Protein AF-A0AAQ0QHK1-F1 (afdb_monomer)

Structure (mmCIF, N/CA/C/O backbone):
data_AF-A0AAQ0QHK1-F1
#
_entry.id   AF-A0AAQ0QHK1-F1
#
loop_
_atom_site.group_PDB
_atom_site.id
_atom_site.type_symbol
_atom_site.label_atom_id
_atom_site.label_alt_id
_atom_site.label_comp_id
_atom_site.label_asym_id
_atom_site.label_entity_id
_atom_site.label_seq_id
_atom_site.pdbx_PDB_ins_code
_atom_site.Cartn_x
_atom_site.Cartn_y
_atom_site.Cartn_z
_atom_site.occupancy
_atom_site.B_iso_or_equiv
_atom_site.auth_seq_id
_atom_site.auth_comp_id
_atom_site.auth_asym_id
_atom_site.auth_atom_id
_atom_site.pdbx_PDB_model_num
ATOM 1 N N . MET A 1 1 ? 35.863 -13.975 -19.723 1.00 38.84 1 MET A N 1
ATOM 2 C CA . MET A 1 1 ? 37.020 -14.796 -20.160 1.00 38.84 1 MET A CA 1
ATOM 3 C C . MET A 1 1 ? 37.055 -15.022 -21.673 1.00 38.84 1 MET A C 1
ATOM 5 O O . MET A 1 1 ? 38.148 -14.988 -22.209 1.00 38.84 1 MET A O 1
ATOM 9 N N . ALA A 1 2 ? 35.921 -15.199 -22.371 1.00 39.34 2 ALA A N 1
ATOM 10 C CA . ALA A 1 2 ? 35.906 -15.368 -23.836 1.00 39.34 2 ALA A CA 1
ATOM 11 C C . ALA A 1 2 ? 36.211 -14.079 -24.643 1.00 39.34 2 ALA A C 1
ATOM 13 O O . ALA A 1 2 ? 36.795 -14.167 -25.718 1.00 39.34 2 ALA A O 1
ATOM 14 N N . ASP A 1 3 ? 35.877 -12.889 -24.120 1.00 51.59 3 ASP A N 1
ATOM 15 C CA . ASP A 1 3 ? 36.024 -11.614 -24.858 1.00 51.59 3 ASP A CA 1
ATOM 16 C C . ASP A 1 3 ? 37.481 -11.102 -24.911 1.00 51.59 3 ASP A C 1
ATOM 18 O O . ASP A 1 3 ? 37.922 -10.478 -25.876 1.00 51.59 3 ASP A O 1
ATOM 22 N N . ASN A 1 4 ? 38.292 -11.467 -23.910 1.00 51.12 4 ASN A N 1
ATOM 23 C CA . ASN A 1 4 ? 39.695 -11.045 -23.826 1.00 51.12 4 ASN A CA 1
ATOM 24 C C . ASN A 1 4 ? 40.574 -11.731 -24.891 1.00 51.12 4 ASN A C 1
ATOM 26 O O . ASN A 1 4 ? 41.578 -11.179 -25.333 1.00 51.12 4 ASN A O 1
ATOM 30 N N . THR A 1 5 ? 40.181 -12.928 -25.339 1.00 52.62 5 THR A N 1
ATOM 31 C CA . THR A 1 5 ? 40.875 -13.671 -26.397 1.00 52.62 5 THR A CA 1
ATOM 32 C C . THR A 1 5 ? 40.651 -13.029 -27.769 1.00 52.62 5 THR A C 1
ATOM 34 O O . THR A 1 5 ? 41.595 -12.932 -28.542 1.00 52.62 5 THR A O 1
ATOM 37 N N . GLN A 1 6 ? 39.447 -12.510 -28.053 1.00 55.03 6 GLN A N 1
ATOM 38 C CA . GLN A 1 6 ? 39.168 -11.765 -29.292 1.00 55.03 6 GLN A CA 1
ATOM 39 C C . GLN A 1 6 ? 39.887 -10.412 -29.337 1.00 55.03 6 GLN A C 1
ATOM 41 O O . GLN A 1 6 ? 40.418 -10.045 -30.385 1.00 55.03 6 GLN A O 1
ATOM 46 N N . ALA A 1 7 ? 39.950 -9.696 -28.210 1.00 54.56 7 ALA A N 1
ATOM 47 C CA . ALA A 1 7 ? 40.706 -8.448 -28.106 1.00 54.56 7 ALA A CA 1
ATOM 48 C C . ALA A 1 7 ? 42.202 -8.663 -28.403 1.00 54.56 7 ALA A C 1
ATOM 50 O O . ALA A 1 7 ? 42.782 -7.937 -29.211 1.00 54.56 7 ALA A O 1
ATOM 51 N N . LEU A 1 8 ? 42.806 -9.706 -27.822 1.00 57.12 8 LEU A N 1
ATOM 52 C CA . LEU A 1 8 ? 44.195 -10.088 -28.092 1.00 57.12 8 LEU A CA 1
ATOM 53 C C . LEU A 1 8 ? 44.434 -10.420 -29.572 1.00 57.12 8 LEU A C 1
ATOM 55 O O . LEU A 1 8 ? 45.445 -9.988 -30.112 1.00 57.12 8 LEU A O 1
ATOM 59 N N . THR A 1 9 ? 43.495 -11.101 -30.241 1.00 60.34 9 THR A N 1
ATOM 60 C CA . THR A 1 9 ? 43.597 -11.441 -31.672 1.00 60.34 9 THR A CA 1
ATOM 61 C C . THR A 1 9 ? 43.485 -10.219 -32.593 1.00 60.34 9 THR A C 1
ATOM 63 O O . THR A 1 9 ? 44.200 -10.123 -33.589 1.00 60.34 9 THR A O 1
ATOM 66 N N . ILE A 1 10 ? 42.628 -9.242 -32.282 1.00 60.84 10 ILE A N 1
ATOM 67 C CA . ILE A 1 10 ? 42.445 -8.036 -33.118 1.00 60.84 10 ILE A CA 1
ATOM 68 C C . ILE A 1 10 ? 43.677 -7.119 -33.062 1.00 60.84 10 ILE A C 1
ATOM 70 O O . ILE A 1 10 ? 44.071 -6.558 -34.085 1.00 60.84 10 ILE A O 1
ATOM 74 N N . PHE A 1 11 ? 44.316 -7.010 -31.894 1.00 64.31 11 PHE A N 1
ATOM 75 C CA . PHE A 1 11 ? 45.545 -6.233 -31.700 1.00 64.31 11 PHE A CA 1
ATOM 76 C C . PHE A 1 11 ? 46.833 -7.037 -31.936 1.00 64.31 11 PHE A C 1
ATOM 78 O O . PHE A 1 11 ? 47.924 -6.546 -31.638 1.00 64.31 11 PHE A O 1
ATOM 85 N N . GLU A 1 12 ? 46.745 -8.245 -32.505 1.00 67.31 12 GLU A N 1
ATOM 86 C CA . GLU A 1 12 ? 47.927 -8.962 -32.980 1.00 67.31 12 GLU A CA 1
ATOM 87 C C . GLU A 1 12 ? 48.730 -8.067 -33.927 1.00 67.31 12 GLU A C 1
ATOM 89 O O . GLU A 1 12 ? 48.191 -7.441 -34.846 1.00 67.31 12 GLU A O 1
ATOM 94 N N . GLN A 1 13 ? 50.047 -8.037 -33.724 1.00 61.75 13 GLN A N 1
ATOM 95 C CA . GLN A 1 13 ? 50.981 -7.183 -34.462 1.00 61.75 13 GLN A CA 1
ATOM 96 C C . GLN A 1 13 ? 50.796 -7.290 -35.987 1.00 61.75 13 GLN A C 1
ATOM 98 O O . GLN A 1 13 ? 50.900 -6.294 -36.700 1.00 61.75 13 GLN A O 1
ATOM 103 N N . LYS A 1 14 ? 50.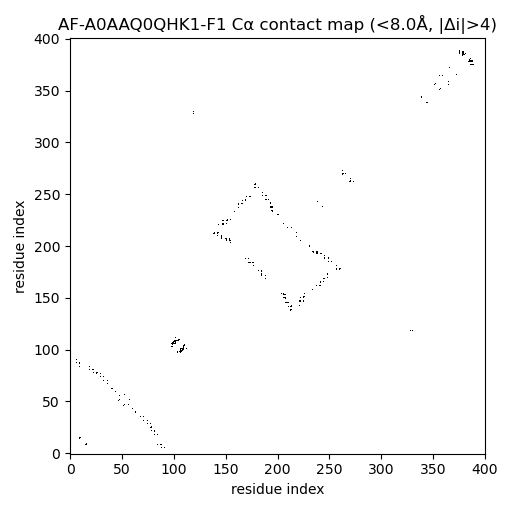421 -8.479 -36.474 1.00 68.19 14 LYS A N 1
ATOM 104 C CA . LYS A 1 14 ? 50.112 -8.767 -37.877 1.00 68.19 14 LYS A CA 1
ATOM 105 C C . LYS A 1 14 ? 48.880 -8.017 -38.406 1.00 68.19 14 LYS A C 1
ATOM 107 O O . LYS A 1 14 ? 48.914 -7.521 -39.531 1.00 68.19 14 LYS A O 1
ATOM 112 N N . ASN A 1 15 ? 47.807 -7.901 -37.623 1.00 69.38 15 ASN A N 1
ATOM 113 C CA . ASN A 1 15 ? 46.572 -7.218 -38.031 1.00 69.38 15 ASN A CA 1
ATOM 114 C C . ASN A 1 15 ? 46.758 -5.695 -38.045 1.00 69.38 15 ASN A C 1
ATOM 116 O O . ASN A 1 15 ? 46.316 -5.022 -38.976 1.00 69.38 15 ASN A O 1
ATOM 120 N N . VAL A 1 16 ? 47.503 -5.161 -37.075 1.00 72.81 16 VAL A N 1
ATOM 121 C CA . VAL A 1 16 ? 47.869 -3.736 -37.026 1.00 72.81 16 VAL A CA 1
ATOM 122 C C . VAL A 1 16 ? 48.817 -3.360 -38.173 1.00 72.81 16 VAL A C 1
ATOM 124 O O . VAL A 1 16 ? 48.623 -2.326 -38.810 1.00 72.81 16 VAL A O 1
ATOM 127 N N . GLN A 1 17 ? 49.793 -4.215 -38.499 1.00 75.06 17 GLN A N 1
ATOM 128 C CA . GLN A 1 17 ? 50.661 -4.038 -39.674 1.00 75.06 17 GLN A CA 1
ATOM 129 C C . GLN A 1 17 ? 49.862 -4.075 -40.982 1.00 75.06 17 GLN A C 1
ATOM 131 O O . GLN A 1 17 ? 49.996 -3.183 -41.816 1.00 75.06 17 GLN A O 1
ATOM 136 N N . THR A 1 18 ? 48.950 -5.040 -41.116 1.00 73.12 18 THR A N 1
ATOM 137 C CA . THR A 1 18 ? 48.061 -5.152 -42.282 1.00 73.12 18 THR A CA 1
ATOM 138 C C . THR A 1 18 ? 47.204 -3.891 -42.461 1.00 73.12 18 THR A C 1
ATOM 140 O O . THR A 1 18 ? 47.024 -3.420 -43.583 1.00 73.12 18 THR A O 1
ATOM 143 N N . LEU A 1 19 ? 46.710 -3.288 -41.372 1.00 76.94 19 LEU A N 1
ATOM 144 C CA . LEU A 1 19 ? 45.982 -2.016 -41.420 1.00 76.94 19 LEU A CA 1
ATOM 145 C C . LEU A 1 19 ? 46.871 -0.854 -41.882 1.00 76.94 19 LEU A C 1
ATOM 147 O O . LEU A 1 19 ? 46.455 -0.060 -42.728 1.00 76.94 19 LEU A O 1
ATOM 151 N N . ALA A 1 20 ? 48.083 -0.762 -41.331 1.00 78.81 20 ALA A N 1
ATOM 152 C CA . ALA A 1 20 ? 49.046 0.288 -41.650 1.00 78.81 20 ALA A CA 1
ATOM 153 C C . ALA A 1 20 ? 49.476 0.262 -43.127 1.00 78.81 20 ALA A C 1
ATOM 155 O O . ALA A 1 20 ? 49.743 1.314 -43.706 1.00 78.81 20 ALA A O 1
ATOM 156 N N . GLU A 1 21 ? 49.489 -0.917 -43.748 1.00 81.50 21 GLU A N 1
ATOM 157 C CA . GLU A 1 21 ? 49.835 -1.101 -45.159 1.00 81.50 21 GLU A CA 1
ATOM 158 C C . GLU A 1 21 ? 48.623 -0.943 -46.094 1.00 81.50 21 GLU A C 1
ATOM 160 O O . GLU A 1 21 ? 48.668 -0.169 -47.057 1.00 81.50 21 GLU A O 1
ATOM 165 N N . LEU A 1 22 ? 47.508 -1.627 -45.808 1.00 82.56 22 LEU A N 1
ATOM 166 C CA . LEU A 1 22 ? 46.345 -1.660 -46.702 1.00 82.56 22 LEU A CA 1
ATOM 167 C C . LEU A 1 22 ? 45.546 -0.357 -46.705 1.00 82.56 22 LEU A C 1
ATOM 169 O O . LEU A 1 22 ? 44.984 0.003 -47.743 1.00 82.56 22 LEU A O 1
ATOM 173 N N . ALA A 1 23 ? 45.462 0.362 -45.580 1.00 84.75 23 ALA A N 1
ATOM 174 C CA . ALA A 1 23 ? 44.633 1.565 -45.506 1.00 84.75 23 ALA A CA 1
ATOM 175 C C . ALA A 1 23 ? 45.156 2.706 -46.405 1.00 84.75 23 ALA A C 1
ATOM 177 O O . ALA A 1 23 ? 44.369 3.216 -47.214 1.00 84.75 23 ALA A O 1
ATOM 178 N N . PRO A 1 24 ? 46.456 3.077 -46.378 1.00 89.06 24 PRO A N 1
ATOM 179 C CA . PRO A 1 24 ? 46.993 4.088 -47.289 1.00 89.06 24 PRO A CA 1
ATOM 180 C C . PRO A 1 24 ? 46.920 3.663 -48.758 1.00 89.06 24 PRO A C 1
ATOM 182 O O . PRO A 1 24 ? 46.631 4.493 -49.623 1.00 89.06 24 PRO A O 1
ATOM 185 N N . GLN A 1 25 ? 47.156 2.380 -49.054 1.00 87.31 25 GLN A N 1
ATOM 186 C C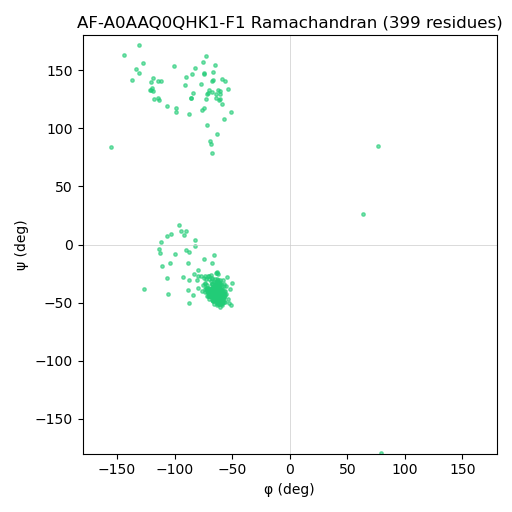A . GLN A 1 25 ? 47.085 1.864 -50.421 1.00 87.31 25 GLN A CA 1
ATOM 187 C C . GLN A 1 25 ? 45.654 1.932 -50.973 1.00 87.31 25 GLN A C 1
ATOM 189 O O . GLN A 1 25 ? 45.426 2.515 -52.035 1.00 87.31 25 GLN A O 1
ATOM 194 N N . SER A 1 26 ? 44.683 1.406 -50.223 1.00 88.75 26 SER A N 1
ATOM 195 C CA . SER A 1 26 ? 43.259 1.439 -50.574 1.00 88.75 26 SER A CA 1
ATOM 196 C C . SER A 1 26 ? 42.769 2.868 -50.812 1.00 88.75 26 SER A C 1
ATOM 198 O O . SER A 1 26 ? 42.101 3.142 -51.814 1.00 88.75 26 SER A O 1
ATOM 200 N N . TYR A 1 27 ? 43.169 3.806 -49.946 1.00 90.75 27 TYR A N 1
ATOM 201 C CA . TYR A 1 27 ? 42.839 5.220 -50.096 1.00 90.75 27 TYR A CA 1
ATOM 202 C C . TYR A 1 27 ? 43.404 5.816 -51.390 1.00 90.75 27 TYR A C 1
ATOM 204 O O . TYR A 1 27 ? 42.649 6.404 -52.163 1.00 90.75 27 TYR A O 1
ATOM 212 N N . ARG A 1 28 ? 44.702 5.631 -51.669 1.00 91.31 28 ARG A N 1
ATOM 213 C CA . ARG A 1 28 ? 45.348 6.173 -52.880 1.00 91.31 28 ARG A CA 1
ATOM 214 C C . ARG A 1 28 ? 44.710 5.637 -54.159 1.00 91.31 28 ARG A C 1
ATOM 216 O O . ARG A 1 28 ? 44.416 6.399 -55.079 1.00 91.31 28 ARG A O 1
ATOM 223 N N . GLU A 1 29 ? 44.459 4.332 -54.224 1.00 90.25 29 GLU A N 1
ATOM 224 C CA . GLU A 1 29 ? 43.844 3.714 -55.399 1.00 90.25 29 GLU A CA 1
ATOM 225 C C . GLU A 1 29 ? 42.392 4.173 -55.615 1.00 90.25 29 GLU A C 1
ATOM 227 O O . GLU A 1 29 ? 41.950 4.361 -56.757 1.00 90.25 29 GLU A O 1
ATOM 232 N N . ASN A 1 30 ? 41.645 4.367 -54.526 1.00 93.12 30 ASN A N 1
ATOM 233 C CA . ASN A 1 30 ? 40.295 4.919 -54.575 1.00 93.12 30 ASN A CA 1
ATOM 234 C C . ASN A 1 30 ? 40.300 6.390 -54.985 1.00 93.12 30 ASN A C 1
ATOM 236 O O . ASN A 1 30 ? 39.481 6.777 -55.815 1.00 93.12 30 ASN A O 1
ATOM 240 N N . GLN A 1 31 ? 41.238 7.187 -54.474 1.00 94.38 31 GLN A N 1
ATOM 241 C CA . GLN A 1 31 ? 41.403 8.591 -54.84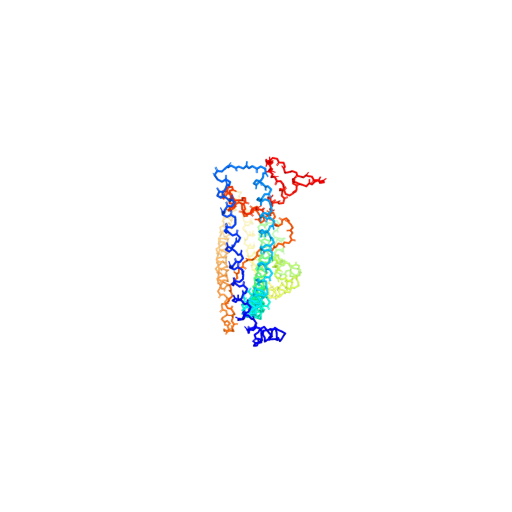1 1.00 94.38 31 GLN A CA 1
ATOM 242 C C . GLN A 1 31 ? 41.671 8.741 -56.343 1.00 94.38 31 GLN A C 1
ATOM 244 O O . GLN A 1 31 ? 41.008 9.531 -57.009 1.00 94.38 31 GLN A O 1
ATOM 249 N N . LEU A 1 32 ? 42.569 7.924 -56.903 1.00 93.50 32 LEU A N 1
ATOM 250 C CA . LEU A 1 32 ? 42.843 7.924 -58.341 1.00 93.50 32 LEU A CA 1
ATOM 251 C C . LEU A 1 32 ? 41.602 7.549 -59.169 1.00 93.50 32 LEU A C 1
ATOM 253 O O . LEU A 1 32 ? 41.300 8.196 -60.172 1.00 93.50 32 LEU A O 1
ATOM 257 N N . SER A 1 33 ? 40.878 6.505 -58.752 1.00 92.94 33 SER A N 1
ATOM 258 C CA . SER A 1 33 ? 39.662 6.046 -59.441 1.00 92.94 33 SER A CA 1
ATOM 259 C C . SER A 1 33 ? 38.550 7.101 -59.395 1.00 92.94 33 SER A C 1
ATOM 261 O O . SER A 1 33 ? 37.870 7.327 -60.394 1.00 92.94 33 SER A O 1
ATOM 263 N N . HIS A 1 34 ? 38.406 7.772 -58.251 1.00 93.94 34 HIS A N 1
ATOM 264 C CA . HIS A 1 34 ? 37.480 8.878 -58.038 1.00 93.94 34 HIS A CA 1
ATOM 265 C C . HIS A 1 34 ? 37.779 10.049 -58.979 1.00 93.94 34 HIS A C 1
ATOM 267 O O . HIS A 1 34 ? 36.900 10.455 -59.736 1.00 93.94 34 HIS A O 1
ATOM 273 N N . THR A 1 35 ? 39.022 10.542 -58.991 1.00 94.94 35 THR A N 1
ATOM 274 C CA . THR A 1 35 ? 39.421 11.684 -59.827 1.00 94.94 35 THR A CA 1
ATOM 275 C C . THR A 1 35 ? 39.158 11.414 -61.306 1.00 94.94 35 THR A C 1
ATOM 277 O O . THR A 1 35 ? 38.471 12.198 -61.955 1.00 94.94 35 THR A O 1
ATOM 280 N N . ARG A 1 36 ? 39.583 10.252 -61.821 1.00 93.69 36 ARG A N 1
ATOM 281 C CA . ARG A 1 36 ? 39.348 9.877 -63.228 1.00 93.69 36 ARG A CA 1
ATOM 282 C C . ARG A 1 36 ? 37.862 9.770 -63.575 1.00 93.69 36 ARG A C 1
ATOM 284 O O . ARG A 1 36 ? 37.448 10.157 -64.664 1.00 93.69 36 ARG A O 1
ATOM 291 N N . CYS A 1 37 ? 37.046 9.231 -62.667 1.00 94.31 37 CYS A N 1
ATOM 292 C CA . CYS A 1 37 ? 35.603 9.129 -62.879 1.00 94.31 37 CYS A CA 1
ATOM 293 C C . CYS A 1 37 ? 34.947 10.517 -62.955 1.00 94.31 37 CYS A C 1
ATOM 295 O O . CYS A 1 37 ? 34.075 10.733 -63.798 1.00 94.31 37 CYS A O 1
ATOM 297 N N . LEU A 1 38 ? 35.380 11.456 -62.107 1.00 94.69 38 LEU A N 1
ATOM 298 C CA . LEU A 1 38 ? 34.889 12.833 -62.120 1.00 94.69 38 LEU A CA 1
ATOM 299 C C . LEU A 1 38 ? 35.327 13.604 -63.363 1.00 94.69 38 LEU A C 1
ATOM 301 O O . LEU A 1 38 ? 34.518 14.352 -63.902 1.00 94.69 38 LEU A O 1
ATOM 305 N N . GLU A 1 39 ? 36.557 13.419 -63.841 1.00 94.25 39 GLU A N 1
ATOM 306 C CA . GLU A 1 39 ? 37.050 14.060 -65.069 1.00 94.25 39 GLU A CA 1
ATOM 307 C C . GLU A 1 39 ? 36.177 13.691 -66.277 1.00 94.25 39 GLU A C 1
ATOM 309 O O . GLU A 1 39 ? 35.669 14.570 -66.977 1.00 94.25 39 GLU A O 1
ATOM 314 N N . VAL A 1 40 ? 35.922 12.392 -66.474 1.00 93.44 40 VAL A N 1
ATOM 315 C CA . VAL A 1 40 ? 35.076 11.897 -67.573 1.00 93.44 40 VAL A CA 1
ATOM 316 C C . VAL A 1 40 ? 33.625 12.359 -67.409 1.00 93.44 40 VAL A C 1
ATOM 318 O O . VAL A 1 40 ? 33.017 12.834 -68.369 1.00 93.44 40 VAL A O 1
ATOM 321 N N . GLY A 1 41 ? 33.069 12.267 -66.197 1.00 93.31 41 GLY A N 1
ATOM 322 C CA . GLY A 1 41 ? 31.700 12.707 -65.919 1.00 93.31 41 GLY A CA 1
ATOM 323 C C . GLY A 1 41 ? 31.506 14.209 -66.125 1.00 93.31 41 GLY A C 1
ATOM 324 O O . GLY A 1 41 ? 30.499 14.632 -66.686 1.00 93.31 41 GLY A O 1
ATOM 325 N N . SER A 1 42 ? 32.493 15.019 -65.738 1.00 93.94 42 SER A N 1
ATOM 326 C CA . SER A 1 42 ? 32.465 16.474 -65.916 1.00 93.94 42 SER A CA 1
ATOM 327 C C . SER A 1 42 ? 32.535 16.862 -67.390 1.00 93.94 42 SER A C 1
ATOM 329 O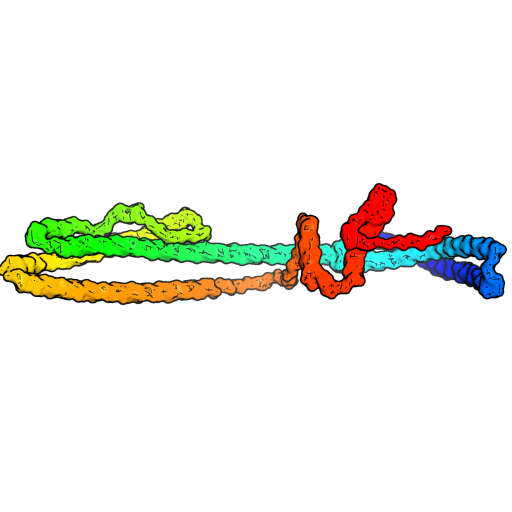 O . SER A 1 42 ? 31.824 17.774 -67.812 1.00 93.94 42 SER A O 1
ATOM 331 N N . ALA A 1 43 ? 33.333 16.149 -68.192 1.00 93.06 43 ALA A N 1
ATOM 332 C CA . ALA A 1 43 ? 33.381 16.347 -69.638 1.00 93.06 43 ALA A CA 1
ATOM 333 C C . ALA A 1 43 ? 32.032 16.020 -70.309 1.00 93.06 43 ALA A C 1
ATOM 335 O O . ALA A 1 43 ? 31.562 16.794 -71.144 1.00 93.06 43 ALA A O 1
ATOM 336 N N . LEU A 1 44 ? 31.373 14.925 -69.908 1.00 93.00 44 LEU A N 1
ATOM 337 C CA . LEU A 1 44 ? 30.031 14.568 -70.390 1.00 93.00 44 LEU A CA 1
ATOM 338 C C . LEU A 1 44 ? 28.979 15.599 -69.967 1.00 93.00 44 LEU A C 1
ATOM 340 O O . LEU A 1 44 ? 28.193 16.054 -70.793 1.00 93.00 44 LEU A O 1
ATOM 344 N N . LEU A 1 45 ? 29.006 16.036 -68.706 1.00 93.25 45 LEU A N 1
ATOM 345 C CA . LEU A 1 45 ? 28.092 17.055 -68.193 1.00 93.25 45 LEU A CA 1
ATOM 346 C C . LEU A 1 45 ? 28.264 18.399 -68.918 1.00 93.25 45 LEU A C 1
ATOM 348 O O . LEU A 1 45 ? 27.282 19.088 -69.191 1.00 93.25 45 LEU A O 1
ATOM 352 N N . LEU A 1 46 ? 29.503 18.778 -69.248 1.00 93.38 46 LEU A N 1
ATOM 353 C CA . LEU A 1 46 ? 29.788 19.984 -70.024 1.00 93.38 46 LEU A CA 1
ATOM 354 C C . LEU A 1 46 ? 29.220 19.890 -71.446 1.00 93.38 46 LEU A C 1
ATOM 356 O O . LEU A 1 46 ? 28.699 20.886 -71.944 1.00 93.38 46 LEU A O 1
ATOM 360 N N . ARG A 1 47 ? 29.282 18.711 -72.079 1.00 90.56 47 ARG A N 1
ATOM 361 C CA . ARG A 1 47 ? 28.678 18.465 -73.400 1.00 90.56 47 ARG A CA 1
ATOM 362 C C . ARG A 1 47 ? 27.155 18.576 -73.351 1.00 90.56 47 ARG A C 1
ATOM 364 O O . ARG A 1 47 ? 26.604 19.347 -74.127 1.00 90.56 47 ARG A O 1
ATOM 371 N N . VAL A 1 48 ? 26.495 17.949 -72.370 1.00 91.56 48 VAL A N 1
ATOM 372 C CA . VAL A 1 48 ? 25.034 18.082 -72.155 1.00 91.56 48 VAL A CA 1
ATOM 373 C C . VAL A 1 48 ? 24.619 19.546 -72.007 1.00 91.56 48 VAL A C 1
ATOM 375 O O . VAL A 1 48 ? 23.624 19.974 -72.583 1.00 91.56 48 VAL A O 1
ATOM 378 N N . LYS A 1 49 ? 25.397 20.342 -71.264 1.00 90.69 49 LYS A N 1
ATOM 379 C CA . LYS A 1 49 ? 25.113 21.772 -71.063 1.00 90.69 49 LYS A CA 1
ATOM 380 C C . LYS A 1 49 ? 25.314 22.629 -72.316 1.00 90.69 49 LYS A C 1
ATOM 382 O O . LYS A 1 49 ? 24.672 23.668 -72.418 1.00 90.69 49 LYS A O 1
ATOM 387 N N . LYS A 1 50 ? 26.221 22.248 -73.222 1.00 89.62 50 LYS A N 1
ATOM 388 C CA . LYS A 1 50 ? 26.537 23.015 -74.440 1.00 89.62 50 LYS A CA 1
ATOM 389 C C . LYS A 1 50 ? 25.650 22.647 -75.628 1.00 89.62 50 LYS A C 1
ATOM 391 O O . LYS A 1 50 ? 25.279 23.532 -76.388 1.00 89.62 50 LYS A O 1
ATOM 396 N N . GLU A 1 51 ? 25.347 21.364 -75.792 1.00 87.81 51 GLU A N 1
ATOM 397 C CA . GLU A 1 51 ? 24.724 20.809 -77.003 1.00 87.81 51 GLU A CA 1
ATOM 398 C C . GLU A 1 51 ? 23.291 20.293 -76.758 1.00 87.81 51 GLU A C 1
ATOM 400 O O . GLU A 1 51 ? 22.591 19.966 -77.713 1.00 87.81 51 GLU A O 1
ATOM 405 N N . GLY A 1 52 ? 22.823 20.252 -75.501 1.00 81.75 52 GLY A N 1
ATOM 406 C CA . GLY A 1 52 ? 21.540 19.650 -75.125 1.00 81.75 52 GLY A CA 1
ATOM 407 C C . GLY A 1 52 ? 21.608 18.122 -75.026 1.00 81.75 52 GLY A C 1
ATOM 408 O O . GLY A 1 52 ? 22.665 17.515 -75.202 1.00 81.75 52 GLY A O 1
ATOM 409 N N . MET A 1 53 ? 20.482 17.484 -74.699 1.00 85.75 53 MET A N 1
ATOM 410 C CA . MET A 1 53 ? 20.405 16.023 -74.625 1.00 85.75 53 MET A CA 1
ATOM 411 C C . MET A 1 53 ? 20.095 15.438 -76.008 1.00 85.75 53 MET A C 1
ATOM 413 O O . MET A 1 53 ? 19.115 15.833 -76.635 1.00 85.75 53 MET A O 1
ATOM 417 N N . THR A 1 54 ? 20.919 14.498 -76.471 1.00 84.94 54 THR A N 1
ATOM 418 C CA . THR A 1 54 ? 20.737 13.779 -77.743 1.00 84.94 54 THR A CA 1
ATOM 419 C C . THR A 1 54 ? 20.792 12.274 -77.506 1.00 84.94 54 THR A C 1
ATOM 421 O O . THR A 1 54 ? 21.438 11.834 -76.556 1.00 84.94 54 THR A O 1
ATOM 424 N N . ASP A 1 55 ? 20.185 11.471 -78.382 1.00 79.50 55 ASP A N 1
ATOM 425 C CA . ASP A 1 55 ? 20.180 10.002 -78.260 1.00 79.50 55 ASP A CA 1
ATOM 426 C C . ASP A 1 55 ? 21.603 9.408 -78.207 1.00 79.50 55 ASP A C 1
ATOM 428 O O . ASP A 1 55 ? 21.872 8.445 -77.490 1.00 79.50 55 ASP A O 1
ATOM 432 N N . ALA A 1 56 ? 22.559 10.015 -78.920 1.00 82.12 56 ALA A N 1
ATOM 433 C CA . ALA A 1 56 ? 23.965 9.614 -78.869 1.00 82.12 56 ALA A CA 1
ATOM 434 C C . ALA A 1 56 ? 24.610 9.924 -77.505 1.00 82.12 56 ALA A C 1
ATOM 436 O O . ALA A 1 56 ? 25.328 9.082 -76.956 1.00 82.12 56 ALA A O 1
ATOM 437 N N . LEU A 1 57 ? 24.328 11.104 -76.934 1.00 85.44 57 LEU A N 1
ATOM 438 C CA . LEU A 1 57 ? 24.778 11.463 -75.586 1.00 85.44 57 LEU A CA 1
ATOM 439 C C . LEU A 1 57 ? 24.098 10.606 -74.514 1.00 85.44 57 LEU A C 1
ATOM 441 O O . LEU A 1 57 ? 24.759 10.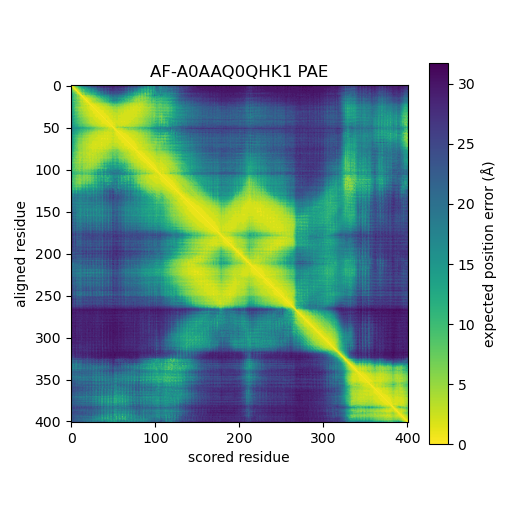257 -73.541 1.00 85.44 57 LEU A O 1
ATOM 445 N N . ASP A 1 58 ? 22.837 10.212 -74.701 1.00 83.31 58 ASP A N 1
ATOM 446 C CA . ASP A 1 58 ? 22.127 9.296 -73.801 1.00 83.31 58 ASP A CA 1
ATOM 447 C C . ASP A 1 58 ? 22.836 7.946 -73.707 1.00 83.31 58 ASP A C 1
ATOM 449 O O . ASP A 1 58 ? 23.193 7.501 -72.616 1.00 83.31 58 ASP A O 1
ATOM 453 N N . ILE A 1 59 ? 23.182 7.353 -74.851 1.00 85.75 59 ILE A N 1
ATOM 454 C CA . ILE A 1 59 ? 23.920 6.086 -74.905 1.00 85.75 59 ILE A CA 1
ATOM 455 C C . ILE A 1 59 ? 25.308 6.213 -74.253 1.00 85.75 59 ILE A C 1
ATOM 457 O O . ILE A 1 59 ? 25.757 5.300 -73.549 1.00 85.75 59 ILE A O 1
ATOM 461 N N . GLU A 1 60 ? 26.022 7.319 -74.482 1.00 83.88 60 GLU A N 1
ATOM 462 C CA . GLU A 1 60 ? 27.328 7.574 -73.858 1.00 83.88 60 GLU A CA 1
ATOM 463 C C . GLU A 1 60 ? 27.219 7.755 -72.338 1.00 83.88 60 GLU A C 1
ATOM 465 O O . GLU A 1 60 ? 28.019 7.183 -71.588 1.00 83.88 60 GLU A O 1
ATOM 470 N N . ILE A 1 61 ? 26.212 8.497 -71.876 1.00 89.75 61 ILE A N 1
ATOM 471 C CA . ILE A 1 61 ? 25.940 8.744 -70.459 1.00 89.75 61 ILE A CA 1
ATOM 472 C C . ILE A 1 61 ? 25.504 7.456 -69.770 1.00 89.75 61 ILE A C 1
ATOM 474 O O . ILE A 1 61 ? 26.047 7.134 -68.715 1.00 89.75 61 ILE A O 1
ATOM 478 N N . ALA A 1 62 ? 24.627 6.658 -70.377 1.00 87.62 62 ALA A N 1
ATOM 479 C CA . ALA A 1 62 ? 24.233 5.352 -69.863 1.00 87.62 62 ALA A CA 1
ATOM 480 C C . ALA A 1 62 ? 25.451 4.423 -69.691 1.00 87.62 62 ALA A C 1
ATOM 482 O O . ALA A 1 62 ? 25.652 3.838 -68.622 1.00 87.62 62 ALA A O 1
ATOM 483 N N . LYS A 1 63 ? 26.343 4.350 -70.693 1.00 91.38 63 LYS A N 1
ATOM 484 C CA . LYS A 1 63 ? 27.602 3.580 -70.603 1.00 91.38 63 LYS A CA 1
ATOM 485 C C . LYS A 1 63 ? 28.542 4.115 -69.522 1.00 91.38 63 LYS A C 1
ATOM 487 O O . LYS A 1 63 ? 29.206 3.330 -68.840 1.00 91.38 63 LYS A O 1
ATOM 492 N N . PHE A 1 64 ? 28.639 5.434 -69.374 1.00 94.69 64 PHE A N 1
ATOM 493 C CA . PHE A 1 64 ? 29.418 6.055 -68.307 1.00 94.69 64 PHE A CA 1
ATOM 494 C C . PHE A 1 64 ? 28.842 5.721 -66.928 1.00 94.69 64 PHE A C 1
ATOM 496 O O . PHE A 1 64 ? 29.603 5.321 -66.050 1.00 94.69 64 PHE A O 1
ATOM 503 N N . ILE A 1 65 ? 27.522 5.810 -66.750 1.00 91.81 65 ILE A N 1
ATOM 504 C CA . ILE A 1 65 ? 26.829 5.480 -65.501 1.00 91.81 65 ILE A CA 1
ATOM 505 C C . ILE A 1 65 ? 27.109 4.027 -65.104 1.00 91.81 65 ILE A C 1
ATOM 507 O O . ILE A 1 65 ? 27.462 3.772 -63.953 1.00 91.81 65 ILE A O 1
ATOM 511 N N . GLU A 1 66 ? 27.054 3.076 -66.039 1.00 93.81 66 GLU A N 1
ATOM 512 C CA . GLU A 1 66 ? 27.412 1.678 -65.754 1.00 93.81 66 GLU A CA 1
ATO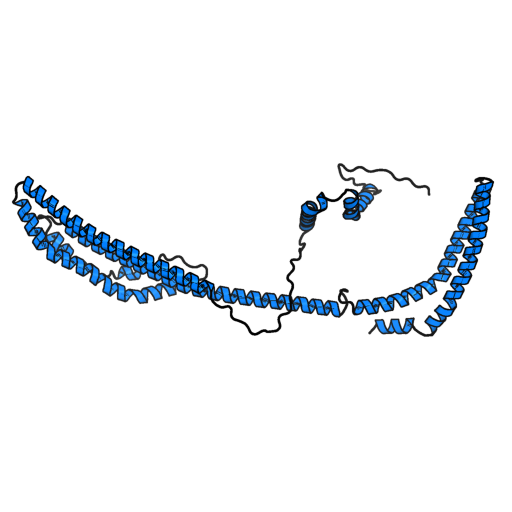M 513 C C . GLU A 1 66 ? 28.879 1.518 -65.323 1.00 93.81 66 GLU A C 1
ATOM 515 O O . GLU A 1 66 ? 29.186 0.837 -64.338 1.00 93.81 66 GLU A O 1
ATOM 520 N N . LYS A 1 67 ? 29.813 2.208 -65.988 1.00 92.19 67 LYS A N 1
ATOM 521 C CA . LYS A 1 67 ? 31.224 2.220 -65.565 1.00 92.19 67 LYS A CA 1
ATOM 522 C C . LYS A 1 67 ? 31.410 2.870 -64.192 1.00 92.19 67 LYS A C 1
ATOM 524 O O . LYS A 1 67 ? 32.203 2.371 -63.394 1.00 92.19 67 LYS A O 1
ATOM 529 N N . ALA A 1 68 ? 30.681 3.940 -63.890 1.00 93.31 68 ALA A N 1
ATOM 530 C CA . ALA A 1 68 ? 30.708 4.600 -62.590 1.00 93.31 68 ALA A CA 1
ATOM 531 C C . ALA A 1 68 ? 30.195 3.661 -61.484 1.00 93.31 68 ALA A C 1
ATOM 533 O O . ALA A 1 68 ? 30.856 3.519 -60.453 1.00 93.31 68 ALA A O 1
ATOM 534 N N . LYS A 1 69 ? 29.102 2.919 -61.727 1.00 93.44 69 LYS A N 1
ATOM 535 C CA . LYS A 1 69 ? 28.600 1.872 -60.816 1.00 93.44 69 LYS A CA 1
ATOM 536 C C . LYS A 1 69 ? 29.667 0.809 -60.529 1.00 93.44 69 LYS A C 1
ATOM 538 O O . LYS A 1 69 ? 29.894 0.452 -59.371 1.00 93.44 69 LYS A O 1
ATOM 543 N N . LEU A 1 70 ? 30.373 0.330 -61.558 1.00 93.75 70 LEU A N 1
ATOM 544 C CA . LEU A 1 70 ? 31.470 -0.634 -61.392 1.00 93.75 70 LEU A CA 1
ATOM 545 C C . LEU A 1 70 ? 32.656 -0.052 -60.612 1.00 93.75 70 LEU A C 1
ATOM 547 O O . LEU A 1 70 ? 33.239 -0.749 -59.777 1.00 93.75 70 LEU A O 1
ATOM 551 N N . THR A 1 71 ? 33.006 1.212 -60.853 1.00 92.19 71 THR A N 1
ATOM 552 C CA . THR A 1 71 ? 34.052 1.923 -60.103 1.00 92.19 71 THR A CA 1
ATOM 553 C C . THR A 1 71 ? 33.699 1.997 -58.621 1.00 92.19 71 THR A C 1
ATOM 555 O O . THR A 1 71 ? 34.507 1.588 -57.790 1.00 92.19 71 THR A O 1
ATOM 558 N N . VAL A 1 72 ? 32.468 2.391 -58.282 1.00 92.69 72 VAL A N 1
ATOM 559 C CA . VAL A 1 72 ? 31.976 2.405 -56.894 1.00 92.69 72 VAL A CA 1
ATOM 560 C C . VAL A 1 72 ? 32.037 1.009 -56.270 1.00 92.69 72 VAL A C 1
ATOM 562 O O . VAL A 1 72 ? 32.517 0.858 -55.146 1.00 92.69 72 VAL A O 1
ATOM 565 N N . LYS A 1 73 ? 31.631 -0.041 -56.998 1.00 94.19 73 LYS A N 1
ATOM 566 C CA . LYS A 1 73 ? 31.722 -1.432 -56.517 1.00 94.19 73 LYS A CA 1
ATOM 567 C C . LYS A 1 73 ? 33.162 -1.830 -56.174 1.00 94.19 73 LYS A C 1
ATOM 569 O O . LYS A 1 73 ? 33.397 -2.423 -55.123 1.00 94.19 73 LYS A O 1
ATOM 574 N N . LYS A 1 74 ? 34.133 -1.477 -57.024 1.00 92.75 74 LYS A N 1
ATOM 575 C CA . LYS A 1 74 ? 35.561 -1.737 -56.771 1.00 92.75 74 LYS A CA 1
ATOM 576 C C . LYS A 1 74 ? 36.091 -0.921 -55.592 1.00 92.75 74 LYS A C 1
ATOM 578 O O . LYS A 1 74 ? 36.799 -1.476 -54.756 1.00 92.75 74 LYS A O 1
ATOM 583 N N . MET A 1 75 ? 35.722 0.357 -55.494 1.00 91.19 75 MET A N 1
ATOM 584 C CA . MET A 1 75 ? 36.119 1.216 -54.373 1.00 91.19 75 MET A CA 1
ATOM 585 C C . MET A 1 75 ? 35.599 0.684 -53.035 1.00 91.19 75 MET A C 1
ATOM 587 O O . MET A 1 75 ? 36.335 0.659 -52.046 1.00 91.19 75 MET A O 1
ATOM 591 N N . ASN A 1 76 ? 34.358 0.190 -53.022 1.00 90.31 76 ASN A N 1
ATOM 592 C CA . ASN A 1 76 ? 33.776 -0.482 -51.866 1.00 90.31 76 ASN A CA 1
ATOM 593 C C . ASN A 1 76 ? 34.570 -1.738 -51.491 1.00 90.31 76 ASN A C 1
ATOM 595 O O . ASN A 1 76 ? 34.949 -1.880 -50.336 1.00 90.31 76 ASN A O 1
ATOM 599 N N . GLY A 1 77 ? 34.906 -2.595 -52.459 1.00 90.00 77 GLY A N 1
ATOM 600 C CA . GLY A 1 77 ? 35.722 -3.786 -52.197 1.00 90.00 77 GLY A CA 1
ATOM 601 C C . GLY A 1 77 ? 37.070 -3.464 -51.543 1.00 90.00 77 GLY A C 1
ATOM 602 O O . GLY A 1 77 ? 37.477 -4.151 -50.612 1.00 90.00 77 GLY A O 1
ATOM 603 N N . LYS A 1 78 ? 37.729 -2.378 -51.967 1.00 88.12 78 LYS A N 1
ATOM 604 C CA . LYS A 1 78 ? 39.019 -1.950 -51.403 1.00 88.12 78 LYS A CA 1
ATOM 605 C C . LYS A 1 78 ? 38.905 -1.377 -49.991 1.00 88.12 78 LYS A C 1
ATOM 607 O O . LYS A 1 78 ? 39.824 -1.553 -49.194 1.00 88.12 78 LYS A O 1
ATOM 612 N N . ARG A 1 79 ? 37.814 -0.674 -49.660 1.00 87.38 79 ARG A N 1
ATOM 613 C CA . ARG A 1 79 ? 37.636 -0.099 -48.311 1.00 87.38 79 ARG A CA 1
ATOM 614 C C . ARG A 1 79 ? 37.146 -1.129 -47.291 1.00 87.38 79 ARG A C 1
ATOM 616 O O . ARG A 1 79 ? 37.473 -1.002 -46.120 1.00 87.38 79 ARG A O 1
ATOM 623 N N . THR A 1 80 ? 36.378 -2.136 -47.721 1.00 87.75 80 THR A N 1
ATOM 624 C CA . THR A 1 80 ? 35.684 -3.074 -46.822 1.00 87.75 80 THR A CA 1
ATOM 625 C C . THR A 1 80 ? 36.599 -3.740 -45.785 1.00 87.75 80 THR A C 1
ATOM 627 O O . THR A 1 80 ? 36.251 -3.650 -44.610 1.00 87.75 80 THR A O 1
ATOM 630 N N . PRO A 1 81 ? 37.758 -4.338 -46.134 1.00 84.81 81 PRO A N 1
ATOM 631 C CA . PRO A 1 81 ? 38.630 -4.973 -45.139 1.00 84.81 81 PRO A CA 1
ATOM 632 C C . PRO A 1 81 ? 39.156 -3.990 -44.084 1.00 84.81 81 PRO A C 1
ATOM 634 O O . PRO A 1 81 ? 39.211 -4.307 -42.900 1.00 84.81 81 PRO A O 1
ATOM 637 N N . VAL A 1 82 ? 39.481 -2.764 -44.510 1.00 84.88 82 VAL A N 1
ATOM 638 C CA . VAL A 1 82 ? 39.955 -1.686 -43.631 1.00 84.88 82 VAL A CA 1
ATOM 639 C C . VAL A 1 82 ? 38.842 -1.253 -42.677 1.00 84.88 82 VAL A C 1
ATOM 641 O O . VAL A 1 82 ? 39.052 -1.174 -41.470 1.00 84.88 82 VAL A O 1
ATOM 644 N N . THR A 1 83 ? 37.636 -1.013 -43.200 1.00 86.00 83 THR A N 1
ATOM 645 C CA . THR A 1 83 ? 36.475 -0.619 -42.390 1.00 86.00 83 THR A CA 1
ATOM 646 C C . THR A 1 83 ? 36.077 -1.711 -41.399 1.00 86.00 83 THR A C 1
ATOM 648 O O . THR A 1 83 ? 35.842 -1.402 -40.237 1.00 86.00 83 THR A O 1
ATOM 651 N N . GLN A 1 84 ? 36.075 -2.982 -41.813 1.00 85.69 84 GLN A N 1
ATOM 652 C CA . GLN A 1 84 ? 35.762 -4.112 -40.933 1.00 85.69 84 GLN A CA 1
ATOM 653 C C . GLN A 1 84 ? 36.724 -4.206 -39.746 1.00 85.69 84 GLN A C 1
ATOM 655 O O . GLN A 1 84 ? 36.281 -4.445 -38.625 1.00 85.69 84 GLN A O 1
ATOM 660 N N . LEU A 1 85 ? 38.023 -3.985 -39.967 1.00 83.19 85 LEU A N 1
ATOM 661 C CA . LEU A 1 85 ? 39.009 -4.023 -38.890 1.00 83.19 85 LEU A CA 1
ATOM 662 C C . LEU A 1 85 ? 38.845 -2.840 -37.920 1.00 83.19 85 LEU A C 1
ATOM 664 O O . LEU A 1 85 ? 38.865 -3.038 -36.707 1.00 83.19 85 LEU A O 1
ATOM 668 N N . PHE A 1 86 ? 38.592 -1.627 -38.426 1.00 83.75 86 PHE A N 1
ATOM 669 C CA . PHE A 1 86 ? 38.253 -0.481 -37.569 1.00 83.75 86 PHE A CA 1
ATOM 670 C C . PHE A 1 86 ? 36.963 -0.707 -36.771 1.00 83.75 86 PHE A C 1
ATOM 672 O O . PHE A 1 86 ? 36.903 -0.366 -35.589 1.00 83.75 86 PHE A O 1
ATOM 679 N N . ASP A 1 87 ? 35.946 -1.309 -37.388 1.00 85.19 87 ASP A N 1
ATOM 680 C CA . ASP A 1 87 ? 34.692 -1.650 -36.720 1.00 85.19 87 ASP A CA 1
ATOM 681 C C . ASP A 1 87 ? 34.902 -2.670 -35.599 1.00 85.19 87 ASP A C 1
ATOM 683 O O . ASP A 1 87 ? 34.304 -2.531 -34.532 1.00 85.19 87 ASP A O 1
ATOM 687 N N . GLN A 1 88 ? 35.775 -3.659 -35.807 1.00 83.31 88 GLN A N 1
ATOM 688 C CA . GLN A 1 88 ? 36.150 -4.636 -34.785 1.00 83.31 88 GLN A CA 1
ATOM 689 C C . GLN A 1 88 ? 36.890 -3.988 -33.612 1.00 83.31 88 GLN A C 1
ATOM 691 O O . GLN A 1 88 ? 36.507 -4.215 -32.465 1.00 83.31 88 GLN A O 1
ATOM 696 N N . ILE A 1 89 ? 37.886 -3.137 -33.885 1.00 83.25 89 ILE A N 1
ATOM 697 C CA . ILE A 1 89 ? 38.612 -2.385 -32.847 1.00 83.25 89 ILE A CA 1
ATOM 698 C C . ILE A 1 89 ? 37.633 -1.541 -32.028 1.00 83.25 89 ILE A C 1
ATOM 700 O O . ILE A 1 89 ? 37.615 -1.618 -30.801 1.00 83.25 89 ILE A O 1
ATOM 704 N N . ARG A 1 90 ? 36.764 -0.779 -32.703 1.00 85.12 90 ARG A N 1
ATOM 705 C CA . ARG A 1 90 ? 35.720 0.024 -32.054 1.00 85.12 90 ARG A CA 1
ATOM 706 C C . ARG A 1 90 ? 34.809 -0.841 -31.184 1.00 85.12 90 ARG A C 1
ATOM 708 O O . ARG A 1 90 ? 34.525 -0.471 -30.050 1.00 85.12 90 ARG A O 1
ATOM 715 N N . LYS A 1 91 ? 34.373 -1.993 -31.699 1.00 86.06 91 LYS A N 1
ATOM 716 C CA . LYS A 1 91 ? 33.488 -2.912 -30.978 1.00 86.06 91 LYS A CA 1
ATOM 717 C C . LYS A 1 91 ? 34.122 -3.424 -29.686 1.00 86.06 91 LYS A C 1
ATOM 719 O O . LYS A 1 91 ? 33.406 -3.510 -28.698 1.00 86.06 91 LYS A O 1
ATOM 724 N N . VAL A 1 92 ? 35.423 -3.724 -29.676 1.00 84.38 92 VAL A N 1
ATOM 725 C CA . VAL A 1 92 ? 36.127 -4.175 -28.461 1.00 84.38 92 VAL A CA 1
ATOM 726 C C . VAL A 1 92 ? 36.052 -3.114 -27.365 1.00 84.38 92 VAL A C 1
ATOM 728 O O . VAL A 1 92 ? 35.615 -3.421 -26.259 1.00 84.38 92 VAL A O 1
ATOM 731 N N . TYR A 1 93 ? 36.392 -1.859 -27.677 1.00 83.38 93 TYR A N 1
ATOM 732 C CA . TYR A 1 93 ? 36.300 -0.764 -26.703 1.00 83.38 93 TYR A CA 1
ATOM 733 C C . TYR A 1 93 ? 34.870 -0.571 -26.192 1.00 83.38 93 TYR A C 1
ATOM 735 O O . TYR A 1 93 ? 34.648 -0.527 -24.985 1.00 83.38 93 TYR A O 1
ATOM 743 N N . THR A 1 94 ? 33.887 -0.548 -27.095 1.00 86.44 94 THR A N 1
ATOM 744 C CA . THR A 1 94 ? 32.478 -0.422 -26.706 1.00 86.44 94 THR A CA 1
ATOM 745 C C . THR A 1 94 ? 31.988 -1.621 -25.880 1.00 86.44 94 THR A C 1
ATOM 747 O O . THR A 1 94 ? 31.147 -1.444 -25.004 1.00 86.44 94 THR A O 1
ATOM 750 N N . SER A 1 95 ? 32.497 -2.836 -26.119 1.00 86.88 95 SER A N 1
ATOM 751 C CA . SER A 1 95 ? 32.178 -4.030 -25.314 1.00 86.88 95 SER A CA 1
ATOM 752 C C . SER A 1 95 ? 32.664 -3.857 -23.877 1.00 86.88 95 SER A C 1
ATOM 754 O O . SER A 1 95 ? 31.875 -3.955 -22.941 1.00 86.88 95 SER A O 1
ATOM 756 N N . MET A 1 96 ? 33.933 -3.472 -23.708 1.00 85.25 96 MET A N 1
ATOM 757 C CA . MET A 1 96 ? 34.527 -3.239 -22.390 1.00 85.25 96 MET A CA 1
ATOM 758 C C . MET A 1 96 ? 33.795 -2.147 -21.604 1.00 85.25 96 MET A C 1
ATOM 760 O O . MET A 1 96 ? 33.582 -2.295 -20.403 1.00 85.25 96 MET A O 1
ATOM 764 N N . GLU A 1 97 ? 33.397 -1.060 -22.272 1.00 86.75 97 GLU A N 1
ATOM 765 C CA . GLU A 1 97 ? 32.575 -0.008 -21.666 1.00 86.75 97 GLU A CA 1
ATOM 766 C C . GLU A 1 97 ? 31.218 -0.559 -21.210 1.00 86.75 97 GLU A C 1
ATOM 768 O O . GLU A 1 97 ? 30.808 -0.327 -20.073 1.00 86.75 97 GLU A O 1
ATOM 773 N N . ASN A 1 98 ? 30.541 -1.334 -22.062 1.00 89.56 98 ASN A N 1
ATOM 774 C CA . ASN A 1 98 ? 29.233 -1.907 -21.746 1.00 89.56 98 ASN A CA 1
ATOM 775 C C . ASN A 1 98 ? 29.285 -2.899 -20.573 1.00 89.56 98 ASN A C 1
ATOM 777 O O . ASN A 1 98 ? 28.354 -2.919 -19.769 1.00 89.56 98 ASN A O 1
ATOM 781 N N . ASP A 1 99 ? 30.355 -3.687 -20.449 1.00 85.88 99 ASP A N 1
ATOM 782 C CA . ASP A 1 99 ? 30.525 -4.694 -19.390 1.00 85.88 99 ASP A CA 1
ATOM 783 C C . ASP A 1 99 ? 30.567 -4.087 -17.977 1.00 85.88 99 ASP A C 1
ATOM 785 O O . ASP A 1 99 ? 30.219 -4.752 -16.993 1.00 85.88 99 ASP A O 1
ATOM 789 N N . VAL A 1 100 ? 30.974 -2.817 -17.865 1.00 87.69 100 VAL A N 1
ATOM 790 C CA . VAL A 1 100 ? 31.103 -2.089 -16.591 1.00 87.69 100 VAL A CA 1
ATOM 791 C C . VAL A 1 100 ? 30.121 -0.925 -16.446 1.00 87.69 100 VAL A C 1
ATOM 793 O O . VAL A 1 100 ? 30.063 -0.299 -15.387 1.00 87.69 100 VAL A O 1
ATOM 796 N N . ASP A 1 101 ? 29.329 -0.623 -17.471 1.00 83.81 101 ASP A N 1
ATOM 797 C CA . ASP A 1 101 ? 28.348 0.458 -17.438 1.00 83.81 101 ASP A CA 1
ATOM 798 C C . ASP A 1 101 ? 27.108 0.039 -16.618 1.00 83.81 101 ASP A C 1
ATOM 800 O O . ASP A 1 101 ? 26.366 -0.860 -17.028 1.00 83.81 101 ASP A O 1
ATOM 804 N N . PRO A 1 102 ? 26.802 0.696 -15.481 1.00 85.81 102 PRO A N 1
ATOM 805 C CA . PRO A 1 102 ? 25.662 0.347 -14.629 1.00 85.81 102 PRO A CA 1
ATOM 806 C C . PRO A 1 102 ? 24.293 0.575 -15.284 1.00 85.81 102 PRO A C 1
ATOM 808 O O . PRO A 1 102 ? 23.274 0.172 -14.720 1.00 85.81 102 PRO A O 1
ATOM 811 N N . THR A 1 103 ? 24.233 1.216 -16.451 1.00 88.19 103 THR A N 1
ATOM 812 C CA . THR A 1 103 ? 23.000 1.410 -17.223 1.00 88.19 103 THR A CA 1
ATOM 813 C C . THR A 1 103 ? 22.705 0.255 -18.182 1.00 88.19 103 THR A C 1
ATOM 815 O O . THR A 1 103 ? 21.566 0.117 -18.632 1.00 88.19 103 THR A O 1
ATOM 818 N N . LYS A 1 104 ? 23.688 -0.607 -18.471 1.00 88.19 104 LYS A N 1
ATOM 819 C CA . LYS A 1 104 ? 23.522 -1.768 -19.354 1.00 88.19 104 LYS A CA 1
ATOM 820 C C . LYS A 1 104 ? 23.001 -2.961 -18.576 1.00 88.19 104 LYS A C 1
ATOM 822 O O . LYS A 1 104 ? 23.597 -3.352 -17.585 1.00 88.19 104 LYS A O 1
ATOM 827 N N . ALA A 1 105 ? 21.904 -3.553 -19.043 1.00 81.56 105 ALA A N 1
ATOM 828 C CA . ALA A 1 105 ? 21.212 -4.630 -18.333 1.00 81.56 105 ALA A CA 1
ATOM 829 C C . ALA A 1 105 ? 22.114 -5.841 -18.030 1.00 81.56 105 ALA A C 1
ATOM 831 O O . ALA A 1 105 ? 22.005 -6.438 -16.962 1.00 81.56 105 ALA A O 1
ATOM 832 N N . ASP A 1 106 ? 23.028 -6.162 -18.945 1.00 85.19 106 ASP A N 1
ATOM 833 C CA . ASP A 1 106 ? 23.885 -7.343 -18.838 1.00 85.19 106 ASP A CA 1
ATOM 834 C C . ASP A 1 106 ? 25.174 -7.090 -18.038 1.00 85.19 106 ASP A C 1
ATOM 836 O O . ASP A 1 106 ? 25.898 -8.037 -17.732 1.00 85.19 106 ASP A O 1
ATOM 840 N N . SER A 1 107 ? 25.454 -5.843 -17.640 1.00 90.00 107 SER A N 1
ATOM 841 C CA . SER A 1 107 ? 26.671 -5.508 -16.899 1.00 90.00 107 SER A CA 1
ATOM 842 C C . SER A 1 107 ? 26.603 -5.979 -15.447 1.00 90.00 107 SER A C 1
ATOM 844 O O . SER A 1 107 ? 25.549 -5.965 -14.798 1.00 90.00 107 SER A O 1
ATOM 846 N N . ILE A 1 108 ? 27.759 -6.346 -14.888 1.00 89.94 108 ILE A N 1
ATOM 847 C CA . ILE A 1 108 ? 27.859 -6.739 -13.474 1.00 89.94 108 ILE A CA 1
ATOM 848 C C . ILE A 1 108 ? 27.357 -5.609 -12.550 1.00 89.94 108 ILE A C 1
ATOM 850 O O . ILE A 1 108 ? 26.578 -5.898 -11.634 1.00 89.94 108 ILE A O 1
ATOM 854 N N . PRO A 1 109 ? 27.715 -4.322 -12.762 1.00 90.94 109 PRO A N 1
ATOM 855 C CA . PRO A 1 109 ? 27.210 -3.237 -11.922 1.00 90.94 109 PRO A CA 1
ATOM 856 C C . PRO A 1 109 ? 25.686 -3.073 -11.963 1.00 90.94 109 PRO A C 1
ATOM 858 O O . PRO A 1 109 ? 25.088 -2.816 -10.914 1.00 90.94 109 PRO A O 1
ATOM 861 N N . ASN A 1 110 ? 25.035 -3.260 -13.119 1.00 92.25 110 ASN A N 1
ATOM 862 C CA . ASN A 1 110 ? 23.575 -3.196 -13.210 1.00 92.25 110 ASN A CA 1
ATOM 863 C C . ASN A 1 110 ? 22.909 -4.336 -12.434 1.00 92.25 110 ASN A C 1
ATOM 865 O O . ASN A 1 110 ? 22.007 -4.088 -11.630 1.00 92.25 110 ASN A O 1
ATOM 869 N N . GLN A 1 111 ? 23.406 -5.564 -12.600 1.00 88.12 111 GLN A N 1
ATOM 870 C CA . GLN A 1 111 ? 22.909 -6.733 -11.872 1.00 88.12 111 GLN A CA 1
ATOM 871 C C . GLN A 1 111 ? 23.050 -6.543 -10.353 1.00 88.12 111 GLN A C 1
ATOM 873 O O . GLN A 1 111 ? 22.093 -6.743 -9.599 1.00 88.12 111 GLN A O 1
ATOM 878 N N . LEU A 1 112 ? 24.204 -6.057 -9.881 1.00 87.81 112 LEU A N 1
ATOM 879 C CA . LEU A 1 112 ? 24.406 -5.724 -8.468 1.00 87.81 112 LEU A CA 1
ATOM 880 C C . LEU A 1 112 ? 23.456 -4.617 -7.993 1.00 87.81 112 LEU A C 1
ATOM 882 O O . LEU A 1 112 ? 22.893 -4.717 -6.900 1.00 87.81 112 LEU A O 1
ATOM 886 N N . GLN A 1 113 ? 23.223 -3.579 -8.801 1.00 83.69 113 GLN A N 1
ATOM 887 C CA . GLN A 1 113 ? 22.262 -2.529 -8.468 1.00 83.69 113 GLN A CA 1
ATOM 888 C C . GLN A 1 113 ? 20.828 -3.076 -8.392 1.00 83.69 113 GLN A C 1
ATOM 890 O O . GLN A 1 113 ? 20.078 -2.686 -7.494 1.00 83.69 113 GLN A O 1
ATOM 895 N N . ALA A 1 114 ? 20.451 -4.021 -9.256 1.00 81.81 114 ALA A N 1
ATOM 896 C CA . ALA A 1 114 ? 19.166 -4.711 -9.183 1.00 81.81 114 ALA A CA 1
ATOM 897 C C . ALA A 1 114 ? 19.020 -5.501 -7.869 1.00 81.81 114 ALA A C 1
ATOM 899 O O . ALA A 1 114 ? 17.993 -5.379 -7.195 1.00 81.81 114 ALA A O 1
ATOM 900 N N . HIS A 1 115 ? 20.064 -6.216 -7.433 1.00 85.75 115 HIS A N 1
ATOM 901 C CA . HIS A 1 115 ? 20.081 -6.882 -6.124 1.00 85.75 115 HIS A CA 1
ATOM 902 C C . HIS A 1 115 ? 19.970 -5.891 -4.956 1.00 85.75 115 HIS A C 1
ATOM 904 O O . HIS A 1 115 ? 19.213 -6.138 -4.014 1.00 85.75 115 HIS A O 1
ATOM 910 N N . ARG A 1 116 ? 20.654 -4.738 -5.021 1.00 85.75 116 ARG A N 1
ATOM 911 C CA . ARG A 1 116 ? 20.518 -3.667 -4.014 1.00 85.75 116 ARG A CA 1
ATOM 912 C C . ARG A 1 116 ? 19.093 -3.122 -3.957 1.00 85.75 116 ARG A C 1
ATOM 914 O O . ARG A 1 116 ? 18.555 -2.958 -2.864 1.00 85.75 116 ARG A O 1
ATOM 921 N N . ASN A 1 117 ? 18.468 -2.889 -5.111 1.00 82.94 117 ASN A N 1
ATOM 922 C CA . ASN A 1 117 ? 17.084 -2.421 -5.202 1.00 82.94 117 ASN A CA 1
ATOM 923 C C . ASN A 1 117 ? 16.106 -3.453 -4.614 1.00 82.94 117 ASN A C 1
ATOM 925 O O . ASN A 1 117 ? 15.206 -3.088 -3.858 1.00 82.94 117 ASN A O 1
ATOM 929 N N . ALA A 1 118 ? 16.305 -4.742 -4.907 1.00 77.56 118 ALA A N 1
ATOM 930 C CA . ALA A 1 118 ? 15.491 -5.827 -4.362 1.00 77.56 118 ALA A CA 1
ATOM 931 C C . ALA A 1 118 ? 15.640 -5.959 -2.837 1.00 77.56 118 ALA A C 1
ATOM 933 O O . ALA A 1 118 ? 14.642 -6.110 -2.131 1.00 77.56 118 ALA A O 1
ATOM 934 N N . TYR A 1 119 ? 16.863 -5.850 -2.310 1.00 78.88 119 TYR A N 1
ATOM 935 C CA . TYR A 1 119 ? 17.107 -5.869 -0.866 1.00 78.88 119 TYR A CA 1
ATOM 936 C C . TYR A 1 119 ? 16.465 -4.670 -0.161 1.00 78.88 119 TYR A C 1
ATOM 938 O O . TYR A 1 119 ? 15.811 -4.834 0.867 1.00 78.88 119 TYR A O 1
ATOM 946 N N . ALA A 1 120 ? 16.596 -3.474 -0.739 1.00 75.06 120 ALA A N 1
ATOM 947 C CA . ALA A 1 120 ? 15.973 -2.267 -0.213 1.00 75.06 120 ALA A CA 1
ATOM 948 C C . ALA A 1 120 ? 14.437 -2.379 -0.184 1.00 75.06 120 ALA A C 1
ATOM 950 O O . ALA A 1 120 ? 13.817 -2.038 0.821 1.00 75.06 120 ALA A O 1
ATOM 951 N N . LYS A 1 121 ? 13.833 -2.948 -1.239 1.00 75.94 121 LYS A N 1
ATOM 952 C CA . LYS A 1 121 ? 12.399 -3.273 -1.277 1.00 75.94 121 LYS A CA 1
ATOM 953 C C . LYS A 1 121 ? 12.013 -4.251 -0.163 1.00 75.94 121 LYS A C 1
ATOM 955 O O . LYS A 1 121 ? 11.091 -3.969 0.595 1.00 75.94 121 LYS A O 1
ATOM 960 N N . LYS A 1 122 ? 12.752 -5.356 -0.011 1.00 76.88 122 LYS A N 1
ATOM 961 C CA . LYS A 1 122 ? 12.496 -6.358 1.037 1.00 76.88 122 LYS A CA 1
ATOM 962 C C . LYS A 1 122 ? 12.585 -5.757 2.444 1.00 76.88 122 LYS A C 1
ATOM 964 O O . LYS A 1 122 ? 11.769 -6.086 3.298 1.00 76.88 122 LYS A O 1
ATOM 969 N N . LYS A 1 123 ? 13.560 -4.874 2.691 1.00 75.56 123 LYS A N 1
ATOM 970 C CA . LYS A 1 123 ? 13.713 -4.199 3.988 1.00 75.56 123 LYS A CA 1
ATOM 971 C C . LYS A 1 123 ? 12.563 -3.248 4.296 1.00 75.56 123 LYS A C 1
ATOM 973 O O . LYS A 1 123 ? 12.053 -3.273 5.411 1.00 75.56 123 LYS A O 1
ATOM 978 N N . HIS A 1 124 ? 12.119 -2.484 3.304 1.00 69.31 124 HIS A N 1
ATOM 979 C CA . HIS A 1 124 ? 10.942 -1.630 3.435 1.00 69.31 124 HIS A CA 1
ATOM 980 C C . HIS A 1 124 ? 9.678 -2.448 3.749 1.00 69.31 124 HIS A C 1
ATOM 982 O O . HIS A 1 124 ? 8.930 -2.111 4.660 1.00 69.31 124 HIS A O 1
ATOM 988 N N . GLU A 1 125 ? 9.460 -3.561 3.043 1.00 74.75 125 GLU A N 1
ATOM 989 C CA . GLU A 1 125 ? 8.315 -4.451 3.276 1.00 74.75 125 GLU A CA 1
ATOM 990 C C . GLU A 1 125 ? 8.340 -5.100 4.670 1.00 74.75 125 GLU A C 1
ATOM 992 O O . GLU A 1 125 ? 7.294 -5.232 5.308 1.00 74.75 125 GLU A O 1
ATOM 997 N N . GLU A 1 126 ? 9.520 -5.494 5.160 1.00 77.25 126 GLU A N 1
ATOM 998 C CA . GLU A 1 126 ? 9.709 -6.053 6.503 1.00 77.25 126 GLU A CA 1
ATOM 999 C C . GLU A 1 126 ? 9.400 -5.024 7.599 1.00 77.25 126 GLU A C 1
ATOM 1001 O O . GLU A 1 126 ? 8.708 -5.343 8.568 1.00 77.25 126 GLU A O 1
ATOM 1006 N N . GLU A 1 127 ? 9.865 -3.786 7.435 1.00 71.31 127 GLU A N 1
ATOM 1007 C CA . GLU A 1 127 ? 9.605 -2.715 8.393 1.00 71.31 127 GLU A CA 1
ATOM 1008 C C . GLU A 1 127 ? 8.127 -2.303 8.405 1.00 71.31 127 GLU A C 1
ATOM 1010 O O . GLU A 1 127 ? 7.534 -2.190 9.478 1.00 71.31 127 GLU A O 1
ATOM 1015 N N . ASP A 1 128 ? 7.498 -2.167 7.236 1.00 69.88 128 ASP A N 1
ATOM 1016 C CA . ASP A 1 128 ? 6.061 -1.894 7.127 1.00 69.88 128 ASP A CA 1
ATOM 1017 C C . ASP A 1 128 ? 5.209 -3.032 7.692 1.00 69.88 128 ASP A C 1
ATOM 1019 O O . ASP A 1 128 ? 4.139 -2.792 8.258 1.00 69.88 128 ASP A O 1
ATOM 1023 N N . ARG A 1 129 ? 5.648 -4.287 7.539 1.00 76.69 129 ARG A N 1
ATOM 1024 C CA . ARG A 1 129 ? 4.990 -5.431 8.177 1.00 76.69 129 ARG A CA 1
ATOM 1025 C C . ARG A 1 129 ? 5.105 -5.333 9.697 1.00 76.69 129 ARG A C 1
ATOM 1027 O O . ARG A 1 129 ? 4.081 -5.428 10.363 1.00 76.69 129 ARG A O 1
ATOM 1034 N N . ARG A 1 130 ? 6.300 -5.054 10.232 1.00 77.31 130 ARG A N 1
ATOM 1035 C CA . ARG A 1 130 ? 6.513 -4.881 11.679 1.00 77.31 130 ARG A CA 1
ATOM 1036 C C . ARG A 1 130 ? 5.644 -3.757 12.249 1.00 77.31 130 ARG A C 1
ATOM 1038 O O . ARG A 1 130 ? 4.957 -3.966 13.240 1.00 77.31 130 ARG A O 1
ATOM 1045 N N . ARG A 1 131 ? 5.594 -2.594 11.585 1.00 74.44 131 ARG A N 1
ATOM 1046 C CA . ARG A 1 131 ? 4.731 -1.470 11.996 1.00 74.44 131 ARG A CA 1
ATOM 1047 C C . ARG A 1 131 ? 3.248 -1.852 12.006 1.00 74.44 131 ARG A C 1
ATOM 1049 O O . ARG A 1 131 ? 2.539 -1.485 12.936 1.00 74.44 131 ARG A O 1
ATOM 1056 N N . ARG A 1 132 ? 2.775 -2.596 10.998 1.00 76.25 132 ARG A N 1
ATOM 1057 C CA . ARG A 1 132 ? 1.383 -3.077 10.941 1.00 76.25 132 ARG A CA 1
ATOM 1058 C C . ARG A 1 132 ? 1.069 -4.096 12.035 1.00 76.25 132 ARG A C 1
ATOM 1060 O O . ARG A 1 132 ? -0.005 -4.023 12.620 1.00 76.25 132 ARG A O 1
ATOM 1067 N N . GLU A 1 133 ? 1.985 -5.018 12.322 1.00 82.62 133 GLU A N 1
ATOM 1068 C CA . GLU A 1 133 ? 1.832 -6.008 13.396 1.00 82.62 133 GLU A CA 1
ATOM 1069 C C . GLU A 1 133 ? 1.795 -5.348 14.782 1.00 82.62 133 GLU A C 1
ATOM 1071 O O . GLU A 1 133 ? 0.929 -5.677 15.594 1.00 82.62 133 GLU A O 1
ATOM 1076 N N . ASP A 1 134 ? 2.681 -4.383 15.043 1.00 79.88 134 ASP A N 1
ATOM 1077 C CA . ASP A 1 134 ? 2.705 -3.646 16.310 1.00 79.88 134 ASP A CA 1
ATOM 1078 C C . ASP A 1 134 ? 1.453 -2.770 16.479 1.00 79.88 134 ASP A C 1
ATOM 1080 O O . ASP A 1 134 ? 0.835 -2.792 17.546 1.00 79.88 134 ASP A O 1
ATOM 1084 N N . ALA A 1 135 ? 1.011 -2.084 15.418 1.00 81.56 135 ALA A N 1
ATOM 1085 C CA . ALA A 1 135 ? -0.235 -1.318 15.427 1.00 81.56 135 ALA A CA 1
ATOM 1086 C C . ALA A 1 135 ? -1.467 -2.214 15.647 1.00 81.56 135 ALA A C 1
ATOM 1088 O O . ALA A 1 135 ? -2.348 -1.866 16.429 1.00 81.56 135 ALA A O 1
ATOM 1089 N N . ALA A 1 136 ? -1.520 -3.395 15.019 1.00 83.19 136 ALA A N 1
ATOM 1090 C CA . ALA A 1 136 ? -2.605 -4.355 15.223 1.00 83.19 136 ALA A CA 1
ATOM 1091 C C . ALA A 1 136 ? -2.624 -4.905 16.659 1.00 83.19 136 ALA A C 1
ATOM 1093 O O . ALA A 1 136 ? -3.695 -5.056 17.249 1.00 83.19 136 ALA A O 1
ATOM 1094 N N . ARG A 1 137 ? -1.449 -5.163 17.253 1.00 86.25 137 ARG A N 1
ATOM 1095 C CA . ARG A 1 137 ? -1.338 -5.584 18.657 1.00 86.25 137 ARG A CA 1
ATOM 1096 C C . ARG A 1 137 ? -1.846 -4.495 19.601 1.00 86.25 137 ARG A C 1
ATOM 1098 O O . ARG A 1 137 ? -2.645 -4.794 20.484 1.00 86.25 137 ARG A O 1
ATOM 1105 N N . GLN A 1 138 ? -1.422 -3.247 19.398 1.00 86.00 138 GLN A N 1
ATOM 1106 C CA . GLN A 1 138 ? -1.883 -2.106 20.194 1.00 86.00 138 GLN A CA 1
ATOM 1107 C C . GLN A 1 138 ? -3.391 -1.878 20.043 1.00 86.00 138 GLN A C 1
ATOM 1109 O O . GLN A 1 138 ? -4.084 -1.726 21.046 1.00 86.00 138 GLN A O 1
ATOM 1114 N N . ALA A 1 139 ? -3.919 -1.928 18.817 1.00 85.94 139 ALA A N 1
ATOM 1115 C CA . ALA A 1 139 ? -5.353 -1.813 18.561 1.00 85.94 139 ALA A CA 1
ATOM 1116 C C . ALA A 1 139 ? -6.146 -2.907 19.289 1.00 85.94 139 ALA A C 1
ATOM 1118 O O . ALA A 1 139 ? -7.148 -2.607 19.936 1.00 85.94 139 ALA A O 1
ATOM 1119 N N . LYS A 1 140 ? -5.663 -4.158 19.262 1.00 89.69 140 LYS A N 1
ATOM 1120 C CA . LYS A 1 140 ? -6.308 -5.271 19.967 1.00 89.69 140 LYS A CA 1
ATOM 1121 C C . LYS A 1 140 ? -6.302 -5.081 21.486 1.00 89.69 140 LYS A C 1
ATOM 1123 O O . LYS A 1 140 ? -7.331 -5.298 22.120 1.00 89.69 140 LYS A O 1
ATOM 1128 N N . GLU A 1 141 ? -5.183 -4.672 22.082 1.00 89.38 141 GLU A N 1
ATOM 1129 C CA . GLU A 1 141 ? -5.124 -4.423 23.531 1.00 89.38 141 GLU A CA 1
ATOM 1130 C C . GLU A 1 141 ? -6.004 -3.235 23.949 1.00 89.38 141 GLU A C 1
ATOM 1132 O O . GLU A 1 141 ? -6.768 -3.346 24.910 1.00 89.38 141 GLU A O 1
ATOM 1137 N N . ASN A 1 142 ? -6.011 -2.147 23.177 1.00 88.31 142 ASN A N 1
ATOM 1138 C CA . ASN A 1 142 ? -6.907 -1.013 23.416 1.00 88.31 142 ASN A CA 1
ATOM 1139 C C . ASN A 1 142 ? -8.384 -1.417 23.290 1.00 88.31 142 ASN A C 1
ATOM 1141 O O . ASN A 1 142 ? -9.205 -1.020 24.120 1.00 88.31 142 ASN A O 1
ATOM 1145 N N . ALA A 1 143 ? -8.726 -2.260 22.310 1.00 91.44 143 ALA A N 1
ATOM 1146 C CA . ALA A 1 143 ? -10.073 -2.801 22.153 1.00 91.44 143 ALA A CA 1
ATOM 1147 C C . ALA A 1 143 ? -10.500 -3.641 23.368 1.00 91.44 143 ALA A C 1
ATOM 1149 O O . ALA A 1 143 ? -11.639 -3.514 23.812 1.00 91.44 143 ALA A O 1
ATOM 1150 N N . LYS A 1 144 ? -9.599 -4.444 23.961 1.00 92.44 144 LYS A N 1
ATOM 1151 C CA . LYS A 1 144 ? -9.892 -5.183 25.207 1.00 92.44 144 LYS A CA 1
ATOM 1152 C C . LYS A 1 144 ? -10.186 -4.245 26.373 1.00 92.44 144 LYS A C 1
ATOM 1154 O O . LYS A 1 144 ? -11.139 -4.488 27.110 1.00 92.44 144 LYS A O 1
ATOM 1159 N N . ILE A 1 145 ? -9.370 -3.204 26.552 1.00 91.00 145 ILE A N 1
ATOM 1160 C CA . ILE A 1 145 ? -9.531 -2.231 27.643 1.00 91.00 145 ILE A CA 1
ATOM 1161 C C . ILE A 1 145 ? -10.872 -1.512 27.507 1.00 91.00 145 ILE A C 1
ATOM 1163 O O . ILE A 1 145 ? -11.657 -1.494 28.455 1.00 91.00 145 ILE A O 1
ATOM 1167 N N . ARG A 1 146 ? -11.156 -0.980 26.315 1.00 92.12 146 ARG A N 1
ATOM 1168 C CA . ARG A 1 146 ? -12.404 -0.270 26.035 1.00 92.12 146 ARG A CA 1
ATOM 1169 C C . ARG A 1 146 ? -13.618 -1.177 26.201 1.00 92.12 146 ARG A C 1
ATOM 1171 O O . ARG A 1 146 ? -14.534 -0.831 26.932 1.00 92.12 146 ARG A O 1
ATOM 1178 N N . TYR A 1 147 ? -13.588 -2.371 25.610 1.00 95.31 147 TYR A N 1
ATOM 1179 C CA . TYR A 1 147 ? -14.700 -3.313 25.717 1.00 95.31 147 TYR A CA 1
ATOM 1180 C C . TYR A 1 147 ? -14.972 -3.733 27.163 1.00 95.31 147 TYR A C 1
ATOM 1182 O O . TYR A 1 147 ? -16.124 -3.847 27.566 1.00 95.31 147 TYR A O 1
ATOM 1190 N N . ARG A 1 148 ? -13.925 -3.922 27.977 1.00 95.06 148 ARG A N 1
ATOM 1191 C CA . ARG A 1 148 ? -14.083 -4.192 29.411 1.00 95.06 148 ARG A CA 1
ATOM 1192 C C . ARG A 1 148 ? -14.799 -3.043 30.130 1.00 95.06 148 ARG A C 1
ATOM 1194 O O . ARG A 1 148 ? -15.653 -3.321 30.967 1.00 95.06 148 ARG A O 1
ATOM 1201 N N . ALA A 1 149 ? -14.453 -1.792 29.823 1.00 91.94 149 ALA A N 1
ATOM 1202 C CA . ALA A 1 149 ? -15.107 -0.620 30.402 1.00 91.94 149 ALA A CA 1
ATOM 1203 C C . ALA A 1 149 ? -16.576 -0.515 29.961 1.00 91.94 149 ALA A C 1
ATOM 1205 O O . ALA A 1 149 ? -17.449 -0.370 30.812 1.00 91.94 149 ALA A O 1
ATOM 1206 N N . ASP A 1 150 ? -16.854 -0.693 28.667 1.00 93.38 150 ASP A N 1
ATOM 1207 C CA . ASP A 1 150 ? -18.213 -0.638 28.115 1.00 93.38 150 ASP A CA 1
ATOM 1208 C C . ASP A 1 150 ? -19.118 -1.718 28.736 1.00 93.38 150 ASP A C 1
ATOM 1210 O O . ASP A 1 150 ? -20.244 -1.439 29.142 1.00 93.38 150 ASP A O 1
ATOM 1214 N N . VAL A 1 151 ? -18.610 -2.948 28.873 1.00 95.69 151 VAL A N 1
ATOM 1215 C CA . VAL A 1 151 ? -19.323 -4.053 29.537 1.00 95.69 151 VAL A CA 1
ATOM 1216 C C . VAL A 1 151 ? -19.582 -3.751 31.015 1.00 95.69 151 VAL A C 1
ATOM 1218 O O . VAL A 1 151 ? -20.658 -4.054 31.527 1.00 95.69 151 VAL A O 1
ATOM 1221 N N . ASN A 1 152 ? -18.604 -3.173 31.717 1.00 94.62 152 ASN A N 1
ATOM 1222 C CA . ASN A 1 152 ? -18.761 -2.788 33.118 1.00 94.62 152 ASN A CA 1
ATOM 1223 C C . ASN A 1 152 ? -19.866 -1.741 33.287 1.00 94.62 152 ASN A C 1
ATOM 1225 O O . ASN A 1 152 ? -20.749 -1.909 34.125 1.00 94.62 152 ASN A O 1
ATOM 1229 N N . ASP A 1 153 ? -19.825 -0.687 32.477 1.00 93.50 153 ASP A N 1
ATOM 1230 C CA . ASP A 1 153 ? -20.798 0.401 32.521 1.00 93.50 153 ASP A CA 1
ATOM 1231 C C . ASP A 1 153 ? -22.214 -0.078 32.199 1.00 93.50 153 ASP A C 1
ATOM 1233 O O . ASP A 1 153 ? -23.168 0.310 32.874 1.00 93.50 153 ASP A O 1
ATOM 1237 N N . ASP A 1 154 ? -22.347 -0.965 31.217 1.00 94.81 154 ASP A N 1
ATOM 1238 C CA . ASP A 1 154 ? -23.620 -1.571 30.850 1.00 94.81 154 ASP A CA 1
ATOM 1239 C C . ASP A 1 154 ? -24.196 -2.435 31.987 1.00 94.81 154 ASP A C 1
ATOM 1241 O O . ASP A 1 154 ? -25.356 -2.262 32.360 1.00 94.81 154 ASP A O 1
ATOM 1245 N N . TYR A 1 155 ? -23.390 -3.287 32.634 1.00 95.06 155 TYR A N 1
ATOM 1246 C CA . TYR A 1 155 ? -23.866 -4.052 33.793 1.00 95.06 155 TYR A CA 1
ATOM 1247 C C . TYR A 1 155 ? -24.277 -3.165 34.971 1.00 95.06 155 TYR A C 1
ATOM 1249 O O . TYR A 1 155 ? -25.293 -3.440 35.610 1.00 95.06 155 TYR A O 1
ATOM 1257 N N . VAL A 1 156 ? -23.527 -2.096 35.254 1.00 93.94 156 VAL A N 1
ATOM 1258 C CA . VAL A 1 156 ? -23.890 -1.122 36.297 1.00 93.94 156 VAL A CA 1
ATOM 1259 C C . VAL A 1 156 ? -25.197 -0.408 35.946 1.00 93.94 156 VAL A C 1
ATOM 1261 O O . VAL A 1 156 ? -26.060 -0.250 36.808 1.00 93.94 156 VAL A O 1
ATOM 1264 N N . SER A 1 157 ? -25.388 -0.025 34.683 1.00 93.00 157 SER A N 1
ATOM 1265 C CA . SER A 1 157 ? -26.630 0.598 34.217 1.00 93.00 157 SER A CA 1
ATOM 1266 C C . SER A 1 157 ? -27.831 -0.341 34.370 1.00 93.00 157 SER A C 1
ATOM 1268 O O . SER A 1 157 ? -28.848 0.049 34.948 1.00 93.00 157 SER A O 1
ATOM 1270 N N . GLN A 1 158 ? -27.698 -1.599 33.941 1.00 93.62 158 GLN A N 1
ATOM 1271 C CA . GLN A 1 158 ? -28.749 -2.609 34.079 1.00 93.62 158 GLN A CA 1
ATOM 1272 C C . GLN A 1 158 ? -29.075 -2.912 35.551 1.00 93.62 158 GLN A C 1
ATOM 1274 O O . GLN A 1 158 ? -30.245 -3.075 35.903 1.00 93.62 158 GLN A O 1
ATOM 1279 N N . PHE A 1 159 ? -28.064 -2.947 36.425 1.00 94.75 159 PHE A N 1
ATOM 1280 C CA . PHE A 1 159 ? -28.256 -3.099 37.867 1.00 94.75 159 PHE A CA 1
ATOM 1281 C C . PHE A 1 159 ? -29.038 -1.923 38.464 1.00 94.75 159 PHE A C 1
ATOM 1283 O O . PHE A 1 159 ? -30.043 -2.125 39.145 1.00 94.75 159 PHE A O 1
ATOM 1290 N N . ASN A 1 160 ? -28.638 -0.688 38.154 1.00 92.75 160 ASN A N 1
ATOM 1291 C CA . ASN A 1 160 ? -29.328 0.510 38.631 1.00 92.75 160 ASN A CA 1
ATOM 1292 C C . ASN A 1 160 ? -30.777 0.570 38.124 1.00 92.75 160 ASN A C 1
ATOM 1294 O O . ASN A 1 160 ? -31.671 1.016 38.844 1.00 92.75 160 ASN A O 1
ATOM 1298 N N . ALA A 1 161 ? -31.044 0.102 36.902 1.00 93.12 161 ALA A N 1
ATOM 1299 C CA . ALA A 1 161 ? -32.405 -0.015 36.384 1.00 93.12 161 ALA A CA 1
ATOM 1300 C C . ALA A 1 161 ? -33.251 -1.004 37.208 1.00 93.12 161 ALA A C 1
ATOM 1302 O O . ALA A 1 161 ? -34.410 -0.716 37.505 1.00 93.12 161 ALA A O 1
ATOM 1303 N N . LEU A 1 162 ? -32.672 -2.135 37.631 1.00 93.69 162 LEU A N 1
ATOM 1304 C CA . LEU A 1 162 ? -33.342 -3.110 38.498 1.00 93.69 162 LEU A CA 1
ATOM 1305 C C . LEU A 1 162 ? -33.632 -2.542 39.897 1.00 93.69 162 LEU A C 1
ATOM 1307 O O . LEU A 1 162 ? -34.737 -2.721 40.416 1.00 93.69 162 LEU A O 1
ATOM 1311 N N . VAL A 1 163 ? -32.664 -1.842 40.496 1.00 92.94 163 VAL A N 1
ATOM 1312 C CA . VAL A 1 163 ? -32.843 -1.167 41.792 1.00 92.94 163 VAL A CA 1
ATOM 1313 C C . VAL A 1 163 ? -33.977 -0.147 41.702 1.00 92.94 163 VAL A C 1
ATOM 1315 O O . VAL A 1 163 ? -34.932 -0.216 42.472 1.00 92.94 163 VAL A O 1
ATOM 1318 N N . ASN A 1 164 ? -33.932 0.744 40.706 1.00 92.56 164 ASN A N 1
ATOM 1319 C CA . ASN A 1 164 ? -34.972 1.752 40.505 1.00 92.56 164 ASN A CA 1
ATOM 1320 C C . ASN A 1 164 ? -36.348 1.127 40.261 1.00 92.56 164 ASN A C 1
ATOM 1322 O O . ASN A 1 164 ? -37.338 1.627 40.786 1.00 92.56 164 ASN A O 1
ATOM 1326 N N . LYS A 1 165 ? -36.425 0.023 39.509 1.00 93.81 165 LYS A N 1
ATOM 1327 C CA . LYS A 1 165 ? -37.680 -0.708 39.313 1.00 93.81 165 LYS A CA 1
ATOM 1328 C C . LYS A 1 165 ? -38.259 -1.192 40.647 1.00 93.81 165 LYS A C 1
ATOM 1330 O O . LYS A 1 165 ? -39.429 -0.946 40.913 1.00 93.81 165 LYS A O 1
ATOM 1335 N N . SER A 1 166 ? -37.434 -1.803 41.493 1.00 93.62 166 SER A N 1
ATOM 1336 C CA . SER A 1 166 ? -37.858 -2.329 42.801 1.00 93.62 166 SER A CA 1
ATOM 1337 C C . SER A 1 166 ? -38.296 -1.208 43.753 1.00 93.62 166 SER A C 1
ATOM 1339 O O . SER A 1 166 ? -39.312 -1.316 44.435 1.00 93.62 166 SER A O 1
ATOM 1341 N N . ILE A 1 167 ? -37.568 -0.086 43.751 1.00 91.94 167 ILE A N 1
ATOM 1342 C CA . ILE A 1 167 ? -37.927 1.119 44.513 1.00 91.94 167 ILE A CA 1
ATOM 1343 C C . ILE A 1 167 ? -39.253 1.710 44.020 1.00 91.94 167 ILE A C 1
ATOM 1345 O O . ILE A 1 167 ? -40.084 2.111 44.836 1.00 91.94 167 ILE A O 1
ATOM 1349 N N . ASN A 1 168 ? -39.471 1.765 42.704 1.00 92.75 168 ASN A N 1
ATOM 1350 C CA . ASN A 1 168 ? -40.711 2.280 42.131 1.00 92.75 168 ASN A CA 1
ATOM 1351 C C . ASN A 1 168 ? -41.902 1.382 42.483 1.00 92.75 168 ASN A C 1
ATOM 1353 O O . ASN A 1 168 ? -42.939 1.908 42.865 1.00 92.75 168 ASN A O 1
ATOM 1357 N N . GLU A 1 169 ? -41.742 0.055 42.451 1.00 93.62 169 GLU A N 1
ATOM 1358 C CA . GLU A 1 169 ? -42.781 -0.889 42.887 1.00 93.62 169 GLU A CA 1
ATOM 1359 C C . GLU A 1 169 ? -43.175 -0.662 44.358 1.00 93.62 169 GLU A C 1
ATOM 1361 O O . GLU A 1 169 ? -44.362 -0.541 44.662 1.00 93.62 169 GLU A O 1
ATOM 1366 N N . LEU A 1 170 ? -42.196 -0.516 45.262 1.00 92.12 170 LEU A N 1
ATOM 1367 C CA . LEU A 1 170 ? -42.435 -0.164 46.672 1.00 92.12 170 LEU A CA 1
ATOM 1368 C C . LEU A 1 170 ? -43.144 1.186 46.829 1.00 92.12 170 LEU A C 1
ATOM 1370 O O . LEU A 1 170 ? -44.100 1.314 47.593 1.00 92.12 170 LEU A O 1
ATOM 1374 N N . THR A 1 171 ? -42.691 2.190 46.084 1.00 90.38 171 THR A N 1
ATOM 1375 C CA . THR A 1 171 ? -43.247 3.546 46.135 1.00 90.38 171 THR A CA 1
ATOM 1376 C C . THR A 1 171 ? -44.679 3.586 45.596 1.00 90.38 171 THR A C 1
ATOM 1378 O O . THR A 1 171 ? -45.524 4.309 46.118 1.00 90.38 171 THR A O 1
ATOM 1381 N N . ASP A 1 172 ? -44.983 2.812 44.558 1.00 92.00 172 ASP A N 1
ATOM 1382 C CA . ASP A 1 172 ? -46.325 2.745 43.988 1.00 92.00 172 ASP A CA 1
ATOM 1383 C C . ASP A 1 172 ? -47.285 1.969 44.896 1.00 92.00 172 ASP A C 1
ATOM 1385 O O . ASP A 1 172 ? -48.440 2.378 45.027 1.00 92.00 172 ASP A O 1
ATOM 1389 N N . MET A 1 173 ? -46.806 0.937 45.604 1.00 90.06 173 MET A N 1
ATOM 1390 C CA . MET A 1 173 ? -47.568 0.319 46.694 1.00 90.06 173 MET A CA 1
ATOM 1391 C C . MET A 1 173 ? -47.888 1.338 47.802 1.00 90.06 173 MET A C 1
ATOM 1393 O O . MET A 1 173 ? -49.039 1.425 48.225 1.00 90.06 173 MET A O 1
ATOM 1397 N N . ASP A 1 174 ? -46.927 2.176 48.216 1.00 89.31 174 ASP A N 1
ATOM 1398 C CA . ASP A 1 174 ? -47.162 3.228 49.222 1.00 89.31 174 ASP A CA 1
ATOM 1399 C C . ASP A 1 174 ? -48.198 4.278 48.775 1.00 89.31 174 ASP A C 1
ATOM 1401 O O . ASP A 1 174 ? -49.033 4.734 49.564 1.00 89.31 174 ASP A O 1
ATOM 1405 N N . LYS A 1 175 ? -48.199 4.661 47.495 1.00 88.38 175 LYS A N 1
ATOM 1406 C CA . LYS A 1 175 ? -49.190 5.606 46.947 1.00 88.38 175 LYS A CA 1
ATOM 1407 C C . LYS A 1 175 ? -50.606 5.035 46.906 1.00 88.38 175 LYS A C 1
ATOM 1409 O O . LYS A 1 175 ? -51.567 5.798 46.961 1.00 88.38 175 LYS A O 1
ATOM 1414 N N . GLN A 1 176 ? -50.745 3.717 46.779 1.00 87.50 176 GLN A N 1
ATOM 1415 C CA . GLN A 1 176 ? -52.044 3.049 46.674 1.00 87.50 176 GLN A CA 1
ATOM 1416 C C . GLN A 1 176 ? -52.718 2.805 48.032 1.00 87.50 176 GLN A C 1
ATOM 1418 O O . GLN A 1 176 ? -53.840 2.296 48.057 1.00 87.50 176 GLN A O 1
ATOM 1423 N N . ILE A 1 177 ? -52.077 3.175 49.146 1.00 89.31 177 ILE A N 1
ATOM 1424 C CA . ILE A 1 177 ? -52.636 3.000 50.490 1.00 89.31 177 ILE A CA 1
ATOM 1425 C C . ILE A 1 177 ? -53.949 3.777 50.637 1.00 89.31 177 ILE A C 1
ATOM 1427 O O . ILE A 1 177 ? -54.013 4.997 50.483 1.00 89.31 177 ILE A O 1
ATOM 1431 N N . SER A 1 178 ? -54.988 3.053 51.026 1.00 87.88 178 SER A N 1
ATOM 1432 C CA . SER A 1 178 ? -56.289 3.548 51.448 1.00 87.88 178 SER A CA 1
ATOM 1433 C C . SER A 1 178 ? -56.684 2.889 52.772 1.00 87.88 178 SER A C 1
ATOM 1435 O O . SER A 1 178 ? -56.027 1.961 53.246 1.00 87.88 178 SER A O 1
ATOM 1437 N N . LEU A 1 179 ? -57.768 3.357 53.395 1.00 84.88 179 LEU A N 1
ATOM 1438 C CA . LEU A 1 179 ? -58.274 2.736 54.625 1.00 84.88 179 LEU A CA 1
ATOM 1439 C C . LEU A 1 179 ? -58.715 1.282 54.404 1.00 84.88 179 LEU A C 1
ATOM 1441 O O . LEU A 1 179 ? -58.536 0.455 55.294 1.00 84.88 179 LEU A O 1
ATOM 1445 N N . ASP A 1 180 ? -59.229 0.969 53.214 1.00 86.44 180 ASP A N 1
ATOM 1446 C CA . ASP A 1 180 ? -59.804 -0.341 52.896 1.00 86.44 180 ASP A CA 1
ATOM 1447 C C . ASP A 1 180 ? -58.738 -1.399 52.583 1.00 86.44 180 ASP A C 1
ATOM 1449 O O . ASP A 1 180 ? -58.971 -2.591 52.779 1.00 86.44 180 ASP A O 1
ATOM 1453 N N . ASN A 1 181 ? -57.566 -0.981 52.092 1.00 89.69 181 ASN A N 1
ATOM 1454 C CA . ASN A 1 181 ? -56.494 -1.889 51.671 1.00 89.69 181 ASN A CA 1
ATOM 1455 C C . ASN A 1 181 ? -55.241 -1.835 52.563 1.00 89.69 181 ASN A C 1
ATOM 1457 O O . ASN A 1 181 ? -54.282 -2.552 52.281 1.00 89.69 181 ASN A O 1
ATOM 1461 N N . TYR A 1 182 ? -55.249 -1.030 53.633 1.00 89.62 182 TYR A N 1
ATOM 1462 C CA . TYR A 1 182 ? -54.070 -0.757 54.461 1.00 89.62 182 TYR A CA 1
ATOM 1463 C C . TYR A 1 182 ? -53.343 -2.028 54.918 1.00 89.62 182 TYR A C 1
ATOM 1465 O O . TYR A 1 182 ? -52.142 -2.151 54.709 1.00 89.62 182 TYR A O 1
ATOM 1473 N N . GLU A 1 183 ? -54.060 -2.984 55.518 1.00 88.94 183 GLU A N 1
ATOM 1474 C CA . GLU A 1 183 ? -53.441 -4.203 56.065 1.00 88.94 183 GLU A CA 1
ATOM 1475 C C . GLU A 1 183 ? -52.833 -5.077 54.952 1.00 88.94 183 GLU A C 1
ATOM 1477 O O . GLU A 1 183 ? -51.748 -5.627 55.118 1.00 88.94 183 GLU A O 1
ATOM 1482 N N . ILE A 1 184 ? -53.483 -5.136 53.781 1.00 90.75 184 ILE A N 1
ATOM 1483 C CA . ILE A 1 184 ? -52.996 -5.888 52.613 1.00 90.75 184 ILE A CA 1
ATOM 1484 C C . ILE A 1 184 ? -51.709 -5.258 52.073 1.00 90.75 184 ILE A C 1
ATOM 1486 O O . ILE A 1 184 ? -50.740 -5.962 51.791 1.00 90.75 184 ILE A O 1
ATOM 1490 N N . VAL A 1 185 ? -51.689 -3.931 51.925 1.00 89.75 185 VAL A N 1
ATOM 1491 C CA . VAL A 1 185 ? -50.531 -3.197 51.400 1.00 89.75 185 VAL A CA 1
ATOM 1492 C C . VAL A 1 185 ? -49.371 -3.209 52.402 1.00 89.75 185 VAL A C 1
ATOM 1494 O O . VAL A 1 185 ? -48.222 -3.382 51.997 1.00 89.75 185 VAL A O 1
ATOM 1497 N N . TYR A 1 186 ? -49.658 -3.105 53.704 1.00 91.56 186 TYR A N 1
ATOM 1498 C CA . TYR A 1 186 ? -48.660 -3.229 54.768 1.00 91.56 186 TYR A CA 1
ATOM 1499 C C . TYR A 1 186 ? -47.984 -4.604 54.745 1.00 91.56 186 TYR A C 1
ATOM 1501 O O . TYR A 1 186 ? -46.755 -4.675 54.703 1.00 91.56 186 TYR A O 1
ATOM 1509 N N . ASP A 1 187 ? -48.760 -5.693 54.702 1.00 90.19 187 ASP A N 1
ATOM 1510 C CA . ASP A 1 187 ? -48.204 -7.047 54.604 1.00 90.19 187 ASP A CA 1
ATOM 1511 C C . ASP A 1 187 ? -47.460 -7.270 53.280 1.00 90.19 187 ASP A C 1
ATOM 1513 O O . ASP A 1 187 ? -46.424 -7.940 53.263 1.00 90.19 187 ASP A O 1
ATOM 1517 N N . GLY A 1 188 ? -47.936 -6.681 52.179 1.00 91.31 188 GLY A N 1
ATOM 1518 C CA . GLY A 1 188 ? -47.259 -6.718 50.882 1.00 91.31 188 GLY A CA 1
ATOM 1519 C C . GLY A 1 188 ? -45.878 -6.059 50.915 1.00 91.31 188 GLY A C 1
ATOM 1520 O O . GLY A 1 188 ? -44.898 -6.658 50.476 1.00 91.31 188 GLY A O 1
ATOM 1521 N N . ILE A 1 189 ? -45.776 -4.860 51.495 1.00 92.19 189 ILE A N 1
ATOM 1522 C CA . ILE A 1 189 ? -44.505 -4.133 51.621 1.00 92.19 189 ILE A CA 1
ATOM 1523 C C . ILE A 1 189 ? -43.584 -4.806 52.639 1.00 92.19 189 ILE A C 1
ATOM 1525 O O . ILE A 1 189 ? -42.392 -4.959 52.379 1.00 92.19 189 ILE A O 1
ATOM 1529 N N . LYS A 1 190 ? -44.118 -5.279 53.770 1.00 91.62 190 LYS A N 1
ATOM 1530 C CA . LYS A 1 190 ? -43.345 -5.989 54.798 1.00 91.62 190 LYS A CA 1
ATOM 1531 C C . LYS A 1 190 ? -42.695 -7.265 54.264 1.00 91.62 190 LYS A C 1
ATOM 1533 O O . LYS A 1 190 ? -41.547 -7.549 54.600 1.00 91.62 190 LYS A O 1
ATOM 1538 N N . ASN A 1 191 ? -43.413 -8.013 53.428 1.00 92.75 191 ASN A N 1
ATOM 1539 C CA . ASN A 1 191 ? -42.929 -9.258 52.832 1.00 92.75 191 ASN A CA 1
ATOM 1540 C C . ASN A 1 191 ? -42.252 -9.058 51.464 1.00 92.75 191 ASN A C 1
ATOM 1542 O O . ASN A 1 191 ? -41.926 -10.041 50.796 1.00 92.75 191 ASN A O 1
ATOM 1546 N N . PHE A 1 192 ? -42.027 -7.812 51.034 1.00 92.25 192 PHE A N 1
ATOM 1547 C CA . PHE A 1 192 ? -41.341 -7.530 49.779 1.00 92.25 192 PHE A CA 1
ATOM 1548 C C . PHE A 1 192 ? -39.903 -8.063 49.816 1.00 92.25 192 PHE A C 1
ATOM 1550 O O . PHE A 1 192 ? -39.160 -7.841 50.779 1.00 92.25 192 PHE A O 1
ATOM 1557 N N . SER A 1 193 ? -39.500 -8.767 48.755 1.00 89.69 193 SER A N 1
ATOM 1558 C CA . SER A 1 193 ? -38.148 -9.31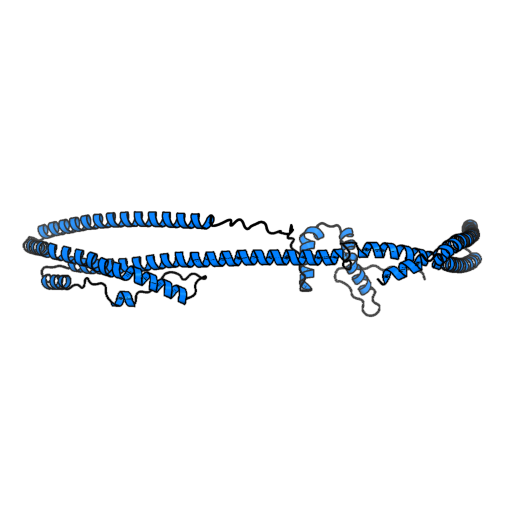3 48.651 1.00 89.69 193 SER A CA 1
ATOM 1559 C C . SER A 1 193 ? -37.154 -8.197 48.354 1.00 89.69 193 SER A C 1
ATOM 1561 O O . SER A 1 193 ? -37.207 -7.561 47.305 1.00 89.69 193 SER A O 1
ATOM 1563 N N . CYS A 1 194 ? -36.220 -7.979 49.273 1.00 90.62 194 CYS A N 1
ATOM 1564 C CA . CYS A 1 194 ? -35.137 -7.019 49.087 1.00 90.62 194 CYS A CA 1
ATOM 1565 C C . CYS A 1 194 ? -33.804 -7.694 48.741 1.00 90.62 194 CYS A C 1
ATOM 1567 O O . CYS A 1 194 ? -32.766 -7.043 48.756 1.00 90.62 194 CYS A O 1
ATOM 1569 N N . GLU A 1 195 ? -33.800 -8.998 48.474 1.00 90.88 195 GLU A N 1
ATOM 1570 C CA . GLU A 1 195 ? -32.597 -9.692 48.023 1.00 90.88 195 GLU A CA 1
ATOM 1571 C C . GLU A 1 195 ? -32.440 -9.558 46.510 1.00 90.88 195 GLU A C 1
ATOM 1573 O O . GLU A 1 195 ? -33.422 -9.537 45.767 1.00 90.88 195 GLU A O 1
ATOM 1578 N N . LEU A 1 196 ? -31.191 -9.494 46.039 1.00 89.81 196 LEU A N 1
ATOM 1579 C CA . LEU A 1 196 ? -30.920 -9.492 44.607 1.00 89.81 196 LEU A CA 1
ATOM 1580 C C . LEU A 1 196 ? -31.438 -10.806 43.992 1.00 89.81 196 LEU A C 1
ATOM 1582 O O . LEU A 1 196 ? -30.990 -11.878 44.416 1.00 89.81 196 LEU A O 1
ATOM 1586 N N . PRO A 1 197 ? -32.313 -10.769 42.969 1.00 89.19 197 PRO A N 1
ATOM 1587 C CA . PRO A 1 197 ? -32.840 -11.986 42.368 1.00 89.19 197 PRO A CA 1
ATOM 1588 C C . PRO A 1 197 ? -31.716 -12.864 41.812 1.00 89.19 197 PRO A C 1
ATOM 1590 O O . PRO A 1 197 ? -30.974 -12.455 40.918 1.00 89.19 197 PRO A O 1
ATOM 1593 N N . ALA A 1 198 ? -31.607 -14.103 42.301 1.00 82.94 198 ALA A N 1
ATOM 1594 C CA . ALA A 1 198 ? -30.561 -15.036 41.871 1.00 82.94 198 ALA A CA 1
ATOM 1595 C C . ALA A 1 198 ? -30.590 -15.307 40.355 1.00 82.94 198 ALA A C 1
ATOM 1597 O O . ALA A 1 198 ? -29.550 -15.529 39.735 1.00 82.94 198 ALA A O 1
ATOM 1598 N N . THR A 1 199 ? -31.782 -15.247 39.757 1.00 86.25 199 THR A N 1
ATOM 1599 C CA . THR A 1 199 ? -31.999 -15.389 38.314 1.00 86.25 199 THR A CA 1
ATOM 1600 C C . THR A 1 199 ? -31.411 -14.227 37.522 1.00 86.25 199 THR A C 1
ATOM 1602 O O . THR A 1 199 ? -30.881 -14.455 36.440 1.00 86.25 199 THR A O 1
ATOM 1605 N N . TRP A 1 200 ? -31.417 -13.003 38.063 1.00 89.19 200 TRP A N 1
ATOM 1606 C CA . TRP A 1 200 ? -30.918 -11.825 37.353 1.00 89.19 200 TRP A CA 1
ATOM 1607 C C . TRP A 1 200 ? -29.432 -11.967 37.014 1.00 89.19 200 TRP A C 1
ATOM 1609 O O . TRP A 1 200 ? -29.050 -11.802 35.859 1.00 89.19 200 TRP A O 1
ATOM 1619 N N . CYS A 1 201 ? -28.604 -12.395 37.974 1.00 79.88 201 CYS A N 1
ATOM 1620 C CA . CYS A 1 201 ? -27.177 -12.633 37.735 1.00 79.88 201 CYS A CA 1
ATOM 1621 C C . CYS A 1 201 ? -26.898 -13.743 36.706 1.00 79.88 201 CYS A C 1
ATOM 1623 O O . CYS A 1 201 ? -25.818 -13.767 36.124 1.00 79.88 201 CYS A O 1
ATOM 1625 N N . GLN A 1 202 ? -27.834 -14.676 36.503 1.00 82.25 202 GLN A N 1
ATOM 1626 C CA . GLN A 1 202 ? -27.681 -15.791 35.561 1.00 82.25 202 GLN A CA 1
ATOM 1627 C C . GLN A 1 202 ? -28.124 -15.423 34.143 1.00 82.25 202 GLN A C 1
ATOM 1629 O O . GLN A 1 202 ? -27.596 -15.969 33.177 1.00 82.25 202 GLN A O 1
ATOM 1634 N N . THR A 1 203 ? -29.100 -14.522 34.014 1.00 86.44 203 THR A N 1
ATOM 1635 C CA . THR A 1 203 ? -29.715 -14.176 32.727 1.00 86.44 203 THR A CA 1
ATOM 1636 C C . THR A 1 203 ? -29.249 -12.844 32.160 1.00 86.44 203 THR A C 1
ATOM 1638 O O . THR A 1 203 ? -29.509 -12.571 30.991 1.00 86.44 203 THR A O 1
ATOM 1641 N N . VAL A 1 204 ? -28.620 -11.989 32.969 1.00 87.62 204 VAL A N 1
ATOM 1642 C CA . VAL A 1 204 ? -28.138 -10.686 32.510 1.00 87.62 204 VAL A CA 1
ATOM 1643 C C . VAL A 1 204 ? -27.055 -10.878 31.446 1.00 87.62 204 VAL A C 1
ATOM 1645 O O . VAL A 1 204 ? -26.069 -11.589 31.642 1.00 87.62 204 VAL A O 1
ATOM 1648 N N . ILE A 1 205 ? -27.255 -10.252 30.290 1.00 86.62 205 ILE A N 1
ATOM 1649 C CA . ILE A 1 205 ? -26.322 -10.284 29.165 1.00 86.62 205 ILE A CA 1
ATOM 1650 C C . ILE A 1 205 ? -25.935 -8.845 28.874 1.00 86.62 205 ILE A C 1
ATOM 1652 O O . ILE A 1 205 ? -26.796 -7.969 28.782 1.00 86.62 205 ILE A O 1
ATOM 1656 N N . SER A 1 206 ? -24.635 -8.602 28.718 1.00 90.19 206 SER A N 1
ATOM 1657 C CA . SER A 1 206 ? -24.191 -7.269 28.345 1.00 90.19 206 SER A CA 1
ATOM 1658 C C . SER A 1 206 ? -24.563 -6.944 26.894 1.00 90.19 206 SER A C 1
ATOM 1660 O O . SER A 1 206 ? -24.265 -7.718 25.980 1.00 90.19 206 SER A O 1
ATOM 1662 N N . GLY A 1 207 ? -25.171 -5.775 26.692 1.00 89.38 207 GLY A N 1
ATOM 1663 C CA . GLY A 1 207 ? -25.485 -5.181 25.393 1.00 89.38 207 GLY A CA 1
ATOM 1664 C C . GLY A 1 207 ? -24.315 -4.429 24.748 1.00 89.38 207 GLY A C 1
ATOM 1665 O O . GLY A 1 207 ? -24.493 -3.826 23.690 1.00 89.38 207 GLY A O 1
ATOM 1666 N N . ALA A 1 208 ? -23.121 -4.445 25.354 1.00 90.69 208 ALA A N 1
ATOM 1667 C CA . ALA A 1 208 ? -21.952 -3.743 24.833 1.00 90.69 208 ALA A CA 1
ATOM 1668 C C . ALA A 1 208 ? -21.554 -4.239 23.428 1.00 90.69 208 ALA A C 1
ATOM 1670 O O . ALA A 1 208 ? -21.413 -5.443 23.181 1.00 90.69 208 ALA A O 1
ATOM 1671 N N . HIS A 1 209 ? -21.324 -3.294 22.509 1.00 89.31 209 HIS A N 1
ATOM 1672 C CA . HIS A 1 209 ? -20.981 -3.593 21.120 1.00 89.31 209 HIS A CA 1
ATOM 1673 C C . HIS A 1 209 ? -19.633 -4.317 21.021 1.00 89.31 209 HIS A C 1
ATOM 1675 O O . HIS A 1 209 ? -18.618 -3.862 21.548 1.00 89.31 209 HIS A O 1
ATOM 1681 N N . ARG A 1 210 ? -19.606 -5.440 20.297 1.00 89.00 210 ARG A N 1
ATOM 1682 C CA . ARG A 1 210 ? -18.398 -6.252 20.131 1.00 89.00 210 ARG A CA 1
ATOM 1683 C C . ARG A 1 210 ? -17.386 -5.562 19.197 1.00 89.00 210 ARG A C 1
ATOM 1685 O O . ARG A 1 210 ? -17.743 -5.275 18.055 1.00 89.00 210 ARG A O 1
ATOM 1692 N N . PRO A 1 211 ? -16.127 -5.345 19.620 1.00 90.31 211 PRO A N 1
ATOM 1693 C CA . PRO A 1 211 ? -15.073 -4.859 18.730 1.00 90.31 211 PRO A CA 1
ATOM 1694 C C . PRO A 1 211 ? -14.719 -5.886 17.649 1.00 90.31 211 PRO A C 1
ATOM 1696 O O . PRO A 1 211 ? -14.762 -7.091 17.899 1.00 90.31 211 PRO A O 1
ATOM 1699 N N . VAL A 1 212 ? -14.319 -5.415 16.466 1.00 90.00 212 VAL A N 1
ATOM 1700 C CA . VAL A 1 212 ? -13.946 -6.274 15.323 1.00 90.00 212 VAL A CA 1
ATOM 1701 C C . VAL A 1 212 ? -12.628 -7.014 15.588 1.00 90.00 212 VAL A C 1
ATOM 1703 O O . VAL A 1 212 ? -12.404 -8.111 15.085 1.00 90.00 212 VAL A O 1
ATOM 1706 N N . GLU A 1 213 ? -11.765 -6.433 16.417 1.00 90.00 213 GLU A N 1
ATOM 1707 C CA . GLU A 1 213 ? -10.440 -6.937 16.777 1.00 90.00 213 GLU A CA 1
ATOM 1708 C C . GLU A 1 213 ? -10.484 -8.127 17.754 1.00 90.00 213 GLU A C 1
ATOM 1710 O O . GLU A 1 213 ? -9.457 -8.781 17.975 1.00 90.00 213 GLU A O 1
ATOM 1715 N N . LEU A 1 214 ? -11.645 -8.403 18.363 1.00 91.94 214 LEU A N 1
ATOM 1716 C CA . LEU A 1 214 ? -11.823 -9.437 19.383 1.00 91.94 214 LEU A CA 1
ATOM 1717 C C . LEU A 1 214 ? -12.692 -10.589 18.888 1.00 91.94 214 LEU A C 1
ATOM 1719 O O . LEU A 1 214 ? -13.719 -10.416 18.233 1.00 91.94 214 LEU A O 1
ATOM 1723 N N . THR A 1 215 ? -12.295 -11.797 19.271 1.00 92.44 215 THR A N 1
ATOM 1724 C CA . THR A 1 215 ? -13.069 -13.005 18.993 1.00 92.44 215 THR A CA 1
ATOM 1725 C C . THR A 1 215 ? -14.289 -13.118 19.920 1.00 92.44 215 THR A C 1
ATOM 1727 O O . THR A 1 215 ? -14.292 -12.574 21.030 1.00 92.44 215 THR A O 1
ATOM 1730 N N . PRO A 1 216 ? -15.331 -13.874 19.522 1.00 91.81 216 PRO A N 1
ATOM 1731 C CA . PRO A 1 216 ? -16.499 -14.109 20.370 1.00 91.81 216 PRO A CA 1
ATOM 1732 C C . PRO A 1 216 ? -16.169 -14.701 21.747 1.00 91.81 216 PRO A C 1
ATOM 1734 O O . PRO A 1 216 ? -16.822 -14.354 22.731 1.00 91.81 216 PRO A O 1
ATOM 1737 N N . ASP A 1 217 ? -15.166 -15.579 21.817 1.00 93.19 217 ASP A N 1
ATOM 1738 C CA . ASP A 1 217 ? -14.746 -16.231 23.060 1.00 93.19 217 ASP A CA 1
ATOM 1739 C C . ASP A 1 217 ? -13.996 -15.265 23.984 1.00 93.19 217 ASP A C 1
ATOM 1741 O O . ASP A 1 217 ? -14.272 -15.235 25.183 1.00 93.19 217 ASP A O 1
ATOM 1745 N N . GLU A 1 218 ? -13.121 -14.411 23.434 1.00 92.69 218 GLU A N 1
ATOM 1746 C CA . GLU A 1 218 ? -12.468 -13.336 24.195 1.00 92.69 218 GLU A CA 1
ATOM 1747 C C . GLU A 1 218 ? -13.508 -12.386 24.801 1.00 92.69 218 GLU A C 1
ATOM 1749 O O . GLU A 1 218 ? -13.413 -12.033 25.976 1.00 92.69 218 GLU A O 1
ATOM 1754 N N . CYS A 1 219 ? -14.541 -12.021 24.037 1.00 93.19 219 CYS A N 1
ATOM 1755 C CA . CYS A 1 219 ? -15.618 -11.175 24.543 1.00 93.19 219 CYS A CA 1
ATOM 1756 C C . CYS A 1 219 ? -16.406 -11.842 25.675 1.00 93.19 219 CYS A C 1
ATOM 1758 O O . CYS A 1 219 ? -16.625 -11.210 26.707 1.00 93.19 219 CYS A O 1
ATOM 1760 N N . ARG A 1 220 ? -16.782 -13.120 25.522 1.00 92.50 220 ARG A N 1
ATOM 1761 C CA . ARG A 1 220 ? -17.469 -13.883 26.578 1.00 92.50 220 ARG A CA 1
ATOM 1762 C C . ARG A 1 220 ? -16.620 -13.987 27.847 1.00 92.50 220 ARG A C 1
ATOM 1764 O O . ARG A 1 220 ? -17.137 -13.800 28.945 1.00 92.50 220 ARG A O 1
ATOM 1771 N N . ALA A 1 221 ? -15.315 -14.217 27.707 1.00 94.25 221 ALA A N 1
ATOM 1772 C CA . ALA A 1 221 ? -14.394 -14.254 28.838 1.00 94.25 221 ALA A CA 1
ATOM 1773 C C . ALA A 1 221 ? -14.283 -12.891 29.543 1.00 94.25 221 ALA A C 1
ATOM 1775 O O . ALA A 1 221 ? -14.258 -12.835 30.772 1.00 94.25 221 ALA A O 1
ATOM 1776 N N . ILE A 1 222 ? -14.240 -11.781 28.795 1.00 94.50 222 ILE A N 1
ATOM 1777 C CA . ILE A 1 222 ? -14.245 -10.430 29.379 1.00 94.50 222 ILE A CA 1
ATOM 1778 C C . ILE A 1 222 ? -15.551 -10.188 30.143 1.00 94.50 222 ILE A C 1
ATOM 1780 O O . ILE A 1 222 ? -15.496 -9.775 31.299 1.00 94.50 222 ILE A O 1
ATOM 1784 N N . GLN A 1 223 ? -16.700 -10.510 29.546 1.00 93.56 223 GLN A N 1
ATOM 1785 C CA . GLN A 1 223 ? -18.012 -10.366 30.183 1.00 93.56 223 GLN A CA 1
ATOM 1786 C C . GLN A 1 223 ? -18.123 -11.149 31.494 1.00 93.56 223 GLN A C 1
ATOM 1788 O O . GLN A 1 223 ? -18.545 -10.582 32.502 1.00 93.56 223 GLN A O 1
ATOM 1793 N N . ALA A 1 224 ? -17.696 -12.414 31.502 1.00 92.31 224 ALA A N 1
ATOM 1794 C CA . ALA A 1 224 ? -17.707 -13.248 32.701 1.00 92.31 224 ALA A CA 1
ATOM 1795 C C . ALA A 1 224 ? -16.801 -12.681 33.807 1.00 92.31 224 ALA A C 1
ATOM 1797 O O . ALA A 1 224 ? -17.214 -12.601 34.962 1.00 92.31 224 ALA A O 1
ATOM 1798 N N . ASN A 1 225 ? -15.592 -12.232 33.453 1.00 94.12 225 ASN A N 1
ATOM 1799 C CA . ASN A 1 225 ? -14.654 -11.646 34.413 1.00 94.12 225 ASN A CA 1
ATOM 1800 C C . ASN A 1 225 ? -15.172 -10.334 35.018 1.00 94.12 225 ASN A C 1
ATOM 1802 O O . ASN A 1 225 ? -15.009 -10.109 36.214 1.00 94.12 225 ASN A O 1
ATOM 1806 N N . VAL A 1 226 ? -15.791 -9.467 34.210 1.00 94.62 226 VAL A N 1
ATOM 1807 C CA . VAL A 1 226 ? -16.380 -8.213 34.706 1.00 94.62 226 VAL A CA 1
ATOM 1808 C C . VAL A 1 226 ? -17.542 -8.507 35.653 1.00 94.62 226 VAL A C 1
ATOM 1810 O O . VAL A 1 226 ? -17.569 -7.976 36.760 1.00 94.62 226 VAL A O 1
ATOM 1813 N N . MET A 1 227 ? -18.458 -9.403 35.269 1.00 92.44 227 MET A N 1
ATOM 1814 C CA . MET A 1 227 ? -19.581 -9.794 36.127 1.00 92.44 227 MET A CA 1
ATOM 1815 C C . MET A 1 227 ? -19.103 -10.402 37.453 1.00 92.44 227 MET A C 1
ATOM 1817 O O . MET A 1 227 ? -19.605 -10.035 38.513 1.00 92.44 227 MET A O 1
ATOM 1821 N N . ALA A 1 228 ? -18.088 -11.270 37.424 1.00 91.94 228 ALA A N 1
ATOM 1822 C CA . ALA A 1 228 ? -17.506 -11.853 38.633 1.00 91.94 228 ALA A CA 1
ATOM 1823 C C . ALA A 1 228 ? -16.923 -10.793 39.588 1.00 91.94 228 ALA A C 1
ATOM 1825 O O . ALA A 1 228 ? -17.001 -10.961 40.803 1.00 91.94 228 ALA A O 1
ATOM 1826 N N . GLY A 1 229 ? -16.378 -9.692 39.056 1.00 91.94 229 GLY A N 1
ATOM 1827 C CA . GLY A 1 229 ? -15.897 -8.565 39.859 1.00 91.94 229 GLY A CA 1
ATOM 1828 C C . GLY A 1 229 ? -17.013 -7.695 40.451 1.00 91.94 229 GLY A C 1
ATOM 1829 O O . GLY A 1 229 ? -16.828 -7.113 41.518 1.00 91.94 229 GLY A O 1
ATOM 1830 N N . LEU A 1 230 ? -18.174 -7.615 39.793 1.00 92.81 230 LEU A N 1
ATOM 1831 C CA . LEU A 1 230 ? -19.295 -6.762 40.209 1.00 92.81 230 LEU A CA 1
ATOM 1832 C C . LEU A 1 230 ? -20.319 -7.473 41.102 1.00 92.81 230 LEU A C 1
ATOM 1834 O O . LEU A 1 230 ? -20.963 -6.826 41.925 1.00 92.81 230 LEU A O 1
ATOM 1838 N N . VAL A 1 231 ? -20.471 -8.794 40.972 1.00 91.00 231 VAL A N 1
ATOM 1839 C CA . VAL A 1 231 ? -21.585 -9.542 41.580 1.00 91.00 231 VAL A CA 1
ATOM 1840 C C . VAL A 1 231 ? -21.679 -9.382 43.099 1.00 91.00 231 VAL A C 1
ATOM 1842 O O . VAL A 1 231 ? -22.780 -9.242 43.624 1.00 91.00 231 VAL A O 1
ATOM 1845 N N . ASN A 1 232 ? -20.552 -9.364 43.817 1.00 91.25 232 ASN A N 1
ATOM 1846 C CA . ASN A 1 232 ? -20.561 -9.215 45.276 1.00 91.25 232 ASN A CA 1
ATOM 1847 C C . ASN A 1 232 ? -21.011 -7.811 45.686 1.00 91.25 232 ASN A C 1
ATOM 1849 O O . ASN A 1 232 ? -21.891 -7.678 46.531 1.00 91.25 232 ASN A O 1
ATOM 1853 N N . ARG A 1 233 ? -20.499 -6.778 45.004 1.00 93.19 233 ARG A N 1
ATOM 1854 C CA . ARG A 1 233 ? -20.940 -5.395 45.210 1.00 93.19 233 ARG A CA 1
ATOM 1855 C C . ARG A 1 233 ? -22.441 -5.254 44.958 1.00 93.19 233 ARG A C 1
ATOM 1857 O O . ARG A 1 233 ? -23.132 -4.631 45.752 1.00 93.19 233 ARG A O 1
ATOM 1864 N N . PHE A 1 234 ? -22.961 -5.846 43.883 1.00 93.94 234 PHE A N 1
ATOM 1865 C CA . PHE A 1 234 ? -24.394 -5.807 43.577 1.00 93.94 234 PHE A CA 1
ATOM 1866 C C . PHE A 1 234 ? -25.245 -6.524 44.629 1.00 93.94 234 PHE A C 1
ATOM 1868 O O . PHE A 1 234 ? -26.309 -6.025 44.994 1.00 93.94 234 PHE A O 1
ATOM 1875 N N . LYS A 1 235 ? -24.770 -7.658 45.155 1.00 91.44 235 LYS A N 1
ATOM 1876 C CA . LYS A 1 235 ? -25.441 -8.391 46.239 1.00 91.44 235 LYS A CA 1
ATOM 1877 C C . LYS A 1 235 ? -25.496 -7.614 47.552 1.00 91.44 235 LYS A C 1
ATOM 1879 O O . LYS A 1 235 ? -26.435 -7.819 48.306 1.00 91.44 235 LYS A O 1
ATOM 1884 N N . GLU A 1 236 ? -24.524 -6.749 47.822 1.00 92.44 236 GLU A N 1
ATOM 1885 C CA . GLU A 1 236 ? -24.514 -5.889 49.013 1.00 92.44 236 GLU A CA 1
ATOM 1886 C C . GLU A 1 236 ? -25.341 -4.613 48.804 1.00 92.44 236 GLU A C 1
ATOM 1888 O O . GLU A 1 236 ? -26.122 -4.220 49.669 1.00 92.44 236 GLU A O 1
ATOM 1893 N N . GLN A 1 237 ? -25.203 -3.980 47.637 1.00 92.56 237 GLN A N 1
ATOM 1894 C CA . GLN A 1 237 ? -25.830 -2.693 47.339 1.00 92.56 237 GLN A CA 1
ATOM 1895 C C . GLN A 1 237 ? -27.348 -2.808 47.140 1.00 92.56 237 GLN A C 1
ATOM 1897 O O . GLN A 1 237 ? -28.089 -1.932 47.582 1.00 92.56 237 GLN A O 1
ATOM 1902 N N . PHE A 1 238 ? -27.832 -3.883 46.508 1.00 94.12 238 PHE A N 1
ATOM 1903 C CA . PHE A 1 238 ? -29.261 -4.032 46.218 1.00 94.12 238 PHE A CA 1
ATOM 1904 C C . PHE A 1 238 ? -30.120 -4.110 47.491 1.00 94.12 238 PHE A C 1
ATOM 1906 O O . PHE A 1 238 ? -31.044 -3.302 47.616 1.00 94.12 238 PHE A O 1
ATOM 1913 N N . PRO A 1 239 ? -29.818 -4.989 48.472 1.00 92.81 239 PRO A N 1
ATOM 1914 C CA . PRO A 1 239 ? -30.553 -5.001 49.729 1.00 92.81 239 PRO A CA 1
ATOM 1915 C C . PRO A 1 239 ? -30.423 -3.688 50.481 1.00 92.81 239 PRO A C 1
ATOM 1917 O O . PRO A 1 239 ? -31.422 -3.209 50.993 1.00 92.81 239 PRO A O 1
ATOM 1920 N N . PHE A 1 240 ? -29.240 -3.071 50.500 1.00 91.88 240 PHE A N 1
ATOM 1921 C CA . PHE A 1 240 ? -29.050 -1.795 51.184 1.00 91.88 240 PHE A CA 1
ATOM 1922 C C . PHE A 1 240 ? -30.012 -0.710 50.671 1.00 91.88 240 PHE A C 1
ATOM 1924 O O . PHE A 1 240 ? -30.708 -0.079 51.465 1.00 91.88 240 PHE A O 1
ATOM 1931 N N . GLU A 1 241 ? -30.110 -0.522 49.352 1.00 91.38 241 GLU A N 1
ATOM 1932 C CA . GLU A 1 241 ? -30.987 0.504 48.774 1.00 91.38 241 GLU A CA 1
ATOM 1933 C C . GLU A 1 241 ? -32.476 0.145 48.896 1.00 91.38 241 GLU A C 1
ATOM 1935 O O . GLU A 1 241 ? -33.289 0.986 49.284 1.00 91.38 241 GLU A O 1
ATOM 1940 N N . VAL A 1 242 ? -32.853 -1.103 48.600 1.00 92.62 242 VAL A N 1
ATOM 1941 C CA . VAL A 1 242 ? -34.266 -1.518 48.578 1.00 92.62 242 VAL A CA 1
ATOM 1942 C C . VAL A 1 242 ? -34.830 -1.698 49.993 1.00 92.62 242 VAL A C 1
ATOM 1944 O O . VAL A 1 242 ? -35.959 -1.277 50.246 1.00 92.62 242 VAL A O 1
ATOM 1947 N N . GLN A 1 243 ? -34.062 -2.268 50.933 1.00 92.25 243 GLN A N 1
ATOM 1948 C CA . GLN A 1 243 ? -34.486 -2.392 52.338 1.00 92.25 243 GLN A CA 1
ATOM 1949 C C . GLN A 1 243 ? -34.637 -1.020 52.982 1.00 92.25 243 GLN A C 1
ATOM 1951 O O . GLN A 1 243 ? -35.646 -0.790 53.637 1.00 92.25 243 GLN A O 1
ATOM 1956 N N . SER A 1 244 ? -33.706 -0.089 52.737 1.00 91.88 244 SER A N 1
ATOM 1957 C CA . SER A 1 244 ? -33.806 1.267 53.289 1.00 91.88 244 SER A CA 1
ATOM 1958 C C . SER A 1 244 ? -35.113 1.951 52.885 1.00 91.88 244 SER A C 1
ATOM 1960 O O . SER A 1 244 ? -35.765 2.553 53.730 1.00 91.88 244 SER A O 1
ATOM 1962 N N . ILE A 1 245 ? -35.527 1.839 51.618 1.00 91.44 245 ILE A N 1
ATOM 1963 C CA . ILE A 1 245 ? -36.792 2.426 51.155 1.00 91.44 245 ILE A CA 1
ATOM 1964 C C . ILE A 1 245 ? -38.006 1.695 51.735 1.00 91.44 245 ILE A C 1
ATOM 1966 O O . ILE A 1 245 ? -38.975 2.340 52.131 1.00 91.44 245 ILE A O 1
ATOM 1970 N N . ARG A 1 246 ? -37.972 0.359 51.796 1.00 94.19 246 ARG A N 1
ATOM 1971 C CA . ARG A 1 246 ? -39.054 -0.433 52.396 1.00 94.19 246 ARG A CA 1
ATOM 1972 C C . ARG A 1 246 ? -39.268 -0.044 53.859 1.00 94.19 246 ARG A C 1
ATOM 1974 O O . ARG A 1 246 ? -40.402 0.201 54.263 1.00 94.19 246 ARG A O 1
ATOM 1981 N N . ASP A 1 247 ? -38.189 0.015 54.629 1.00 93.31 247 ASP A N 1
ATOM 1982 C CA . ASP A 1 247 ? -38.230 0.304 56.060 1.00 93.31 247 ASP A CA 1
ATOM 1983 C C . ASP A 1 247 ? -38.686 1.758 56.298 1.00 93.31 247 ASP A C 1
ATOM 1985 O O . ASP A 1 247 ? -39.575 1.988 57.117 1.00 93.31 247 ASP A O 1
ATOM 1989 N N . ASP A 1 248 ? -38.216 2.716 55.483 1.00 92.44 248 ASP A N 1
ATOM 1990 C CA . ASP A 1 248 ? -38.704 4.105 55.485 1.00 92.44 248 ASP A CA 1
ATOM 1991 C C . ASP A 1 248 ? -40.223 4.202 55.242 1.00 92.44 248 ASP A C 1
ATOM 1993 O O . ASP A 1 248 ? -40.909 5.014 55.873 1.00 92.44 248 ASP A O 1
ATOM 1997 N N . ILE A 1 249 ? -40.762 3.409 54.308 1.00 91.19 249 ILE A N 1
ATOM 1998 C CA . ILE A 1 249 ? -42.203 3.372 54.020 1.00 91.19 249 ILE A CA 1
ATOM 1999 C C . ILE A 1 249 ? -42.963 2.783 55.213 1.00 91.19 249 ILE A C 1
ATOM 2001 O O . ILE A 1 249 ? -43.941 3.381 55.670 1.00 91.19 249 ILE A O 1
ATOM 2005 N N . LEU A 1 250 ? -42.507 1.646 55.750 1.00 92.12 250 LEU A N 1
ATOM 2006 C CA . LEU A 1 250 ? -43.143 0.973 56.888 1.00 92.12 250 LEU A CA 1
ATOM 2007 C C . LEU A 1 250 ? -43.188 1.861 58.137 1.00 92.12 250 LEU A C 1
ATOM 2009 O O . LEU A 1 250 ? -44.211 1.878 58.822 1.00 92.12 250 LEU A O 1
ATOM 2013 N N . ASP A 1 251 ? -42.140 2.643 58.397 1.00 93.19 251 ASP A N 1
ATOM 2014 C CA . ASP A 1 251 ? -42.091 3.585 59.519 1.00 93.19 251 ASP A CA 1
ATOM 2015 C C . ASP A 1 251 ? -43.085 4.750 59.357 1.00 93.19 251 ASP A C 1
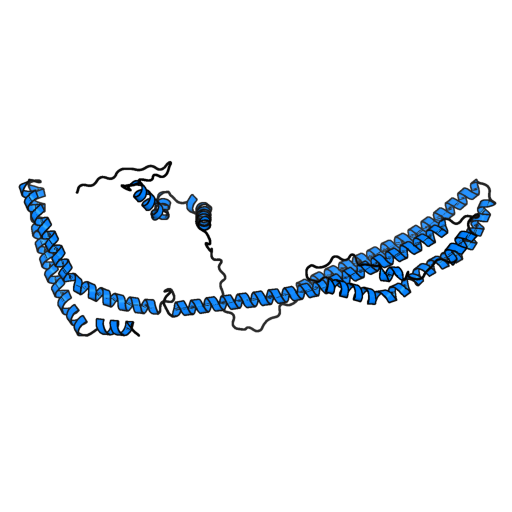ATOM 2017 O O . ASP A 1 251 ? -43.672 5.231 60.335 1.00 93.19 251 ASP A O 1
ATOM 2021 N N . ARG A 1 252 ? -43.327 5.208 58.121 1.00 91.69 252 ARG A N 1
ATOM 2022 C CA . ARG A 1 252 ? -44.258 6.316 57.823 1.00 91.69 252 ARG A CA 1
ATOM 2023 C C . ARG A 1 252 ? -45.719 5.866 57.739 1.00 91.69 252 ARG A C 1
ATOM 2025 O O . ARG A 1 252 ? -46.619 6.672 58.006 1.00 91.69 252 ARG A O 1
ATOM 2032 N N . MET A 1 253 ? -45.976 4.597 57.420 1.00 89.88 253 MET A N 1
ATOM 2033 C CA . MET A 1 253 ? -47.325 4.057 57.215 1.00 89.88 253 MET A CA 1
ATOM 2034 C C . MET A 1 253 ? -48.308 4.289 58.377 1.00 89.88 253 MET A C 1
ATOM 2036 O O . MET A 1 253 ? -49.420 4.753 58.106 1.00 89.88 253 MET A O 1
ATOM 2040 N N . PRO A 1 254 ? -47.960 4.052 59.662 1.00 89.44 254 PRO A N 1
ATOM 2041 C CA . PRO A 1 254 ? -48.893 4.274 60.768 1.00 89.44 254 PRO A CA 1
ATOM 2042 C C . PRO A 1 254 ? -49.355 5.732 60.871 1.00 89.44 254 PRO A C 1
ATOM 2044 O O . PRO A 1 254 ? -50.505 6.008 61.219 1.00 89.44 254 PRO A O 1
ATOM 2047 N N . SER A 1 255 ? -48.465 6.675 60.550 1.00 87.25 255 SER A N 1
ATOM 2048 C CA . SER A 1 255 ? -48.788 8.103 60.506 1.00 87.25 255 SER A CA 1
ATOM 2049 C C . SER A 1 255 ? -49.731 8.417 59.343 1.00 87.25 255 SER A C 1
ATOM 2051 O O . SER A 1 255 ? -50.721 9.123 59.536 1.00 87.25 255 SER A O 1
ATOM 2053 N N . LYS A 1 256 ? -49.488 7.823 58.168 1.00 85.31 256 LYS A N 1
ATOM 2054 C CA . LYS A 1 256 ? -50.355 7.939 56.984 1.00 85.31 256 LYS A CA 1
ATOM 2055 C C . LYS A 1 256 ? -51.758 7.370 57.247 1.00 85.31 256 LYS A C 1
ATOM 2057 O O . LYS A 1 256 ? -52.743 8.020 56.910 1.00 85.31 256 LYS A O 1
ATOM 2062 N N . LYS A 1 257 ? -51.875 6.232 57.952 1.00 87.00 257 LYS A N 1
ATOM 2063 C CA . LYS A 1 257 ? -53.162 5.647 58.388 1.00 87.00 257 LYS A CA 1
ATOM 2064 C C . LYS A 1 257 ? -53.961 6.602 59.270 1.00 87.00 257 LYS A C 1
ATOM 2066 O O . LYS A 1 257 ? -55.125 6.868 58.987 1.00 87.00 257 LYS A O 1
ATOM 2071 N N . LYS A 1 258 ? -53.326 7.157 60.310 1.00 86.12 258 LYS A N 1
ATOM 2072 C CA . LYS A 1 258 ? -53.970 8.125 61.217 1.00 86.12 258 LYS A CA 1
ATOM 2073 C C . LYS A 1 258 ? -54.480 9.358 60.473 1.00 86.12 258 LYS A C 1
ATOM 2075 O O . LYS A 1 258 ? -55.536 9.882 60.822 1.00 86.12 258 LYS A O 1
ATOM 2080 N N . GLU A 1 259 ? -53.740 9.821 59.469 1.00 82.62 259 GLU A N 1
ATOM 2081 C CA . GLU A 1 259 ? -54.153 10.962 58.655 1.00 82.62 259 GLU A CA 1
ATOM 2082 C C . GLU A 1 259 ? -55.340 10.617 57.746 1.00 82.62 259 GLU A C 1
ATOM 2084 O O . GLU A 1 259 ? -56.327 11.349 57.726 1.00 82.62 259 GLU A O 1
ATOM 2089 N N . LEU A 1 260 ? -55.318 9.458 57.079 1.00 83.38 260 LEU A N 1
ATOM 2090 C CA . LEU A 1 260 ? -56.450 8.967 56.284 1.00 83.38 260 LEU A CA 1
ATOM 2091 C C . LEU A 1 260 ? -57.727 8.805 57.132 1.00 83.38 260 LEU A C 1
ATOM 2093 O O . LEU A 1 260 ? -58.806 9.213 56.703 1.00 83.38 260 LEU A O 1
ATOM 2097 N N . GLU A 1 261 ? -57.615 8.282 58.358 1.00 83.38 261 GLU A N 1
ATOM 2098 C CA . GLU A 1 261 ? -58.741 8.159 59.300 1.00 83.38 261 GLU A CA 1
ATOM 2099 C C . GLU A 1 261 ? -59.286 9.525 59.749 1.00 83.38 261 GLU A C 1
ATOM 2101 O O . GLU A 1 261 ? -60.492 9.678 59.959 1.00 83.38 261 GLU A O 1
ATOM 2106 N N . ARG A 1 262 ? -58.413 10.531 59.903 1.00 80.69 262 ARG A N 1
ATOM 2107 C CA . ARG A 1 262 ? -58.807 11.907 60.240 1.00 80.69 262 ARG A CA 1
ATOM 2108 C C . ARG A 1 262 ? -59.554 12.565 59.082 1.00 80.69 262 ARG A C 1
ATOM 2110 O O . ARG A 1 262 ? -60.598 13.175 59.309 1.00 80.69 262 ARG A O 1
ATOM 2117 N N . ILE A 1 263 ? -59.058 12.404 57.855 1.00 73.62 263 ILE A N 1
ATOM 2118 C CA . ILE A 1 263 ? -59.696 12.906 56.630 1.00 73.62 263 ILE A CA 1
ATOM 2119 C C . ILE A 1 263 ? -61.083 12.277 56.456 1.00 73.62 263 ILE A C 1
ATOM 2121 O O . ILE A 1 263 ? -62.045 12.996 56.200 1.00 73.62 263 ILE A O 1
ATOM 2125 N N . ALA A 1 264 ? -61.220 10.968 56.685 1.00 69.88 264 ALA A N 1
ATOM 2126 C CA . ALA A 1 264 ? -62.506 10.270 56.619 1.00 69.88 264 ALA A CA 1
ATOM 2127 C C . ALA A 1 264 ? -63.525 10.737 57.682 1.00 69.88 264 ALA A C 1
ATOM 2129 O O . ALA A 1 264 ? -64.730 10.611 57.476 1.00 69.88 264 ALA A O 1
ATOM 2130 N N . LYS A 1 265 ? -63.060 11.292 58.811 1.00 67.44 265 LYS A N 1
ATOM 2131 C CA . LYS A 1 265 ? -63.905 11.861 59.881 1.00 67.44 265 LYS A CA 1
ATOM 2132 C C . LYS A 1 265 ? -64.221 13.357 59.697 1.00 67.44 265 LYS A C 1
ATOM 2134 O O . LYS A 1 265 ? -64.986 13.902 60.490 1.00 67.44 265 LYS A O 1
ATOM 2139 N N . SER A 1 266 ? -63.646 14.020 58.691 1.00 56.47 266 SER A N 1
ATOM 2140 C CA . SER A 1 266 ? -63.786 15.465 58.430 1.00 56.47 266 SER A CA 1
ATOM 2141 C C . SER A 1 266 ? -64.802 15.753 57.308 1.00 56.47 266 SER A C 1
ATOM 2143 O O . SER A 1 266 ? -65.015 14.909 56.441 1.00 56.47 266 SER A O 1
ATOM 2145 N N . SER A 1 267 ? -65.445 16.932 57.290 1.00 55.38 267 SER A N 1
ATOM 2146 C CA . SER A 1 267 ? -66.366 17.324 56.203 1.00 55.38 267 SER A CA 1
ATOM 2147 C C . SER A 1 267 ? -65.637 17.478 54.853 1.00 55.38 267 SER A C 1
ATOM 2149 O O . SER A 1 267 ? -64.437 17.755 54.803 1.00 55.38 267 SER A O 1
ATOM 2151 N N . ALA A 1 268 ? -66.368 17.302 53.744 1.00 57.47 268 ALA A N 1
ATOM 2152 C CA . ALA A 1 268 ? -65.831 17.167 52.383 1.00 57.47 268 ALA A CA 1
ATOM 2153 C C . ALA A 1 268 ? -64.890 18.304 51.911 1.00 57.47 268 ALA A C 1
ATOM 2155 O O . ALA A 1 268 ? -64.000 18.053 51.099 1.00 57.47 268 ALA A O 1
ATOM 2156 N N . GLU A 1 269 ? -65.037 19.530 52.424 1.00 55.12 269 GLU A N 1
ATOM 2157 C CA . GLU A 1 269 ? -64.175 20.675 52.071 1.00 55.12 269 GLU A CA 1
ATOM 2158 C C . GLU A 1 269 ? -62.821 20.667 52.802 1.00 55.12 269 GLU A C 1
ATOM 2160 O O . GLU A 1 269 ? -61.790 20.980 52.203 1.00 55.12 269 GLU A O 1
ATOM 2165 N N . GLU A 1 270 ? -62.783 20.249 54.070 1.00 51.91 270 GLU A N 1
ATOM 2166 C CA . GLU A 1 270 ? -61.541 20.181 54.854 1.00 51.91 270 GLU A CA 1
ATOM 2167 C C . GLU A 1 270 ? -60.694 18.967 54.421 1.00 51.91 270 GLU A C 1
ATOM 2169 O O . GLU A 1 270 ? -59.470 19.054 54.310 1.00 51.91 270 GLU A O 1
ATOM 2174 N N . ALA A 1 271 ? -61.356 17.862 54.053 1.00 54.88 271 ALA A N 1
ATOM 2175 C CA . ALA A 1 271 ? -60.738 16.680 53.452 1.00 54.88 271 ALA A CA 1
ATOM 2176 C C . ALA A 1 271 ? -60.035 16.989 52.114 1.00 54.88 271 ALA A C 1
ATOM 2178 O O . ALA A 1 271 ? -58.934 16.494 51.857 1.00 54.88 271 ALA A O 1
ATOM 2179 N N . ALA A 1 272 ? -60.633 17.843 51.276 1.00 62.03 272 ALA A N 1
ATOM 2180 C CA . ALA A 1 272 ? -60.029 18.283 50.019 1.00 62.03 272 ALA A CA 1
ATOM 2181 C C . ALA A 1 272 ? -58.797 19.180 50.246 1.00 62.03 272 ALA A C 1
ATOM 2183 O O . ALA A 1 272 ? -57.798 19.041 49.537 1.00 62.03 272 ALA A O 1
ATOM 2184 N N . ARG A 1 273 ? -58.830 20.058 51.261 1.00 66.12 273 ARG A N 1
ATOM 2185 C CA . ARG A 1 273 ? -57.714 20.963 51.584 1.00 66.12 273 ARG A CA 1
ATOM 2186 C C . ARG A 1 273 ? -56.501 20.217 52.148 1.00 66.12 273 ARG A C 1
ATOM 2188 O O . ARG A 1 273 ? -55.378 20.474 51.723 1.00 66.12 273 ARG A O 1
ATOM 2195 N N . ILE A 1 274 ? -56.730 19.250 53.038 1.00 61.66 274 ILE A N 1
ATOM 2196 C CA . ILE A 1 274 ? -55.670 18.413 53.623 1.00 61.66 274 ILE A CA 1
ATOM 2197 C C . ILE A 1 274 ? -55.048 17.487 52.565 1.00 61.66 274 ILE A C 1
ATOM 2199 O O . ILE A 1 274 ? -53.825 17.354 52.506 1.00 61.66 274 ILE A O 1
ATOM 2203 N N . LYS A 1 275 ? -55.857 16.899 51.669 1.00 65.44 275 LYS A N 1
ATOM 2204 C CA . LYS A 1 275 ? -55.346 16.084 50.552 1.00 65.44 275 LYS A CA 1
ATOM 2205 C C . LYS A 1 275 ? -54.463 16.903 49.602 1.00 65.44 275 LYS A C 1
ATOM 2207 O O . LYS A 1 275 ? -53.404 16.428 49.197 1.00 65.44 275 LYS A O 1
ATOM 2212 N N . ALA A 1 276 ? -54.856 18.143 49.302 1.00 70.44 276 ALA A N 1
ATOM 2213 C CA . ALA A 1 276 ? -54.068 19.051 48.469 1.00 70.44 276 ALA A CA 1
ATOM 2214 C C . ALA A 1 276 ? -52.742 19.471 49.134 1.00 70.44 276 ALA A C 1
ATOM 2216 O O . ALA A 1 276 ? -51.723 19.581 48.452 1.00 70.44 276 ALA A O 1
ATOM 2217 N N . GLU A 1 277 ? -52.725 19.674 50.457 1.00 71.31 277 GLU A N 1
ATOM 2218 C CA . GLU A 1 277 ? -51.505 20.015 51.200 1.00 71.31 277 GLU A CA 1
ATOM 2219 C C . GLU A 1 277 ? -50.532 18.824 51.311 1.00 71.31 277 GLU A C 1
ATOM 2221 O O . GLU A 1 277 ? -49.320 19.005 51.158 1.00 71.31 277 GLU A O 1
ATOM 2226 N N . MET A 1 278 ? -51.040 17.596 51.495 1.00 62.25 278 MET A N 1
ATOM 2227 C CA . MET A 1 278 ? -50.216 16.378 51.448 1.00 62.25 278 MET A CA 1
ATOM 2228 C C . MET A 1 278 ? -49.613 16.142 50.061 1.00 62.25 278 MET A C 1
ATOM 2230 O O . MET A 1 278 ? -48.401 15.962 49.959 1.00 62.25 278 MET A O 1
ATOM 2234 N N . GLU A 1 279 ? -50.410 16.229 48.989 1.00 73.88 279 GLU A N 1
ATOM 2235 C CA . GLU A 1 279 ? -49.893 16.112 47.617 1.00 73.88 279 GLU A CA 1
ATOM 2236 C C . GLU A 1 279 ? -48.869 17.205 47.285 1.00 73.88 279 GLU A C 1
ATOM 2238 O O . GLU A 1 279 ? -47.970 16.983 46.471 1.00 73.88 279 GLU A O 1
ATOM 2243 N N . ALA A 1 280 ? -48.993 18.397 47.878 1.00 76.25 280 ALA A N 1
ATOM 2244 C CA . ALA A 1 280 ? -48.024 19.475 47.708 1.00 76.25 280 ALA A CA 1
ATOM 2245 C C . ALA A 1 280 ? -46.704 19.186 48.444 1.00 76.25 280 ALA A C 1
ATOM 2247 O O . ALA A 1 280 ? -45.635 19.428 47.880 1.00 76.25 280 ALA A O 1
ATOM 2248 N N . LYS A 1 281 ? -46.753 18.631 49.665 1.00 74.06 281 LYS A N 1
ATOM 2249 C CA . LYS A 1 281 ? -45.550 18.216 50.410 1.00 74.06 281 LYS A CA 1
ATOM 2250 C C . LYS A 1 281 ? -44.846 17.021 49.767 1.00 74.06 281 LYS A C 1
ATOM 2252 O O . LYS A 1 281 ? -43.630 17.082 49.601 1.00 74.06 281 LYS A O 1
ATOM 2257 N N . GLU A 1 282 ? -45.581 15.996 49.336 1.00 68.12 282 GLU A N 1
ATOM 2258 C CA . GLU A 1 282 ? -45.003 14.856 48.609 1.00 68.12 282 GLU A CA 1
ATOM 2259 C C . GLU A 1 282 ? -44.385 15.297 47.275 1.00 68.12 282 GLU A C 1
ATOM 2261 O O . GLU A 1 282 ? -43.257 14.909 46.970 1.00 68.12 282 GLU A O 1
ATOM 2266 N N . ARG A 1 283 ? -45.046 16.181 46.506 1.00 72.69 283 ARG A N 1
ATOM 2267 C CA . ARG A 1 283 ? -44.461 16.739 45.271 1.00 72.69 283 ARG A CA 1
ATOM 2268 C C . ARG A 1 283 ? -43.212 17.575 45.532 1.00 72.69 283 ARG A C 1
ATOM 2270 O O . ARG A 1 283 ? -42.270 17.499 44.747 1.00 72.69 283 ARG A O 1
ATOM 2277 N N . ALA A 1 284 ? -43.177 18.358 46.609 1.00 75.06 284 ALA A N 1
ATOM 2278 C CA . ALA A 1 284 ? -42.008 19.162 46.958 1.00 75.06 284 ALA A CA 1
ATOM 2279 C C . ALA A 1 284 ? -40.815 18.296 47.405 1.00 75.06 284 ALA A C 1
ATOM 2281 O O . ALA A 1 284 ? -39.677 18.569 47.017 1.00 75.06 284 ALA A O 1
ATOM 2282 N N . GLU A 1 285 ? -41.055 17.234 48.181 1.00 71.62 285 GLU A N 1
ATOM 2283 C CA . GLU A 1 285 ? -40.002 16.314 48.624 1.00 71.62 285 GLU A CA 1
ATOM 2284 C C . GLU A 1 285 ? -39.490 15.432 47.469 1.00 71.62 285 GLU A C 1
ATOM 2286 O O . GLU A 1 285 ? -38.274 15.257 47.326 1.00 71.62 285 GLU A O 1
ATOM 2291 N N . ALA A 1 286 ? -40.386 14.972 46.585 1.00 69.81 286 ALA A N 1
ATOM 2292 C CA . ALA A 1 286 ? -40.035 14.261 45.355 1.00 69.81 286 ALA A CA 1
ATOM 2293 C C . ALA A 1 286 ? -39.210 15.142 44.401 1.00 69.81 286 ALA A C 1
ATOM 2295 O O . ALA A 1 286 ? -38.142 14.724 43.956 1.00 69.81 286 ALA A O 1
ATOM 2296 N N . ALA A 1 287 ? -39.625 16.395 44.173 1.00 74.44 287 ALA A N 1
ATOM 2297 C CA . ALA A 1 287 ? -38.896 17.337 43.321 1.00 74.44 287 ALA A CA 1
ATOM 2298 C C . ALA A 1 287 ? -37.495 17.675 43.865 1.00 74.44 287 ALA A C 1
ATOM 2300 O O . ALA A 1 287 ? -36.565 17.914 43.091 1.00 74.44 287 ALA A O 1
ATOM 2301 N N . ARG A 1 288 ? -37.312 17.681 45.194 1.00 76.69 288 ARG A N 1
ATOM 2302 C CA . ARG A 1 288 ? -35.992 17.871 45.816 1.00 76.69 288 ARG A CA 1
ATOM 2303 C C . ARG A 1 288 ? -35.082 16.661 45.585 1.00 76.69 288 ARG A C 1
ATOM 2305 O O . ARG A 1 288 ? -33.940 16.852 45.175 1.00 76.69 288 ARG A O 1
ATOM 2312 N N . LYS A 1 289 ? -35.583 15.436 45.802 1.00 69.94 289 LYS A N 1
ATOM 2313 C CA . LYS A 1 289 ? -34.824 14.197 45.535 1.00 69.94 289 LYS A CA 1
ATOM 2314 C C . LYS A 1 289 ? -34.487 14.038 44.046 1.00 69.94 289 LYS A C 1
ATOM 2316 O O . LYS A 1 289 ? -33.401 13.567 43.720 1.00 69.94 289 LYS A O 1
ATOM 2321 N N . GLU A 1 290 ? -35.379 14.452 43.148 1.00 68.94 290 GLU A N 1
ATOM 2322 C CA . GLU A 1 290 ? -35.147 14.404 41.699 1.00 68.94 290 GLU A CA 1
ATOM 2323 C C . GLU A 1 290 ? -34.080 15.412 41.252 1.00 68.94 290 GLU A C 1
ATOM 2325 O O . GLU A 1 290 ? -33.182 15.053 40.491 1.00 68.94 290 GLU A O 1
ATOM 2330 N N . LYS A 1 291 ? -34.091 16.641 41.796 1.00 71.69 291 LYS A N 1
ATOM 2331 C CA . LYS A 1 291 ? -33.014 17.618 41.555 1.00 71.69 291 LYS A CA 1
ATOM 2332 C C . LYS A 1 291 ? -31.651 17.113 42.020 1.00 71.69 291 LYS A C 1
ATOM 2334 O O . LYS A 1 291 ? -30.689 17.223 41.268 1.00 71.69 291 LYS A O 1
ATOM 2339 N N . GLU A 1 292 ? -31.573 16.533 43.216 1.00 74.19 292 GLU A N 1
ATOM 2340 C CA . GLU A 1 292 ? -30.316 16.012 43.766 1.00 74.19 292 GLU A CA 1
ATOM 2341 C C . GLU A 1 292 ? -29.765 14.833 42.940 1.00 74.19 292 GLU A C 1
ATOM 2343 O O . GLU A 1 292 ? -28.557 14.722 42.722 1.00 74.19 292 GLU A O 1
ATOM 2348 N N . ARG A 1 293 ? -30.649 13.969 42.423 1.00 67.31 293 ARG A N 1
ATOM 2349 C CA . ARG A 1 293 ? -30.273 12.870 41.522 1.00 67.31 293 ARG A CA 1
ATOM 2350 C C . ARG A 1 293 ? -29.773 13.393 40.171 1.00 67.31 293 ARG A C 1
ATOM 2352 O O . ARG A 1 293 ? -28.727 12.949 39.705 1.00 67.31 293 ARG A O 1
ATOM 2359 N N . ALA A 1 294 ? -30.459 14.382 39.594 1.00 72.69 294 ALA A N 1
ATOM 2360 C CA . ALA A 1 294 ? -30.077 14.994 38.321 1.00 72.69 294 ALA A CA 1
ATOM 2361 C C . ALA A 1 294 ? -28.729 15.738 38.392 1.00 72.69 294 ALA A C 1
ATOM 2363 O O . ALA A 1 294 ? -27.979 15.777 37.414 1.00 72.69 294 ALA A O 1
ATOM 2364 N N . GLU A 1 295 ? -28.400 16.336 39.539 1.00 74.56 295 GLU A N 1
ATOM 2365 C CA . GLU A 1 295 ? -27.110 17.002 39.757 1.00 74.56 295 GLU A CA 1
ATOM 2366 C C . GLU A 1 295 ? -25.957 15.995 39.868 1.00 74.56 295 GLU A C 1
ATOM 2368 O O . GLU A 1 295 ? -24.898 16.204 39.271 1.00 74.56 295 GLU A O 1
ATOM 2373 N N . ARG A 1 296 ? -26.191 14.863 40.542 1.00 73.25 296 ARG A N 1
ATOM 2374 C CA . ARG A 1 296 ? -25.228 13.759 40.665 1.00 73.25 296 ARG A CA 1
ATOM 2375 C C . ARG A 1 296 ? -24.956 13.076 39.324 1.00 73.25 296 ARG A C 1
ATOM 2377 O O . ARG A 1 296 ? -23.798 12.888 38.965 1.00 73.25 296 ARG A O 1
ATOM 2384 N N . GLU A 1 297 ? -26.001 12.804 38.539 1.00 70.88 297 GLU A N 1
ATOM 2385 C CA . GLU A 1 297 ? -25.859 12.257 37.180 1.00 70.88 297 GLU A CA 1
ATOM 2386 C C . GLU A 1 297 ? -25.083 13.204 36.255 1.00 70.88 297 GLU A C 1
ATOM 2388 O O . GLU A 1 297 ? -24.247 12.756 35.468 1.00 70.88 297 GLU A O 1
ATOM 2393 N N . LYS A 1 298 ? -25.301 14.524 36.359 1.00 72.56 298 LYS A N 1
ATOM 2394 C CA . LYS A 1 298 ? -24.523 15.509 35.588 1.00 72.56 298 LYS A CA 1
ATOM 2395 C C . LYS A 1 298 ? -23.045 15.519 35.969 1.00 72.56 298 LYS A C 1
ATOM 2397 O O . LYS A 1 298 ? -22.208 15.654 35.076 1.00 72.56 298 LYS A O 1
ATOM 2402 N N . GLN A 1 299 ? -22.722 15.398 37.256 1.00 72.94 299 GLN A N 1
ATOM 2403 C CA . GLN A 1 299 ? -21.335 15.344 37.722 1.00 72.94 299 GLN A CA 1
ATOM 2404 C C . GLN A 1 299 ? -20.634 14.067 37.244 1.00 72.94 299 GLN A C 1
ATOM 2406 O O . GLN A 1 299 ? -19.569 14.161 36.635 1.00 72.94 299 GLN A O 1
ATOM 2411 N N . GLU A 1 300 ? -21.263 12.899 37.393 1.00 73.44 300 GLU A N 1
ATOM 2412 C CA . GLU A 1 300 ? -20.704 11.632 36.902 1.00 73.44 300 GLU A CA 1
ATOM 2413 C C . GLU A 1 300 ? -20.540 11.623 35.373 1.00 73.44 300 GLU A C 1
ATOM 2415 O O . GLU A 1 300 ? -19.523 11.159 34.852 1.00 73.44 300 GLU A O 1
ATOM 2420 N N . ALA A 1 301 ? -21.496 12.187 34.626 1.00 74.38 301 ALA A N 1
ATOM 2421 C CA . ALA A 1 301 ? -21.387 12.316 33.173 1.00 74.38 301 ALA A CA 1
ATOM 2422 C C . ALA A 1 301 ? -20.223 13.234 32.753 1.00 74.38 301 ALA A C 1
ATOM 2424 O O . ALA A 1 301 ? -19.516 12.936 31.784 1.00 74.38 301 ALA A O 1
ATOM 2425 N N . ALA A 1 302 ? -19.996 14.333 33.481 1.00 76.50 302 ALA A N 1
ATOM 2426 C CA . ALA A 1 302 ? -18.884 15.245 33.227 1.00 76.50 302 ALA A CA 1
ATOM 2427 C C . ALA A 1 302 ? -17.524 14.591 33.527 1.00 76.50 302 ALA A C 1
ATOM 2429 O O . ALA A 1 302 ? -16.592 14.722 32.730 1.00 76.50 302 ALA A O 1
ATOM 2430 N N . GLU A 1 303 ? -17.414 13.835 34.622 1.00 76.06 303 GLU A N 1
ATOM 2431 C CA . GLU A 1 303 ? -16.198 13.090 34.970 1.00 76.06 303 GLU A CA 1
ATOM 2432 C C . GLU A 1 303 ? -15.886 11.989 33.952 1.00 76.06 303 GLU A C 1
ATOM 2434 O O . GLU A 1 303 ? -14.740 11.872 33.506 1.00 76.06 303 GLU A O 1
ATOM 2439 N N . LYS A 1 304 ? -16.902 11.242 33.494 1.00 75.56 304 LYS A N 1
ATOM 2440 C CA . LYS A 1 304 ? -16.741 10.251 32.418 1.00 75.56 304 LYS A CA 1
ATOM 2441 C C . LYS A 1 304 ? -16.262 10.889 31.114 1.00 75.56 304 LYS A C 1
ATOM 2443 O O . LYS A 1 304 ? -15.362 10.347 30.472 1.00 75.56 304 LYS A O 1
ATOM 2448 N N . GLN A 1 305 ? -16.795 12.054 30.733 1.00 73.00 305 GLN A N 1
ATOM 2449 C CA . GLN A 1 305 ? -16.310 12.777 29.550 1.00 73.00 305 GLN A CA 1
ATOM 2450 C C . GLN A 1 305 ? -14.854 13.232 29.697 1.00 73.00 305 GLN A C 1
ATOM 2452 O O . GLN A 1 305 ? -14.087 13.157 28.735 1.00 73.00 305 GLN A O 1
ATOM 2457 N N . LEU A 1 306 ? -14.455 13.696 30.883 1.00 76.62 306 LEU A N 1
ATOM 2458 C CA . LEU A 1 306 ? -13.081 14.125 31.139 1.00 76.62 306 LEU A CA 1
ATOM 2459 C C . LEU A 1 306 ? -12.102 12.938 31.095 1.00 76.62 306 LEU A C 1
ATOM 2461 O O . LEU A 1 306 ? -11.025 13.045 30.507 1.00 76.62 306 LEU A O 1
ATOM 2465 N N . ALA A 1 307 ? -12.497 11.793 31.659 1.00 74.50 307 ALA A N 1
ATOM 2466 C CA . ALA A 1 307 ? -11.720 10.557 31.629 1.00 74.50 307 ALA A CA 1
ATOM 2467 C C . ALA A 1 307 ? -11.569 10.000 30.203 1.00 74.50 307 ALA A C 1
ATOM 2469 O O . ALA A 1 307 ? -10.461 9.633 29.806 1.00 74.50 307 ALA A O 1
ATOM 2470 N N . ALA A 1 308 ? -12.646 10.015 29.408 1.00 72.62 308 ALA A N 1
ATOM 2471 C CA . ALA A 1 308 ? -12.616 9.604 28.005 1.00 72.62 308 ALA A CA 1
ATOM 2472 C C . ALA A 1 308 ? -11.663 10.480 27.174 1.00 72.62 308 ALA A C 1
ATOM 2474 O O . ALA A 1 308 ? -10.812 9.957 26.455 1.00 72.62 308 ALA A O 1
ATOM 2475 N N . LYS A 1 309 ? -11.726 11.811 27.344 1.00 72.75 309 LYS A N 1
ATOM 2476 C CA . LYS A 1 309 ? -10.802 12.748 26.680 1.00 72.75 309 LYS A CA 1
ATOM 2477 C C . LYS A 1 309 ? -9.342 12.516 27.073 1.00 72.75 309 LYS A C 1
ATOM 2479 O O . LYS A 1 309 ? -8.454 12.656 26.237 1.00 72.75 309 LYS A O 1
ATOM 2484 N N . LYS A 1 310 ? -9.076 12.151 28.331 1.00 69.88 310 LYS A N 1
ATOM 2485 C CA . LYS A 1 310 ? -7.718 11.856 28.808 1.00 69.88 310 LYS A CA 1
ATOM 2486 C C . LYS A 1 310 ? -7.151 10.577 28.178 1.00 69.88 310 LYS A C 1
ATOM 2488 O O . LYS A 1 310 ? -6.010 10.587 27.730 1.00 69.88 310 LYS A O 1
ATOM 2493 N N . GLN A 1 311 ? -7.953 9.514 28.075 1.00 65.31 311 GLN A N 1
ATOM 2494 C CA . GLN A 1 311 ? -7.555 8.275 27.390 1.00 65.31 311 GLN A CA 1
ATOM 2495 C C . GLN A 1 311 ? -7.286 8.482 25.894 1.00 65.31 311 GLN A C 1
ATOM 2497 O O . GLN A 1 311 ? -6.339 7.910 25.357 1.00 65.31 311 GLN A O 1
ATOM 2502 N N . GLU A 1 312 ? -8.093 9.307 25.226 1.00 64.75 312 GLU A N 1
ATOM 2503 C CA . GLU A 1 312 ? -7.896 9.640 23.811 1.00 64.75 312 GLU A CA 1
ATOM 2504 C C . GLU A 1 312 ? -6.574 10.397 23.588 1.00 64.75 312 GLU A C 1
ATOM 2506 O O . GLU A 1 312 ? -5.845 10.120 22.635 1.00 64.75 312 GLU A O 1
ATOM 2511 N N . MET A 1 313 ? -6.217 11.293 24.515 1.00 60.62 313 MET A N 1
ATOM 2512 C CA . MET A 1 313 ? -4.962 12.042 24.466 1.00 60.62 313 MET A CA 1
ATOM 2513 C C . MET A 1 313 ? -3.739 11.148 24.729 1.00 60.62 313 MET A C 1
ATOM 2515 O O . MET A 1 313 ? -2.760 11.236 23.993 1.00 60.62 313 MET A O 1
ATOM 2519 N N . ASP A 1 314 ? -3.800 10.233 25.702 1.00 60.22 314 ASP A N 1
ATOM 2520 C CA . ASP A 1 314 ? -2.700 9.299 26.001 1.00 60.22 314 ASP A CA 1
ATOM 2521 C C . ASP A 1 314 ? -2.467 8.279 24.864 1.00 60.22 314 ASP A C 1
ATOM 2523 O O . ASP A 1 314 ? -1.331 7.871 24.609 1.00 60.22 314 ASP A O 1
ATOM 2527 N N . GLY A 1 315 ? -3.517 7.916 24.116 1.00 60.06 315 GLY A N 1
ATOM 2528 C CA . GLY A 1 315 ? -3.416 7.055 22.933 1.00 60.06 315 GLY A CA 1
ATOM 2529 C C . GLY A 1 315 ? -2.701 7.701 21.737 1.00 60.06 315 GLY A C 1
ATOM 2530 O O . GLY A 1 315 ? -2.100 6.987 20.933 1.00 60.06 315 GLY A O 1
ATOM 2531 N N . LEU A 1 316 ? -2.710 9.036 21.627 1.00 55.56 316 LEU A N 1
ATOM 2532 C CA . LEU A 1 316 ? -2.088 9.765 20.512 1.00 55.56 316 LEU A CA 1
ATOM 2533 C C . LEU A 1 316 ? -0.560 9.920 20.645 1.00 55.56 316 LEU A C 1
ATOM 2535 O O . LEU A 1 316 ? 0.121 10.124 19.641 1.00 55.56 316 LEU A O 1
ATOM 2539 N N . PHE A 1 317 ? -0.013 9.819 21.862 1.00 54.81 317 PHE A N 1
ATOM 2540 C CA . PHE A 1 317 ? 1.414 10.044 22.160 1.00 54.81 317 PHE A CA 1
ATOM 2541 C C . PHE A 1 317 ? 2.202 8.750 22.451 1.00 54.81 317 PHE A C 1
ATOM 2543 O O . PHE A 1 317 ? 3.383 8.792 22.806 1.00 54.81 317 PHE A O 1
ATOM 2550 N N . GLY A 1 318 ? 1.572 7.586 22.261 1.00 49.84 318 GLY A N 1
ATOM 2551 C CA . GLY A 1 318 ? 2.150 6.265 22.499 1.00 49.84 318 GLY A CA 1
ATOM 2552 C C . GLY A 1 318 ? 3.252 5.869 21.510 1.00 49.84 318 GLY A C 1
ATOM 2553 O O . GLY A 1 318 ? 3.007 5.170 20.535 1.00 49.84 318 GLY A O 1
ATOM 2554 N N . ALA A 1 319 ? 4.486 6.231 21.863 1.00 47.69 319 ALA A N 1
ATOM 2555 C CA . ALA A 1 319 ? 5.739 5.571 21.495 1.00 47.69 319 ALA A CA 1
ATOM 2556 C C . ALA A 1 319 ? 6.289 5.786 20.066 1.00 47.69 319 ALA A C 1
ATOM 2558 O O . ALA A 1 319 ? 6.252 4.907 19.203 1.00 47.69 319 ALA A O 1
ATOM 2559 N N . GLN A 1 320 ? 7.026 6.889 19.885 1.00 42.12 320 GLN A N 1
ATOM 2560 C CA . GLN A 1 320 ? 8.235 6.843 19.056 1.00 42.12 320 GLN A CA 1
ATOM 2561 C C . GLN A 1 320 ? 9.292 6.003 19.785 1.00 42.12 320 GLN A C 1
ATOM 2563 O O . GLN A 1 320 ? 10.123 6.514 20.534 1.00 42.12 320 GLN A O 1
ATOM 2568 N N . VAL A 1 321 ? 9.249 4.685 19.587 1.00 43.94 321 VAL A N 1
ATOM 2569 C CA . VAL A 1 321 ? 10.366 3.815 19.962 1.00 43.94 321 VAL A CA 1
ATOM 2570 C C . VAL A 1 321 ? 11.493 4.089 18.974 1.00 43.94 321 VAL A C 1
ATOM 2572 O O . VAL A 1 321 ? 11.449 3.656 17.822 1.00 43.94 321 VAL A O 1
ATOM 2575 N N . ALA A 1 322 ? 12.497 4.841 19.421 1.00 43.25 322 ALA A N 1
ATOM 2576 C CA . ALA A 1 322 ? 13.745 5.022 18.699 1.00 43.25 322 ALA A CA 1
ATOM 2577 C C . ALA A 1 322 ? 14.445 3.661 18.581 1.00 43.25 322 ALA A C 1
ATOM 2579 O O . ALA A 1 322 ? 15.127 3.201 19.495 1.00 43.25 322 ALA A O 1
ATOM 2580 N N . THR A 1 323 ? 14.238 2.978 17.457 1.00 43.34 323 THR A N 1
ATOM 2581 C CA . THR A 1 323 ? 15.009 1.783 17.125 1.00 43.34 323 THR A CA 1
ATOM 2582 C C . THR A 1 323 ? 16.466 2.164 16.864 1.00 43.34 323 THR A C 1
ATOM 2584 O O . THR A 1 323 ? 16.710 3.192 16.225 1.00 43.34 323 THR A O 1
ATOM 2587 N N . PRO A 1 324 ? 17.436 1.342 17.301 1.00 42.69 324 PRO A N 1
ATOM 2588 C CA . PRO A 1 324 ? 18.845 1.579 17.020 1.00 42.69 324 PRO A CA 1
ATOM 2589 C C . PRO A 1 324 ? 19.059 1.678 15.508 1.00 42.69 324 PRO A C 1
ATOM 2591 O O . PRO A 1 324 ? 18.430 0.946 14.740 1.00 42.69 324 PRO A O 1
ATOM 2594 N N . VAL A 1 325 ? 19.932 2.601 15.091 1.00 44.16 325 VAL A N 1
ATOM 2595 C CA . VAL A 1 325 ? 20.257 2.879 13.685 1.00 44.16 325 VAL A CA 1
ATOM 2596 C C . VAL A 1 325 ? 20.995 1.676 13.092 1.00 44.16 325 VAL A C 1
ATOM 2598 O O . VAL A 1 325 ? 22.216 1.648 12.973 1.00 44.16 325 VAL A O 1
ATOM 2601 N N . ALA A 1 326 ? 20.237 0.643 12.735 1.00 57.25 326 ALA A N 1
ATOM 2602 C CA . ALA A 1 326 ? 20.661 -0.343 11.763 1.00 57.25 32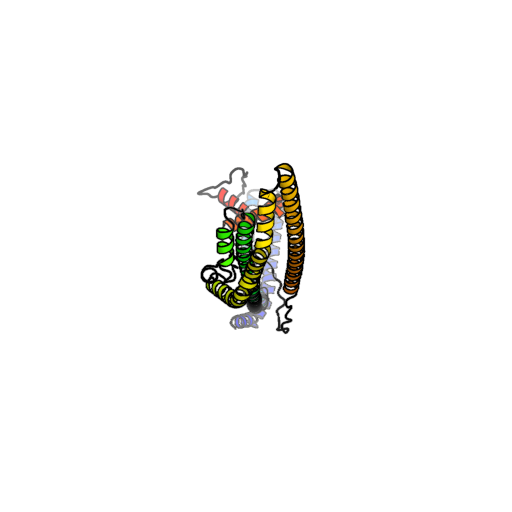6 ALA A CA 1
ATOM 2603 C C . ALA A 1 326 ? 20.734 0.357 10.403 1.00 57.25 326 ALA A C 1
ATOM 2605 O O . ALA A 1 326 ? 19.895 1.201 10.085 1.00 57.25 326 ALA A O 1
ATOM 2606 N N . TYR A 1 327 ? 21.750 0.028 9.607 1.00 58.00 327 TYR A N 1
ATOM 2607 C CA . TYR A 1 327 ? 21.926 0.587 8.270 1.00 58.00 327 TYR A CA 1
ATOM 2608 C C . TYR A 1 327 ? 20.632 0.462 7.447 1.00 58.00 327 TYR A C 1
ATOM 2610 O O . TYR A 1 327 ? 20.200 -0.642 7.112 1.00 58.00 327 TYR A O 1
ATOM 2618 N N . GLN A 1 328 ? 20.038 1.609 7.116 1.00 53.25 328 GLN A N 1
ATOM 2619 C CA . GLN A 1 328 ? 18.886 1.725 6.231 1.00 53.25 328 GLN A CA 1
ATOM 2620 C C . GLN A 1 328 ? 19.357 2.310 4.894 1.00 53.25 328 GLN A C 1
ATOM 2622 O O . GLN A 1 328 ? 19.898 3.423 4.867 1.00 53.25 328 GLN A O 1
ATOM 2627 N N . PRO A 1 329 ? 19.192 1.593 3.768 1.00 58.19 329 PRO A N 1
ATOM 2628 C CA . PRO A 1 329 ? 19.501 2.144 2.458 1.00 58.19 329 PRO A CA 1
ATOM 2629 C C . PRO A 1 329 ? 18.634 3.380 2.192 1.00 58.19 329 PRO A C 1
ATOM 2631 O O . PRO A 1 329 ? 17.409 3.309 2.300 1.00 58.19 329 PRO A O 1
ATOM 2634 N N . LYS A 1 330 ? 19.249 4.501 1.783 1.00 60.97 330 LYS A N 1
ATOM 2635 C CA . LYS A 1 330 ? 18.504 5.670 1.288 1.00 60.97 330 LYS A CA 1
ATOM 2636 C C . LYS A 1 330 ? 17.637 5.227 0.109 1.00 60.97 330 LYS A C 1
ATOM 2638 O O . LYS A 1 330 ? 18.152 4.915 -0.962 1.00 60.97 330 LYS A O 1
ATOM 2643 N N . THR A 1 331 ? 16.332 5.167 0.329 1.00 65.12 331 THR A N 1
ATOM 2644 C CA . THR A 1 331 ? 15.357 4.633 -0.621 1.00 65.12 331 THR A CA 1
ATOM 2645 C C . THR A 1 331 ? 14.459 5.756 -1.109 1.00 65.12 331 THR A C 1
ATOM 2647 O O . THR A 1 331 ? 13.831 6.452 -0.318 1.00 65.12 331 THR A O 1
ATOM 2650 N N . GLN A 1 332 ? 14.396 5.946 -2.427 1.00 64.94 332 GLN A N 1
ATOM 2651 C CA . GLN A 1 332 ? 13.419 6.830 -3.055 1.00 64.94 332 GLN A CA 1
ATOM 2652 C C . GLN A 1 332 ? 12.263 5.979 -3.581 1.00 64.94 332 GLN A C 1
ATOM 2654 O O . GLN A 1 332 ? 12.446 5.181 -4.500 1.00 64.94 332 GLN A O 1
ATOM 2659 N N . VAL A 1 333 ? 11.072 6.152 -3.010 1.00 67.81 333 VAL A N 1
ATOM 2660 C CA . VAL A 1 333 ? 9.872 5.429 -3.447 1.00 67.81 333 VAL A CA 1
ATOM 2661 C C . VAL A 1 333 ? 9.209 6.206 -4.583 1.00 67.81 333 VAL A C 1
ATOM 2663 O O . VAL A 1 333 ? 8.690 7.301 -4.382 1.00 67.81 333 VAL A O 1
ATOM 2666 N N . LYS A 1 334 ? 9.228 5.642 -5.794 1.00 71.25 334 LYS A N 1
ATOM 2667 C CA . LYS A 1 334 ? 8.476 6.141 -6.956 1.00 71.25 334 LYS A CA 1
ATOM 2668 C C . LYS A 1 334 ? 7.423 5.113 -7.357 1.00 71.25 334 LYS A C 1
ATOM 2670 O O . LYS A 1 334 ? 7.694 3.913 -7.347 1.00 71.25 334 LYS A O 1
ATOM 2675 N N . LYS A 1 335 ? 6.229 5.577 -7.734 1.00 77.00 335 LYS A N 1
ATOM 2676 C CA . LYS A 1 335 ? 5.186 4.710 -8.301 1.00 77.00 335 LYS A CA 1
ATOM 2677 C C . LYS A 1 335 ? 5.522 4.400 -9.764 1.00 77.00 335 LYS A C 1
ATOM 2679 O O . LYS A 1 335 ? 5.939 5.290 -10.499 1.00 77.00 335 LYS A O 1
ATOM 2684 N N . LYS A 1 336 ? 5.334 3.146 -10.178 1.00 85.38 336 LYS A N 1
ATOM 2685 C CA . LYS A 1 336 ? 5.495 2.682 -11.564 1.00 85.38 336 LYS A CA 1
ATOM 2686 C C . LYS A 1 336 ? 4.153 2.148 -12.063 1.00 85.38 336 LYS A C 1
ATOM 2688 O O . LYS A 1 336 ? 3.524 1.365 -11.357 1.00 85.38 336 LYS A O 1
ATOM 2693 N N . VAL A 1 337 ? 3.735 2.556 -13.261 1.00 85.38 337 VAL A N 1
ATOM 2694 C CA . VAL A 1 337 ? 2.548 2.000 -13.932 1.00 85.38 337 VAL A CA 1
ATOM 2695 C C . VAL A 1 337 ? 2.848 0.563 -14.372 1.00 85.38 337 VAL A C 1
ATOM 2697 O O . VAL A 1 337 ? 3.912 0.294 -14.933 1.00 85.38 337 VAL A O 1
ATOM 2700 N N . VAL A 1 338 ? 1.926 -0.359 -14.099 1.00 87.75 338 VAL A N 1
ATOM 2701 C CA . VAL A 1 338 ? 2.000 -1.770 -14.505 1.00 87.75 338 VAL A CA 1
ATOM 2702 C C . VAL A 1 338 ? 0.869 -2.030 -15.497 1.00 87.75 338 VAL A C 1
ATOM 2704 O O . VAL A 1 338 ? -0.278 -1.711 -15.199 1.00 87.75 338 VAL A O 1
ATOM 2707 N N . ILE A 1 339 ? 1.204 -2.569 -16.671 1.00 90.31 339 ILE A N 1
ATOM 2708 C CA . ILE A 1 339 ? 0.262 -2.872 -17.759 1.00 90.31 339 ILE A CA 1
ATOM 2709 C C . ILE A 1 339 ? -0.075 -4.361 -17.672 1.00 90.31 339 ILE A C 1
ATOM 2711 O O . ILE A 1 339 ? 0.827 -5.186 -17.813 1.00 90.31 339 ILE A O 1
ATOM 2715 N N . ASN A 1 340 ? -1.343 -4.700 -17.434 1.00 87.50 340 ASN A N 1
ATOM 2716 C CA . ASN A 1 340 ? -1.808 -6.084 -17.290 1.00 87.50 340 ASN A CA 1
ATOM 2717 C C . ASN A 1 340 ? -2.691 -6.535 -18.464 1.00 87.50 340 ASN A C 1
ATOM 2719 O O . ASN A 1 340 ? -2.877 -7.733 -18.665 1.00 87.50 340 ASN A O 1
ATOM 2723 N N . SER A 1 341 ? -3.235 -5.596 -19.243 1.00 90.25 341 SER A N 1
ATOM 2724 C CA . SER A 1 341 ? -4.119 -5.870 -20.377 1.00 90.25 341 SER A CA 1
ATOM 2725 C C . SER A 1 341 ? -3.898 -4.900 -21.543 1.00 90.25 341 SER A C 1
ATOM 2727 O O . SER A 1 341 ? -3.328 -3.821 -21.381 1.00 90.25 341 SER A O 1
ATOM 2729 N N . ALA A 1 342 ? -4.386 -5.263 -22.734 1.00 87.56 342 ALA A N 1
ATOM 2730 C CA . ALA A 1 342 ? -4.382 -4.363 -23.891 1.00 87.56 342 ALA A CA 1
ATOM 2731 C C . ALA A 1 342 ? -5.253 -3.110 -23.660 1.00 87.56 342 ALA A C 1
ATOM 2733 O O . ALA A 1 342 ? -4.935 -2.034 -24.162 1.00 87.56 342 ALA A O 1
ATOM 2734 N N . GLU A 1 343 ? -6.312 -3.225 -22.853 1.00 90.88 343 GLU A N 1
ATOM 2735 C CA . GLU A 1 343 ? -7.181 -2.103 -22.487 1.00 90.88 343 GLU A CA 1
ATOM 2736 C C . GLU A 1 343 ? -6.441 -1.053 -21.642 1.00 90.88 343 GLU A C 1
ATOM 2738 O O . GLU A 1 343 ? -6.682 0.147 -21.787 1.00 90.88 343 GLU A O 1
ATOM 2743 N N . ASP A 1 344 ? -5.480 -1.475 -20.815 1.00 87.25 344 ASP A N 1
ATOM 2744 C CA . ASP A 1 344 ? -4.655 -0.554 -20.025 1.00 87.25 344 ASP A CA 1
ATOM 2745 C C . ASP A 1 344 ? -3.848 0.391 -20.924 1.00 87.25 344 ASP A C 1
ATOM 2747 O O . ASP A 1 344 ? -3.655 1.553 -20.572 1.00 87.25 344 ASP A O 1
ATOM 2751 N N . ILE A 1 345 ? -3.432 -0.062 -22.113 1.00 91.88 345 ILE A N 1
ATOM 2752 C CA . ILE A 1 345 ? -2.727 0.783 -23.088 1.00 91.88 345 ILE A CA 1
ATOM 2753 C C . ILE A 1 345 ? -3.648 1.904 -23.576 1.00 91.88 345 ILE A C 1
ATOM 2755 O O . ILE A 1 345 ? -3.231 3.060 -23.612 1.00 91.88 345 ILE A O 1
ATOM 2759 N N . MET A 1 346 ? -4.910 1.595 -23.886 1.00 91.38 346 MET A N 1
ATOM 2760 C CA . MET A 1 346 ? -5.880 2.613 -24.304 1.00 91.38 346 MET A CA 1
ATOM 2761 C C . MET A 1 346 ? -6.185 3.605 -23.179 1.00 91.38 346 MET A C 1
ATOM 2763 O O . MET A 1 346 ? -6.265 4.803 -23.438 1.00 91.38 346 MET A O 1
ATOM 2767 N N . LYS A 1 347 ? -6.271 3.145 -21.922 1.00 90.44 347 LYS A N 1
ATOM 2768 C CA . LYS A 1 347 ? -6.425 4.023 -20.745 1.00 90.44 347 LYS A CA 1
ATOM 2769 C C . LYS A 1 347 ? -5.221 4.949 -20.559 1.00 90.44 347 LYS A C 1
ATOM 2771 O O . LYS A 1 347 ? -5.402 6.126 -20.258 1.00 90.44 347 LYS A O 1
ATOM 2776 N N . ILE A 1 348 ? -4.004 4.444 -20.774 1.00 92.31 348 ILE A N 1
ATOM 2777 C CA . ILE A 1 348 ? -2.770 5.241 -20.713 1.00 92.31 348 ILE A CA 1
ATOM 2778 C C . ILE A 1 348 ? -2.747 6.291 -21.826 1.00 92.31 348 ILE A C 1
ATOM 2780 O O . ILE A 1 348 ? -2.468 7.455 -21.547 1.00 92.31 348 ILE A O 1
ATOM 2784 N N . VAL A 1 349 ? -3.072 5.906 -23.066 1.00 93.44 349 VAL A N 1
ATOM 2785 C CA . VAL A 1 349 ? -3.133 6.838 -24.202 1.00 93.44 349 VAL A CA 1
ATOM 2786 C C . VAL A 1 349 ? -4.210 7.896 -23.974 1.00 93.44 349 VAL A C 1
ATOM 2788 O O . VAL A 1 349 ? -3.938 9.070 -24.190 1.00 93.44 349 VAL A O 1
ATOM 2791 N N . ALA A 1 350 ? -5.393 7.523 -23.477 1.00 90.81 350 ALA A N 1
ATOM 2792 C CA . ALA A 1 350 ? -6.464 8.468 -23.163 1.00 90.81 350 ALA A CA 1
ATOM 2793 C C . ALA A 1 350 ? -6.060 9.456 -22.055 1.00 90.81 350 ALA A C 1
ATOM 2795 O O . ALA A 1 350 ? -6.265 10.662 -22.196 1.00 90.81 350 ALA A O 1
ATOM 2796 N N . PHE A 1 351 ? -5.436 8.964 -20.978 1.00 92.19 351 PHE A N 1
ATOM 2797 C CA . PHE A 1 351 ? -4.899 9.810 -19.914 1.00 92.19 351 PHE A CA 1
ATOM 2798 C C . PHE A 1 351 ? -3.849 10.785 -20.453 1.00 92.19 351 PHE A C 1
ATOM 2800 O O . PHE A 1 351 ? -3.981 11.989 -20.250 1.00 92.19 351 PHE A O 1
ATOM 2807 N N . TRP A 1 352 ? -2.855 10.294 -21.196 1.00 94.62 352 TRP A N 1
ATOM 2808 C CA . TRP A 1 352 ? -1.844 11.143 -21.823 1.00 94.62 352 TRP A CA 1
ATOM 2809 C C . TRP A 1 352 ? -2.463 12.165 -22.786 1.00 94.62 352 TRP A C 1
ATOM 2811 O O . TRP A 1 352 ? -2.114 13.343 -22.739 1.00 94.62 352 TRP A O 1
ATOM 2821 N N . TRP A 1 353 ? -3.435 11.756 -23.604 1.00 93.06 353 TRP A N 1
ATOM 2822 C CA . TRP A 1 353 ? -4.117 12.649 -24.538 1.00 93.06 353 TRP A CA 1
ATOM 2823 C C . TRP A 1 353 ? -4.832 13.794 -23.816 1.00 93.06 353 TRP A C 1
ATOM 2825 O O . TRP A 1 353 ? -4.715 14.942 -24.234 1.00 93.06 353 TRP A O 1
ATOM 2835 N N . SER A 1 354 ? -5.514 13.498 -22.702 1.00 91.31 354 SER A N 1
ATOM 2836 C CA . SER A 1 354 ? -6.229 14.496 -21.891 1.00 91.31 354 SER A CA 1
ATOM 2837 C C . SER A 1 354 ? -5.331 15.564 -21.263 1.00 91.31 354 SER A C 1
ATOM 2839 O O . SER A 1 354 ? -5.824 16.636 -20.925 1.00 91.31 354 SER A O 1
ATOM 2841 N N . GLN A 1 355 ? -4.047 15.255 -21.066 1.00 92.06 355 GLN A N 1
ATOM 2842 C CA . GLN A 1 355 ? -3.111 16.123 -20.351 1.00 92.06 355 GLN A CA 1
ATOM 2843 C C . GLN A 1 355 ? -2.133 16.818 -21.299 1.00 92.06 355 GLN A C 1
ATOM 2845 O O . GLN A 1 355 ? -1.848 17.996 -21.123 1.00 92.06 355 GLN A O 1
ATOM 2850 N N . GLU A 1 356 ? -1.605 16.091 -22.283 1.00 88.88 356 GLU A N 1
ATOM 2851 C CA . GLU A 1 356 ? -0.512 16.564 -23.136 1.00 88.88 356 GLU A CA 1
ATOM 2852 C C . GLU A 1 356 ? -0.839 16.456 -24.629 1.00 88.88 356 GLU A C 1
ATOM 2854 O O . GLU A 1 356 ? -0.504 17.355 -25.402 1.00 88.88 356 GLU A O 1
ATOM 2859 N N . GLY A 1 357 ? -1.516 15.386 -25.059 1.00 87.00 357 GLY A N 1
ATOM 2860 C CA . GLY A 1 357 ? -1.830 15.186 -26.478 1.00 87.00 357 GLY A CA 1
ATOM 2861 C C . GLY A 1 357 ? -2.730 16.286 -27.053 1.00 87.00 357 GLY A C 1
ATOM 2862 O O . GLY A 1 357 ? -2.482 16.761 -28.157 1.00 87.00 357 GLY A O 1
ATOM 2863 N N . CYS A 1 358 ? -3.715 16.758 -26.283 1.00 88.62 358 CYS A N 1
ATOM 2864 C CA . CYS A 1 358 ? -4.668 17.787 -26.712 1.00 88.62 358 CYS A CA 1
ATOM 2865 C C . CYS A 1 358 ? -4.052 19.179 -26.936 1.00 88.62 358 CYS A C 1
ATOM 2867 O O . CYS A 1 358 ? -4.680 20.021 -27.574 1.00 88.62 358 CYS A O 1
ATOM 2869 N N . THR A 1 359 ? -2.842 19.428 -26.427 1.00 90.50 359 THR A N 1
ATOM 2870 C CA . THR A 1 359 ? -2.146 20.717 -26.570 1.00 90.50 359 THR A CA 1
ATOM 2871 C C . THR A 1 359 ? -1.095 20.730 -27.679 1.00 90.50 359 THR A C 1
ATOM 2873 O O . THR A 1 359 ? -0.541 21.787 -27.972 1.00 90.50 359 THR A O 1
ATOM 2876 N N . LYS A 1 360 ? -0.786 19.573 -28.278 1.00 91.88 360 LYS A N 1
ATOM 2877 C CA . LYS A 1 360 ? 0.237 19.459 -29.325 1.00 91.88 360 LYS A CA 1
ATOM 2878 C C . LYS A 1 360 ? -0.311 19.839 -30.695 1.00 91.88 360 LYS A C 1
ATOM 2880 O O . LYS A 1 360 ? -1.493 19.671 -30.991 1.00 91.88 360 LYS A O 1
ATOM 2885 N N . THR A 1 361 ? 0.579 20.323 -31.552 1.00 93.69 361 THR A N 1
ATOM 2886 C CA . THR A 1 361 ? 0.266 20.607 -32.955 1.00 93.69 361 THR A CA 1
ATOM 2887 C C . THR A 1 361 ? 0.111 19.318 -33.767 1.00 93.69 361 THR A C 1
ATOM 2889 O O . THR A 1 361 ? 0.584 18.247 -33.379 1.00 93.69 361 THR A O 1
ATOM 2892 N N . LEU A 1 362 ? -0.526 19.419 -34.938 1.00 88.06 362 LEU A N 1
ATOM 2893 C CA . LEU A 1 362 ? -0.728 18.271 -35.825 1.00 88.06 362 LEU A CA 1
ATOM 2894 C C . LEU A 1 362 ? 0.599 17.630 -36.265 1.00 88.06 362 LEU A C 1
ATOM 2896 O O . LEU A 1 362 ? 0.703 16.409 -36.312 1.00 88.06 362 LEU A O 1
ATOM 2900 N N . GLU A 1 363 ? 1.626 18.433 -36.549 1.00 92.75 363 GLU A N 1
ATOM 2901 C CA . GLU A 1 363 ? 2.938 17.931 -36.973 1.00 92.75 363 GLU A CA 1
ATOM 2902 C C . GLU A 1 363 ? 3.632 17.129 -35.859 1.00 92.75 363 GLU A C 1
ATOM 2904 O O . GLU A 1 363 ? 4.176 16.047 -36.102 1.00 92.75 363 GLU A O 1
ATOM 2909 N N . GLU A 1 364 ? 3.548 17.611 -34.616 1.00 90.94 364 GLU A N 1
ATOM 2910 C CA . GLU A 1 364 ? 4.071 16.908 -33.442 1.00 90.94 364 GLU A CA 1
ATOM 2911 C C . GLU A 1 364 ? 3.323 15.596 -33.192 1.00 90.94 364 GLU A C 1
ATOM 2913 O O . GLU A 1 364 ? 3.951 14.565 -32.951 1.00 90.94 364 GLU A O 1
ATOM 2918 N N . LEU A 1 365 ? 1.993 15.601 -33.315 1.00 90.81 365 LEU A N 1
ATOM 2919 C CA . LEU A 1 365 ? 1.177 14.393 -33.180 1.00 90.81 365 LEU A CA 1
ATOM 2920 C C . LEU A 1 365 ? 1.484 13.373 -34.286 1.00 90.81 365 LEU A C 1
ATOM 2922 O O . LEU A 1 365 ? 1.653 12.189 -33.996 1.00 90.81 365 LEU A O 1
ATOM 2926 N N . CYS A 1 366 ? 1.646 13.812 -35.537 1.00 90.38 366 CYS A N 1
ATOM 2927 C CA . CYS A 1 366 ? 2.056 12.941 -36.642 1.00 90.38 366 CYS A CA 1
ATOM 2928 C C . CYS A 1 366 ? 3.426 12.296 -36.396 1.00 90.38 366 CYS A C 1
ATOM 2930 O O . CYS A 1 366 ? 3.661 11.149 -36.787 1.00 90.38 366 CYS A O 1
ATOM 2932 N N . LYS A 1 367 ? 4.336 13.005 -35.723 1.00 93.44 367 LYS A N 1
ATOM 2933 C CA . LYS A 1 367 ? 5.637 12.461 -35.331 1.00 93.44 367 LYS A CA 1
ATOM 2934 C C . LYS A 1 367 ? 5.510 11.427 -34.210 1.00 93.44 367 LYS A C 1
ATOM 2936 O O . LYS A 1 367 ? 6.121 10.362 -34.317 1.00 93.44 367 LYS A O 1
ATOM 2941 N N . GLU A 1 368 ? 4.702 11.703 -33.191 1.00 91.75 368 GLU A N 1
ATOM 2942 C CA . GLU A 1 368 ? 4.497 10.810 -32.042 1.00 91.75 368 GLU A CA 1
ATOM 2943 C C . GLU A 1 368 ? 3.798 9.499 -32.454 1.00 91.75 368 GLU A C 1
ATOM 2945 O O . GLU A 1 368 ? 4.194 8.409 -32.040 1.00 91.75 368 GLU A O 1
ATOM 2950 N N . PHE A 1 369 ? 2.817 9.585 -33.363 1.00 93.00 369 PHE A N 1
ATOM 2951 C CA . PHE A 1 369 ? 2.052 8.447 -33.894 1.00 93.00 369 PHE A CA 1
ATOM 2952 C C . PHE A 1 369 ? 2.583 7.903 -35.228 1.00 93.00 369 PHE A C 1
ATOM 2954 O O . PHE A 1 369 ? 1.902 7.139 -35.919 1.00 93.00 369 PHE A O 1
ATOM 2961 N N . LYS A 1 370 ? 3.826 8.239 -35.602 1.00 93.62 370 LYS A N 1
ATOM 2962 C CA . LYS A 1 370 ? 4.418 7.868 -36.899 1.00 93.62 370 LYS A CA 1
ATOM 2963 C C . LYS A 1 370 ? 4.316 6.372 -37.201 1.00 93.62 370 LYS A C 1
ATOM 2965 O O . LYS A 1 370 ? 4.085 5.985 -38.348 1.00 93.62 370 LYS A O 1
ATOM 2970 N N . LYS A 1 371 ? 4.494 5.514 -36.191 1.00 92.75 371 LYS A N 1
ATOM 2971 C CA . LYS A 1 371 ? 4.433 4.054 -36.362 1.00 92.75 371 LYS A CA 1
ATOM 2972 C C . LYS A 1 371 ? 3.026 3.595 -36.760 1.00 92.75 371 LYS A C 1
ATOM 2974 O O . LYS A 1 371 ? 2.893 2.772 -37.660 1.00 92.75 371 LYS A O 1
ATOM 2979 N N . GLN A 1 372 ? 1.997 4.142 -36.120 1.00 93.38 372 GLN A N 1
ATOM 2980 C CA . GLN A 1 372 ? 0.590 3.854 -36.389 1.00 93.38 372 GLN A CA 1
ATOM 2981 C C . GLN A 1 372 ? 0.180 4.386 -37.768 1.00 93.38 372 GLN A C 1
ATOM 2983 O O . GLN A 1 372 ? -0.451 3.663 -38.533 1.00 93.38 372 GLN A O 1
ATOM 2988 N N . ILE A 1 373 ? 0.624 5.594 -38.129 1.00 91.31 373 ILE A N 1
ATOM 2989 C CA . ILE A 1 373 ? 0.384 6.187 -39.455 1.00 91.31 373 ILE A CA 1
ATOM 2990 C C . ILE A 1 373 ? 1.051 5.352 -40.555 1.00 91.31 373 ILE A C 1
ATOM 2992 O O . ILE A 1 373 ? 0.427 5.018 -41.556 1.00 91.31 373 ILE A O 1
ATOM 2996 N N . THR A 1 374 ? 2.304 4.936 -40.355 1.00 92.44 374 THR A N 1
ATOM 2997 C CA . THR A 1 374 ? 3.018 4.076 -41.317 1.00 92.44 374 THR A CA 1
ATOM 2998 C C . THR A 1 374 ? 2.301 2.742 -41.519 1.00 92.44 374 THR A C 1
ATOM 3000 O O . THR A 1 374 ? 2.219 2.241 -42.642 1.00 92.44 374 THR A O 1
ATOM 3003 N N . PHE A 1 375 ? 1.765 2.166 -40.440 1.00 92.06 375 PHE A N 1
ATOM 3004 C CA . PHE A 1 375 ? 0.956 0.957 -40.525 1.00 92.06 375 PHE A CA 1
ATOM 3005 C C . PHE A 1 375 ? -0.323 1.190 -41.340 1.00 92.06 375 PHE A C 1
ATOM 3007 O O . PHE A 1 375 ? -0.600 0.403 -42.241 1.00 92.06 375 PHE A O 1
ATOM 3014 N N . ALA A 1 376 ? -1.043 2.291 -41.101 1.00 89.62 376 ALA A N 1
ATOM 3015 C CA . ALA A 1 376 ? -2.227 2.660 -41.881 1.00 89.62 376 ALA A CA 1
ATOM 3016 C C . ALA A 1 376 ? -1.907 2.846 -43.377 1.00 89.62 376 ALA A C 1
ATOM 3018 O O . ALA A 1 376 ? -2.621 2.316 -44.223 1.00 89.62 376 ALA A O 1
ATOM 3019 N N . ASN A 1 377 ? -0.789 3.500 -43.712 1.00 90.00 377 ASN A N 1
ATOM 3020 C CA . ASN A 1 377 ? -0.335 3.651 -45.099 1.00 90.00 377 ASN A CA 1
ATOM 3021 C C . ASN A 1 377 ? -0.006 2.299 -45.742 1.00 90.00 377 ASN A C 1
ATOM 3023 O O . ASN A 1 377 ? -0.351 2.052 -46.893 1.00 90.00 377 ASN A O 1
ATOM 3027 N N . THR A 1 378 ? 0.648 1.404 -45.002 1.00 90.88 378 THR A N 1
ATOM 3028 C CA . THR A 1 378 ? 0.975 0.059 -45.500 1.00 90.88 378 THR A CA 1
ATOM 3029 C C . THR A 1 378 ? -0.292 -0.761 -45.740 1.00 90.88 378 THR A C 1
ATOM 3031 O O . THR A 1 378 ? -0.401 -1.433 -46.761 1.00 90.88 378 THR A O 1
ATOM 3034 N N . ALA A 1 379 ? -1.262 -0.673 -44.827 1.00 88.94 379 ALA A N 1
ATOM 3035 C CA . ALA A 1 379 ? -2.547 -1.353 -44.942 1.00 88.94 379 ALA A CA 1
ATOM 3036 C C . ALA A 1 379 ? -3.377 -0.833 -46.128 1.00 88.94 379 ALA A C 1
ATOM 3038 O O . ALA A 1 379 ? -3.981 -1.634 -46.836 1.00 88.94 379 ALA A O 1
ATOM 3039 N N . ALA A 1 380 ? -3.345 0.475 -46.399 1.00 88.06 380 ALA A N 1
ATOM 3040 C CA . ALA A 1 380 ? -4.014 1.076 -47.554 1.00 88.06 380 ALA A CA 1
ATOM 3041 C C . ALA A 1 380 ? -3.369 0.680 -48.899 1.00 88.06 380 ALA A C 1
ATOM 3043 O O . ALA A 1 380 ? -4.065 0.541 -49.897 1.00 88.06 380 ALA A O 1
ATOM 3044 N N . ASN A 1 381 ? -2.051 0.440 -48.924 1.00 87.62 381 ASN A N 1
ATOM 3045 C CA . ASN A 1 381 ? -1.290 0.054 -50.124 1.00 87.62 381 ASN A CA 1
ATOM 3046 C C . ASN A 1 381 ? -1.117 -1.473 -50.295 1.00 87.62 381 ASN A C 1
ATOM 3048 O O . ASN A 1 381 ? -0.297 -1.933 -51.098 1.00 87.62 381 ASN A O 1
ATOM 3052 N N . SER A 1 382 ? -1.850 -2.277 -49.522 1.00 87.50 382 SER A N 1
ATOM 3053 C CA . SER A 1 382 ? -1.827 -3.738 -49.631 1.00 87.50 382 SER A CA 1
ATOM 3054 C C . SER A 1 382 ? -2.440 -4.196 -50.961 1.00 87.50 382 SER A C 1
ATOM 3056 O O . SER A 1 382 ? -3.535 -3.772 -51.318 1.00 87.50 382 SER A O 1
ATOM 3058 N N . LYS A 1 383 ? -1.753 -5.089 -51.690 1.00 80.31 383 LYS A N 1
ATOM 3059 C CA . LYS A 1 383 ? -2.207 -5.591 -53.005 1.00 80.31 383 LYS A CA 1
ATOM 3060 C C . LYS A 1 383 ? -3.377 -6.574 -52.921 1.00 80.31 383 LYS A C 1
ATOM 3062 O O . LYS A 1 383 ? -4.137 -6.674 -53.877 1.00 80.31 383 LYS A O 1
ATOM 3067 N N . ASP A 1 384 ? -3.495 -7.282 -51.798 1.00 80.56 384 ASP A N 1
ATOM 3068 C CA . ASP A 1 384 ? -4.435 -8.397 -51.636 1.00 80.56 384 ASP A CA 1
ATOM 3069 C C . ASP A 1 384 ? -5.641 -8.036 -50.752 1.00 80.56 384 ASP A C 1
ATOM 3071 O O . ASP A 1 384 ? -6.719 -8.599 -50.920 1.00 80.56 384 ASP A O 1
ATOM 3075 N N . ASN A 1 385 ? -5.477 -7.103 -49.803 1.00 83.62 385 ASN A N 1
ATOM 3076 C CA . ASN A 1 385 ? -6.548 -6.663 -48.903 1.00 83.62 385 ASN A CA 1
ATOM 3077 C C . ASN A 1 385 ? -6.269 -5.246 -48.378 1.00 83.62 385 ASN A C 1
ATOM 3079 O O . ASN A 1 385 ? -5.672 -5.080 -47.310 1.00 83.62 385 ASN A O 1
ATOM 3083 N N . ALA A 1 386 ? -6.642 -4.235 -49.162 1.00 87.56 386 ALA A N 1
ATOM 3084 C CA . ALA A 1 386 ? -6.496 -2.835 -48.779 1.00 87.56 386 ALA A CA 1
ATOM 3085 C C . ALA A 1 386 ? -7.512 -2.461 -47.688 1.00 87.56 386 ALA A C 1
ATOM 3087 O O . ALA A 1 386 ? -8.709 -2.716 -47.828 1.00 87.56 386 ALA A O 1
ATOM 3088 N N . MET A 1 387 ? -7.038 -1.846 -46.601 1.00 87.06 387 MET A N 1
ATOM 3089 C CA . MET A 1 387 ? -7.878 -1.403 -45.485 1.00 87.06 387 MET A CA 1
ATOM 3090 C C . MET A 1 387 ? -7.751 0.103 -45.280 1.00 87.06 387 MET A C 1
ATOM 3092 O O . MET A 1 387 ? -6.642 0.634 -45.205 1.00 87.06 387 MET A O 1
ATOM 3096 N N . PHE A 1 388 ? -8.895 0.766 -45.128 1.00 89.12 388 PHE A N 1
ATOM 3097 C CA . PHE A 1 388 ? -8.990 2.210 -44.947 1.00 89.12 388 PHE A CA 1
ATOM 3098 C C . PHE A 1 388 ? -9.622 2.533 -43.600 1.00 89.12 388 PHE A C 1
ATOM 3100 O O . PHE A 1 388 ? -10.532 1.839 -43.140 1.00 89.12 388 PHE A O 1
ATOM 3107 N N . ILE A 1 389 ? -9.130 3.594 -42.969 1.00 89.50 389 ILE A N 1
ATOM 3108 C CA . ILE A 1 389 ? -9.746 4.149 -41.767 1.00 89.50 389 ILE A CA 1
ATOM 3109 C C . ILE A 1 389 ? -10.870 5.079 -42.227 1.00 89.50 389 ILE A C 1
ATOM 3111 O O . ILE A 1 389 ? -10.657 5.911 -43.108 1.00 89.50 389 ILE A O 1
ATOM 3115 N N . ALA A 1 390 ? -12.064 4.921 -41.654 1.00 86.31 390 ALA A N 1
ATOM 3116 C CA . ALA A 1 390 ? -13.183 5.813 -41.941 1.00 86.31 390 ALA A CA 1
ATOM 3117 C C . ALA A 1 390 ? -12.820 7.267 -41.581 1.00 86.31 390 ALA A C 1
ATOM 3119 O O . ALA A 1 390 ? -12.128 7.504 -40.591 1.00 86.31 390 ALA A O 1
ATOM 3120 N N . ASP A 1 391 ? -13.285 8.218 -42.394 1.00 82.88 391 ASP A N 1
ATOM 3121 C CA . ASP A 1 391 ? -13.123 9.666 -42.188 1.00 82.88 391 ASP A CA 1
ATOM 3122 C C . ASP A 1 391 ? -11.666 10.190 -42.220 1.00 82.88 391 ASP A C 1
ATOM 3124 O O . ASP A 1 391 ? -11.359 11.242 -41.658 1.00 82.88 391 ASP A O 1
ATOM 3128 N N . VAL A 1 392 ? -10.762 9.489 -42.923 1.00 87.62 392 VAL A N 1
ATOM 3129 C CA . VAL A 1 392 ? -9.364 9.902 -43.173 1.00 87.62 392 VAL A CA 1
ATOM 3130 C C . VAL A 1 392 ? -9.086 10.019 -44.682 1.00 87.62 392 VAL A C 1
ATOM 3132 O O . VAL A 1 392 ? -9.533 9.183 -45.465 1.00 87.62 392 VAL A O 1
ATOM 3135 N N . GLN A 1 393 ? -8.335 11.047 -45.098 1.00 86.25 393 GLN A N 1
ATOM 3136 C CA . GLN A 1 393 ? -7.988 11.331 -46.504 1.00 86.25 393 GLN A CA 1
ATOM 3137 C C . GLN A 1 393 ? -6.679 10.638 -46.951 1.00 86.25 393 GLN A C 1
ATOM 3139 O O . GLN A 1 393 ? -5.731 10.557 -46.172 1.00 86.25 393 GLN A O 1
ATOM 3144 N N . TYR A 1 394 ? -6.612 10.189 -48.216 1.00 85.88 394 TYR A N 1
ATOM 3145 C CA . TYR A 1 394 ? -5.454 9.522 -48.848 1.00 85.88 394 TYR A CA 1
ATOM 3146 C C . TYR A 1 394 ? -5.110 10.158 -50.220 1.00 85.88 394 TYR A C 1
ATOM 3148 O O . TYR A 1 394 ? -6.020 10.608 -50.916 1.00 85.88 394 TYR A O 1
ATOM 3156 N N . GLU A 1 395 ? -3.824 10.183 -50.613 1.00 81.38 395 GLU A N 1
ATOM 3157 C CA . GLU A 1 395 ? -3.301 10.761 -51.877 1.00 81.38 395 GLU A CA 1
ATOM 3158 C C . GLU A 1 395 ? -2.303 9.815 -52.591 1.00 81.38 395 GLU A C 1
ATOM 3160 O O . GLU A 1 395 ? -1.595 9.053 -51.927 1.00 81.38 395 GLU A O 1
ATOM 3165 N N . ASP A 1 396 ? -2.210 9.891 -53.928 1.00 78.25 396 ASP A N 1
ATOM 3166 C CA . ASP A 1 396 ? -1.367 9.020 -54.774 1.00 78.25 396 ASP A CA 1
ATOM 3167 C C . ASP A 1 396 ? 0.055 9.586 -55.034 1.00 78.25 396 ASP A C 1
ATOM 3169 O O . ASP A 1 396 ? 0.218 10.754 -55.386 1.00 78.25 396 ASP A O 1
ATOM 3173 N N . GLU A 1 397 ? 1.100 8.741 -54.966 1.00 73.25 397 GLU A N 1
ATOM 3174 C CA . GLU A 1 397 ? 2.513 9.094 -55.249 1.00 73.25 397 GLU A CA 1
ATOM 3175 C C . GLU A 1 397 ? 3.084 8.297 -56.457 1.00 73.25 397 GLU A C 1
ATOM 3177 O O . GLU A 1 397 ? 3.083 7.065 -56.443 1.00 73.25 397 GLU A O 1
ATOM 3182 N N . VAL A 1 398 ? 3.638 8.963 -57.495 1.00 69.88 398 VAL A N 1
ATOM 3183 C CA . VAL A 1 398 ? 4.131 8.326 -58.753 1.00 69.88 398 VAL A CA 1
ATOM 3184 C C . VAL A 1 398 ? 5.640 8.561 -59.005 1.00 69.88 398 VAL A C 1
ATOM 3186 O O . VAL A 1 398 ? 6.116 9.689 -58.890 1.00 69.88 398 VAL A O 1
ATOM 3189 N N . LYS A 1 399 ? 6.409 7.516 -59.393 1.00 58.12 399 LYS A N 1
ATOM 3190 C CA . LYS A 1 399 ? 7.875 7.555 -59.679 1.00 58.12 399 LYS A CA 1
ATOM 3191 C C . LYS A 1 399 ? 8.273 6.764 -60.947 1.00 58.12 399 LYS A C 1
ATOM 3193 O O . LYS A 1 399 ? 7.746 5.675 -61.169 1.00 58.12 399 LYS A O 1
ATOM 3198 N N . ALA A 1 400 ? 9.225 7.280 -61.742 1.00 53.47 400 ALA A N 1
ATOM 3199 C CA . ALA A 1 400 ? 9.788 6.613 -62.934 1.00 53.47 400 ALA A CA 1
ATOM 3200 C C . ALA A 1 400 ? 10.752 5.464 -62.559 1.00 53.47 400 ALA A C 1
ATOM 3202 O O . ALA A 1 400 ? 11.420 5.548 -61.526 1.00 53.47 400 ALA A O 1
ATOM 3203 N N . LYS A 1 401 ? 10.804 4.397 -63.372 1.00 41.97 401 LYS A N 1
ATOM 3204 C CA . LYS A 1 401 ? 11.571 3.165 -63.098 1.00 41.97 401 LYS A CA 1
ATOM 3205 C C . LYS A 1 401 ? 12.825 3.024 -63.941 1.00 41.97 401 LYS A C 1
ATOM 3207 O O . LYS A 1 401 ? 12.737 3.321 -65.151 1.00 41.97 401 LYS A O 1
#

Nearest PDB structures (foldseek):
  8j07-assembly1_i9  TM=1.314E-01  e=1.030E+00  Homo sapiens
  3ja6-assembly1_I  TM=1.447E-01  e=4.365E+00  Escherichia coli

Mean predicted aligned error: 17.18 Å

Radius of gyration: 53.13 Å; Cα contacts (8 Å, |Δi|>4): 152; chains: 1; bounding box: 117×39×140 Å

pLDDT: mean 82.79, std 12.58, range [38.84, 95.69]

Foldseek 3Di:
DVLVVLLCVLVPPVNVVCLVPLVVVLVVVLVVLVVVLCVVVVVLVVCCVPPNDDPVSVVVVVVSVVVVVVSVVVSCVSCVVNVVSVVSNVVSVVVVCLQCPLVRCNHPNVVVVVVVQVVLVVVVVVVVVVVVVVVLVVVLVVLLVVLLVLLLVQVVVVLVVVLVVLLVVLVVLLVPDALVCLVVSLVVLVPRDQFDPPVCLVPDDGPRDHDPSDDPVSSVVSNVVSSVVCVVVSRVVSSVSNVVSSVVSNVCSVVVNVVNVVLVVDDPVVNVVVVVVVVVVVVVVVVVVVVVVVVVVVVVVVVVVVVVVVVVVVVVPPDPDPDPDDPNPPDDDDDDDDDDDPVVVVVVVVVCCVPPVVPDDPVVVCVVCVVVVVVLVCQCPDPPHRDHDPPDDDDDDDDDD

Sequence (401 aa):
MADNTQALTIFEQKNVQTLAELAPQSYRENQLSHTRCLEVGSALLLRVKKEGMTDALDIEIAKFIEKAKLTVKKMNGKRTPVTQLFDQIRKVYTSMENDVDPTKADSIPNQLQAHRNAYAKKKHEEEDRRRREDAARQAKENAKIRYRADVNDDYVSQFNALVNKSINELTDMDKQISLDNYEIVYDGIKNFSCELPATWCQTVISGAHRPVELTPDECRAIQANVMAGLVNRFKEQFPFEVQSIRDDILDRMPSKKKELERIAKSSAEEAARIKAEMEAKERAEAARKEKERAEREKQEAAEKQLAAKKQEMDGLFGAQVATPVAYQPKTQVKKKVVINSAEDIMKIVAFWWSQEGCTKTLEELCKEFKKQITFANTAANSKDNAMFIADVQYEDEVKAK

Solvent-accessible surface area (backbone atoms only — not comparable to full-atom values): 23072 Å² total; per-residue (Å²): 122,76,65,61,57,53,50,54,59,60,68,29,69,69,50,53,49,48,47,69,56,48,44,61,50,36,48,53,57,37,50,54,52,49,53,54,52,49,55,56,49,50,55,52,52,51,45,41,74,74,75,48,92,44,75,69,54,50,56,52,49,53,55,47,50,56,51,50,54,52,48,52,54,51,42,48,63,52,44,45,66,52,51,53,51,54,50,50,56,52,46,48,56,53,47,59,50,42,50,62,31,57,86,34,78,88,7,60,48,21,49,52,50,52,52,51,53,52,50,50,50,53,50,51,53,51,51,55,48,51,54,50,52,53,50,51,51,52,51,37,53,50,47,53,55,51,47,49,51,45,36,46,52,44,49,52,50,56,49,52,50,50,51,52,50,55,47,46,53,55,51,53,52,64,70,66,61,42,90,91,45,39,71,61,50,50,53,50,57,73,68,52,82,40,66,62,61,73,62,53,78,74,68,67,72,71,81,52,79,80,57,89,77,55,52,75,65,60,51,52,51,46,51,52,54,48,48,67,72,42,50,64,58,48,55,55,48,40,28,54,59,42,41,53,53,47,52,56,48,62,70,46,43,66,59,51,50,55,50,53,56,49,39,74,72,42,59,78,68,60,31,51,52,53,51,52,51,50,55,50,51,53,49,53,53,49,53,50,56,51,50,56,50,56,52,50,53,50,50,53,52,51,51,52,51,53,51,51,53,49,53,57,54,57,65,76,69,70,68,89,73,83,70,80,89,65,94,70,76,92,75,83,92,74,91,76,92,81,82,87,50,80,66,48,54,55,53,49,51,51,53,46,32,76,75,52,52,77,78,53,53,71,71,58,48,52,60,75,42,38,70,61,52,51,50,49,53,51,34,49,69,36,92,88,68,59,47,81,64,86,100,65,90,86,86,90,88,89,82,91,133

Secondary structure (DSSP, 8-state):
-HHHHHHHHHT-HHHHHHHHHHHHHHHHHHHHHHHHHHHHHHHHHHHHHHH---HHHHHHHHHHHHHHHHHHHHHHHHHHHHHHHHHHHHHHHHHHHHHH-TTSTTSHHHHHHHHHHHHHHHHHHHHHHHHHHHHHHHHHHHHHHHHHHHHHHHHHHHHHHHHHHHHHHHHHHHHT--TTTHHHHHHHHHT---SPPHHHHHH----PPPPTTS-HHHHHHHHHHHHHHHHHHHHHHHHHHHHHHHHHHHHHHHHHHHHHHHHHTS-HHHHHHHHHHHHHHHHHHHHHHHHHHHHHHHHHHHHHHHHHHHHHHHHHS-----------------------SHHHHHHHHHHHHHHTGGGS-HHHHHHHTHHHHHHHHHHHT-SS-----TT----------